Protein AF-A0A377PQS9-F1 (afdb_monomer)

Organism: Hafnia alvei (NC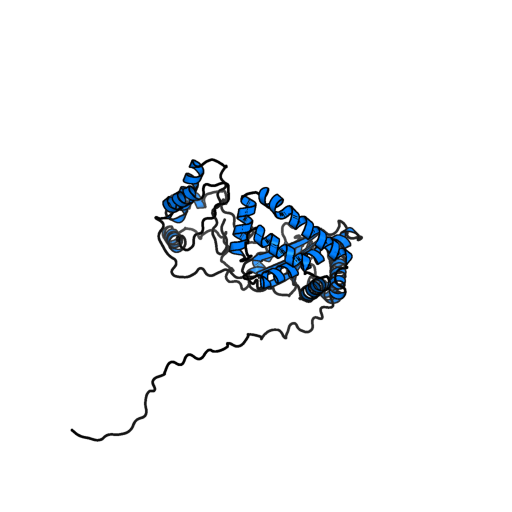BI:txid569)

Nearest PDB structures (foldseek):
  3go9-assembly1_A  TM=9.938E-01  e=5.647E-41  Yersinia pestis
  6ofs-assembly1_A  TM=7.465E-01  e=2.361E-14  Escherichia coli K-12
  6oft-assembly2_B  TM=7.554E-01  e=3.819E-14  Escherichia coli K-12
  6brs-assembly1_A  TM=7.142E-01  e=8.397E-11  Pectobacterium atrosepticum SCRI1043
  6b05-assembly1_A  TM=6.974E-01  e=4.643E-10  Pectobacterium atrosepticum SCRI1043

InterPro domains:
  IPR007863 Peptidase M16, C-terminal [PF05193] (87-265)
  IPR011249 Metalloenzyme, LuxS/M16 peptidase-like [SSF63411] (2-137)
  IPR011249 Metalloenzyme, LuxS/M16 peptidase-like [SSF63411] (155-354)
  IPR0506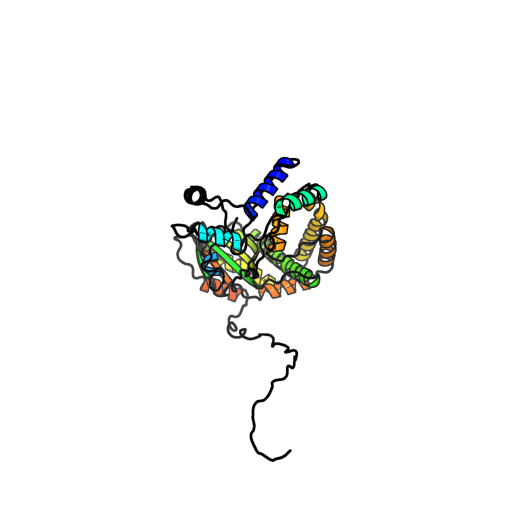26 Peptidase M16 [PTHR43690] (5-271)

pLDDT: mean 87.97, std 19.03, range [23.17, 98.69]

Sequence (398 aa):
MSSYDYTAYNLSLPNNRPELLKEALQWLANTAGKLNIDSNTVISALQSPENLVATLPSDANDPLWRLRLKGSTMLGHEPGQGPNRPVDTQQLKAFYQQWYTPDAMTLYVVGNVDSRSLSEQINKAFADLKGKRETPATLPTLAPLPTTPINLIAENAQQDTLSITWDVPWQPIRDSQVLQRYWKSDFAREALFSHLQQVLANSDLKGSVNLMFDCQVQYQRSQCAIHLSTTQANLNKALSFIATEMSAVHDDGVTQQEFDTMIAQKKDQLTKLFATYARTDTDVLMSQHLRSQQSGVVDISPETYQKLRQSFLATLSLDDLNQELHNQLSREPTLILRQPRGEPEENVKALRDVYNNTMGLNMEDASAATDAVPEDVSSSATAPQADPAAKEEPTSAQ

Secondary structure (DSSP, 8-state):
-B-SS-B-------TT-HHHHHHHHHHHHHHHH-----HHHHHHHHH-SS----BSSS-TT-HHHHHHTTTSTTTT--TTPPPPSS--HHHHHHHHHHH--GGG------SS--HHHHHHHHHHHHTT-----SSPPPPP-PPPPPSS-EEEEETT-SSEEEEEEEEEE-----SHHHHHHHHHHHHHHHHHHHHHHHHHHTSTTTTT-EEEEEEEEETTEEEEEEEEEE-HHHHHHHHHHHHHHHHHHHHH---HHHHHHHHHHHHHHHHTHHHHHTT--HHHHHHHHHHHHHHTPPP--HHHHHHHHHHHHHH--HHHHHHHHHHHHTSPPEEEEEEETTSPPP-HHHHHHHHHHHHT--TT-TTS-S--PPPP-------PPPP-----------

Mean predicted aligned error: 8.46 Å

Solvent-accessible surface area (backbone atoms only — not comparable to full-atom values): 24034 Å² total; per-residue (Å²): 65,29,31,81,80,52,73,51,87,85,84,89,75,74,82,97,42,71,68,58,53,53,51,49,46,46,51,51,33,34,62,49,69,59,62,82,80,45,74,66,56,51,51,53,61,75,64,49,89,65,85,86,67,52,37,55,67,79,57,77,79,38,64,67,56,54,56,50,33,56,86,22,85,51,58,93,52,62,60,74,65,77,78,69,82,83,73,56,60,66,60,52,48,52,51,45,63,65,67,46,17,60,80,79,58,85,91,85,86,69,72,99,67,62,66,69,64,48,52,54,50,50,49,69,49,49,65,81,56,59,64,67,72,92,64,82,82,78,78,63,43,56,44,80,70,67,58,66,58,40,81,42,75,30,87,84,45,93,42,29,34,42,27,51,29,42,67,43,82,50,75,63,47,83,49,72,67,53,46,52,51,52,50,50,55,49,49,29,54,50,50,52,49,52,49,54,52,54,55,42,68,74,40,98,53,49,88,57,50,49,79,46,74,52,72,49,63,56,48,63,29,34,38,38,33,44,32,44,33,26,50,73,92,46,41,66,62,52,48,54,51,54,30,45,56,51,29,48,33,39,76,72,28,76,52,71,67,59,50,54,51,51,53,51,50,52,51,54,54,57,74,41,44,66,68,49,58,77,67,54,52,52,67,58,55,46,52,53,51,51,47,20,69,75,50,37,43,70,84,69,57,70,70,58,45,48,56,52,50,53,51,49,71,72,66,66,48,69,66,62,40,30,52,47,34,24,64,56,63,74,48,85,48,21,44,38,37,34,34,29,68,88,60,82,86,74,64,48,62,61,54,47,52,53,44,29,65,53,53,66,56,74,86,83,65,90,80,74,85,76,85,81,76,81,78,79,84,79,75,87,74,92,74,88,83,85,85,84,88,84,87,89,84,91,84,82,89,132

Structure (mmCIF, N/CA/C/O backbone):
data_AF-A0A377PQS9-F1
#
_entry.id   AF-A0A377PQS9-F1
#
loop_
_atom_site.group_PDB
_atom_site.id
_atom_site.type_symbol
_atom_site.label_atom_id
_atom_site.label_alt_id
_atom_site.label_comp_id
_atom_site.label_asym_id
_atom_site.label_entity_id
_atom_site.label_seq_id
_atom_site.pdbx_PDB_ins_code
_atom_site.Cartn_x
_atom_site.Cartn_y
_atom_site.Cartn_z
_atom_site.occupancy
_atom_site.B_iso_or_equiv
_atom_site.auth_seq_id
_atom_site.auth_comp_id
_atom_site.auth_asym_id
_atom_site.auth_atom_id
_atom_site.pdbx_PDB_model_num
ATOM 1 N N . MET A 1 1 ? 15.637 4.193 -9.258 1.00 90.00 1 MET A N 1
ATOM 2 C CA . MET A 1 1 ? 15.221 3.852 -7.883 1.00 90.00 1 MET A CA 1
ATOM 3 C C . MET A 1 1 ? 15.712 2.454 -7.569 1.00 90.00 1 MET A C 1
ATOM 5 O O . MET A 1 1 ? 15.573 1.598 -8.434 1.00 90.00 1 MET A O 1
ATOM 9 N N . SER A 1 2 ? 16.244 2.224 -6.373 1.00 91.38 2 SER A N 1
ATOM 10 C CA . SER A 1 2 ? 16.735 0.907 -5.941 1.00 91.38 2 SER A CA 1
ATOM 11 C C . SER A 1 2 ? 15.997 0.422 -4.695 1.00 91.38 2 SER A C 1
ATOM 13 O O . SER A 1 2 ? 15.696 1.210 -3.801 1.00 91.38 2 SER A O 1
ATOM 15 N N . SER A 1 3 ? 15.696 -0.869 -4.636 1.00 92.75 3 SER A N 1
ATOM 16 C CA . SER A 1 3 ? 15.124 -1.535 -3.463 1.00 92.75 3 SER A CA 1
ATOM 17 C C . SER A 1 3 ? 15.880 -2.837 -3.183 1.00 92.75 3 SER A C 1
ATOM 19 O O . SER A 1 3 ? 16.943 -3.066 -3.758 1.00 92.75 3 SER A O 1
ATOM 21 N N . TYR A 1 4 ? 15.367 -3.668 -2.279 1.00 92.06 4 TYR A N 1
ATOM 22 C CA . TYR A 1 4 ? 16.033 -4.896 -1.842 1.00 92.06 4 TYR A CA 1
ATOM 23 C C . TYR A 1 4 ? 16.135 -5.957 -2.948 1.00 92.06 4 TYR A C 1
ATOM 25 O O . TYR A 1 4 ? 17.067 -6.754 -2.943 1.00 92.06 4 TYR A O 1
ATOM 33 N N . ASP A 1 5 ? 15.208 -5.964 -3.907 1.00 90.69 5 ASP A N 1
ATOM 34 C CA . ASP A 1 5 ? 15.093 -6.995 -4.948 1.00 90.69 5 ASP A CA 1
ATOM 35 C C . ASP A 1 5 ? 14.982 -6.472 -6.375 1.00 90.69 5 ASP A C 1
ATOM 37 O O . ASP A 1 5 ? 15.001 -7.259 -7.325 1.00 90.69 5 ASP A O 1
ATOM 41 N N . TYR A 1 6 ? 14.905 -5.157 -6.557 1.00 91.75 6 TYR A N 1
ATOM 42 C CA . TYR A 1 6 ? 14.836 -4.566 -7.884 1.00 91.75 6 TYR A CA 1
ATOM 43 C C . TYR A 1 6 ? 15.589 -3.240 -7.981 1.00 91.75 6 TYR A C 1
ATOM 45 O O . TYR A 1 6 ? 15.769 -2.493 -7.019 1.00 91.75 6 TYR A O 1
ATOM 53 N N . THR A 1 7 ? 15.984 -2.915 -9.209 1.00 93.94 7 THR A N 1
ATOM 54 C CA . THR A 1 7 ? 16.372 -1.565 -9.621 1.00 93.94 7 THR A CA 1
ATOM 55 C C . THR A 1 7 ? 15.452 -1.147 -10.759 1.00 93.94 7 THR A C 1
ATOM 57 O O . THR A 1 7 ? 15.335 -1.853 -11.757 1.00 93.94 7 THR A O 1
ATOM 60 N N . ALA A 1 8 ? 14.774 -0.014 -10.598 1.00 94.31 8 ALA A N 1
ATOM 61 C CA . ALA A 1 8 ? 13.846 0.534 -11.578 1.00 94.31 8 ALA A CA 1
ATOM 62 C C . ALA A 1 8 ? 14.425 1.798 -12.223 1.00 94.31 8 ALA A C 1
ATOM 64 O O . ALA A 1 8 ? 14.781 2.764 -11.530 1.00 94.31 8 ALA A O 1
ATOM 65 N N . TYR A 1 9 ? 14.474 1.792 -13.554 1.00 95.81 9 TYR A N 1
ATOM 66 C CA . TYR A 1 9 ? 14.823 2.935 -14.392 1.00 95.81 9 TYR A CA 1
ATOM 67 C C . TYR A 1 9 ? 13.546 3.485 -15.019 1.00 95.81 9 TYR A C 1
ATOM 69 O O . TYR A 1 9 ? 12.896 2.797 -15.801 1.00 95.81 9 TYR A O 1
ATOM 77 N N . ASN A 1 10 ? 13.192 4.721 -14.671 1.00 94.56 10 ASN A N 1
ATOM 78 C CA . ASN A 1 10 ? 11.938 5.339 -15.088 1.00 94.56 10 ASN A CA 1
ATOM 79 C C . ASN A 1 10 ? 12.232 6.525 -16.007 1.00 94.56 10 ASN A C 1
ATOM 81 O O . ASN A 1 10 ? 12.981 7.425 -15.629 1.00 94.56 10 ASN A O 1
ATOM 85 N N . LEU A 1 11 ? 11.624 6.532 -17.192 1.00 96.38 11 LEU A N 1
ATOM 86 C CA . LEU A 1 11 ? 11.684 7.636 -18.147 1.00 96.38 11 LEU A CA 1
ATOM 87 C C . LEU A 1 11 ? 10.255 8.071 -18.479 1.00 96.38 11 LEU A C 1
ATOM 89 O O . LEU A 1 11 ? 9.424 7.235 -18.826 1.00 96.38 11 LEU A O 1
ATOM 93 N N . SER A 1 12 ? 9.984 9.372 -18.385 1.00 96.44 12 SER A N 1
ATOM 94 C CA . SER A 1 12 ? 8.733 9.978 -18.848 1.00 96.44 12 SER A CA 1
ATOM 95 C C . SER A 1 12 ? 9.036 10.838 -20.065 1.00 96.44 12 SER A C 1
ATOM 97 O O . SER A 1 12 ? 9.885 11.729 -20.004 1.00 96.44 12 SER A O 1
ATOM 99 N N . LEU A 1 13 ? 8.389 10.524 -21.186 1.00 96.25 13 LEU A N 1
ATOM 100 C CA . LEU A 1 13 ? 8.644 11.161 -22.472 1.00 96.25 13 LEU A CA 1
ATOM 101 C C . LEU A 1 13 ? 7.409 11.952 -22.919 1.00 96.25 13 LEU A C 1
ATOM 103 O O . LEU A 1 13 ? 6.285 11.475 -22.750 1.00 96.25 13 LEU A O 1
ATOM 107 N N . PRO A 1 14 ? 7.587 13.131 -23.538 1.00 94.81 14 PRO A N 1
ATOM 108 C CA . PRO A 1 14 ? 6.485 13.830 -24.185 1.00 94.81 14 PRO A CA 1
ATOM 109 C C . PRO A 1 14 ? 5.889 12.990 -25.324 1.00 94.81 14 PRO A C 1
ATOM 111 O O . PRO A 1 14 ? 6.597 12.286 -26.048 1.00 94.81 14 PRO A O 1
ATOM 114 N N . ASN A 1 15 ? 4.575 13.108 -25.510 1.00 89.88 15 ASN A N 1
ATOM 115 C CA . ASN A 1 15 ? 3.860 12.402 -26.568 1.00 89.88 15 ASN A CA 1
ATOM 116 C C . ASN A 1 15 ? 4.321 12.854 -27.971 1.00 89.88 15 ASN A C 1
ATOM 118 O O . ASN A 1 15 ? 4.724 14.002 -28.162 1.00 89.88 15 ASN A O 1
ATOM 122 N N . ASN A 1 16 ? 4.204 11.966 -28.961 1.00 89.19 16 ASN A N 1
ATOM 123 C CA . ASN A 1 16 ? 4.520 12.222 -30.371 1.00 89.19 16 ASN A CA 1
ATOM 124 C C . ASN A 1 16 ? 5.975 12.675 -30.639 1.00 89.19 16 ASN A C 1
ATOM 126 O O . ASN A 1 16 ? 6.227 13.544 -31.474 1.00 89.19 16 ASN A O 1
ATOM 130 N N . ARG A 1 17 ? 6.942 12.091 -29.919 1.00 93.56 17 ARG A N 1
ATOM 131 C CA . ARG A 1 17 ? 8.388 12.330 -30.085 1.00 93.56 17 ARG A CA 1
ATOM 132 C C . ARG A 1 17 ? 9.132 11.006 -30.340 1.00 93.56 17 ARG A C 1
ATOM 134 O O . ARG A 1 17 ? 9.785 10.481 -29.434 1.00 93.56 17 ARG A O 1
ATOM 141 N N . PRO A 1 18 ? 8.988 10.402 -31.536 1.00 91.38 18 PRO A N 1
ATOM 142 C CA . PRO A 1 18 ? 9.543 9.077 -31.838 1.00 91.38 18 PRO A CA 1
ATOM 143 C C . PRO A 1 18 ? 11.075 9.013 -31.733 1.00 91.38 18 PRO A C 1
ATOM 145 O O . PRO A 1 18 ? 11.635 7.965 -31.418 1.00 91.38 18 PRO A O 1
ATOM 148 N N . GLU A 1 19 ? 11.768 10.125 -31.958 1.00 94.50 19 GLU A N 1
ATOM 149 C CA . GLU A 1 19 ? 13.213 10.234 -31.778 1.00 94.50 19 GLU A CA 1
ATOM 150 C C . GLU A 1 19 ? 13.626 10.108 -30.305 1.00 94.50 19 GLU A C 1
ATOM 152 O O . GLU A 1 19 ? 14.561 9.368 -30.008 1.00 94.50 19 GLU A O 1
ATOM 157 N N . LEU A 1 20 ? 12.872 10.717 -29.380 1.00 96.44 20 LEU A N 1
ATOM 158 C CA . LEU A 1 20 ? 13.128 10.590 -27.942 1.00 96.44 20 LEU A CA 1
ATOM 159 C C . LEU A 1 20 ? 12.840 9.175 -27.444 1.00 96.44 20 LEU A C 1
ATOM 161 O O . LEU A 1 20 ? 13.564 8.671 -26.593 1.00 96.44 20 LEU A O 1
ATOM 165 N N . LEU A 1 21 ? 11.821 8.507 -27.995 1.00 95.75 21 LEU A N 1
ATOM 166 C CA . LEU A 1 21 ? 11.562 7.096 -27.704 1.00 95.75 21 LEU A CA 1
ATOM 167 C C . LEU A 1 21 ? 12.750 6.222 -28.124 1.00 95.75 21 LEU A C 1
ATOM 169 O O . LEU A 1 21 ? 13.217 5.395 -27.344 1.00 95.75 21 LEU A O 1
ATOM 173 N N . LYS A 1 22 ? 13.281 6.432 -29.331 1.00 95.38 22 LYS A N 1
ATOM 174 C CA . LYS A 1 22 ? 14.462 5.708 -29.812 1.00 95.38 22 LYS A CA 1
ATOM 175 C C . LYS A 1 22 ? 15.688 5.964 -28.928 1.00 95.38 22 LYS A C 1
ATOM 177 O O . LYS A 1 22 ? 16.398 5.019 -28.590 1.00 95.38 22 LYS A O 1
ATOM 182 N N . GLU A 1 23 ? 15.939 7.217 -28.554 1.00 97.19 23 GLU A N 1
ATOM 183 C CA . GLU A 1 23 ? 17.041 7.588 -27.657 1.00 97.19 23 GLU A CA 1
ATOM 184 C C . GLU A 1 23 ? 16.876 6.975 -26.262 1.00 97.19 23 GLU A C 1
ATOM 186 O O . GLU A 1 23 ? 17.836 6.431 -25.719 1.00 97.19 23 GLU A O 1
ATOM 191 N N . ALA A 1 24 ? 15.658 6.975 -25.719 1.00 97.62 24 ALA A N 1
ATOM 192 C CA . ALA A 1 24 ? 15.333 6.351 -24.442 1.00 97.62 24 ALA A CA 1
ATOM 193 C C . ALA A 1 24 ? 15.576 4.836 -24.462 1.00 97.62 24 ALA A C 1
ATOM 195 O O . ALA A 1 24 ? 16.237 4.311 -23.566 1.00 97.62 24 ALA A O 1
ATOM 196 N N . LEU A 1 25 ? 15.110 4.133 -25.502 1.00 97.75 25 LEU A N 1
ATOM 197 C CA . LEU A 1 25 ? 15.365 2.697 -25.669 1.00 97.75 25 LEU A CA 1
ATOM 198 C C . LEU A 1 25 ? 16.867 2.411 -25.781 1.00 97.75 25 LEU A C 1
ATOM 200 O O . LEU A 1 25 ? 17.358 1.468 -25.164 1.00 97.75 25 LEU A O 1
ATOM 204 N N . GLN A 1 26 ? 17.616 3.245 -26.508 1.00 97.00 26 GLN A N 1
ATOM 205 C CA . GLN A 1 26 ? 19.066 3.099 -26.619 1.00 97.00 26 GLN A CA 1
ATOM 206 C C . GLN A 1 26 ? 19.778 3.350 -25.283 1.00 97.00 26 GLN A C 1
ATOM 208 O O . GLN A 1 26 ? 20.712 2.624 -24.944 1.00 97.00 26 GLN A O 1
ATOM 213 N N . TRP A 1 27 ? 19.350 4.357 -24.520 1.00 97.75 27 TRP A N 1
ATOM 214 C CA . TRP A 1 27 ? 19.896 4.656 -23.199 1.00 97.75 27 TRP A CA 1
ATOM 215 C C . TRP A 1 27 ? 19.627 3.522 -22.204 1.00 97.75 27 TRP A C 1
ATOM 217 O O . TRP A 1 27 ? 20.543 3.100 -21.495 1.00 97.75 27 TRP A O 1
ATOM 227 N N . LEU A 1 28 ? 18.409 2.967 -22.204 1.00 98.06 28 LEU A N 1
ATOM 228 C CA . LEU A 1 28 ? 18.044 1.807 -21.388 1.00 98.06 28 LEU A CA 1
ATOM 229 C C . LEU A 1 28 ? 18.849 0.565 -21.790 1.00 98.06 28 LEU A C 1
ATOM 231 O O . LEU A 1 28 ? 19.405 -0.100 -20.922 1.00 98.06 28 LEU A O 1
ATOM 235 N N . ALA A 1 29 ? 18.990 0.281 -23.088 1.00 97.25 29 ALA A N 1
ATOM 236 C CA . ALA A 1 29 ? 19.789 -0.845 -23.579 1.00 97.25 29 ALA A CA 1
ATOM 237 C C . ALA A 1 29 ? 21.285 -0.700 -23.245 1.00 97.25 29 ALA A C 1
ATOM 239 O O . ALA A 1 29 ? 21.942 -1.669 -22.859 1.00 97.25 29 ALA A O 1
ATOM 240 N N . ASN A 1 30 ? 21.829 0.518 -23.342 1.00 96.50 30 ASN A N 1
ATOM 241 C CA . ASN A 1 30 ? 23.207 0.800 -22.940 1.00 96.50 30 ASN A CA 1
ATOM 242 C C . ASN A 1 30 ? 23.393 0.628 -21.431 1.00 96.50 30 ASN A C 1
ATOM 244 O O . ASN A 1 30 ? 24.371 0.022 -21.007 1.00 96.50 30 ASN A O 1
ATOM 248 N N . THR A 1 31 ? 22.442 1.097 -20.625 1.00 96.56 31 THR A N 1
ATOM 249 C CA . THR A 1 31 ? 22.440 0.869 -19.173 1.00 96.56 31 THR A CA 1
ATOM 250 C C . THR A 1 31 ? 22.367 -0.628 -18.851 1.00 96.56 31 THR A C 1
ATOM 252 O O . THR A 1 31 ? 23.087 -1.108 -17.978 1.00 96.56 31 THR A O 1
ATOM 255 N N . ALA A 1 32 ? 21.568 -1.388 -19.603 1.00 96.31 32 ALA A N 1
ATOM 256 C CA . ALA A 1 32 ? 21.356 -2.816 -19.395 1.00 96.31 32 ALA A CA 1
ATOM 257 C C . ALA A 1 32 ? 22.571 -3.699 -19.721 1.00 96.31 32 ALA A C 1
ATOM 259 O O . ALA A 1 32 ? 22.782 -4.675 -19.014 1.00 96.31 32 ALA A O 1
ATOM 260 N N . GLY A 1 33 ? 23.372 -3.390 -20.751 1.00 95.06 33 GLY A N 1
ATOM 261 C CA . GLY A 1 33 ? 24.483 -4.280 -21.148 1.00 95.06 33 GLY A CA 1
ATOM 262 C C . GLY A 1 33 ? 25.805 -3.624 -21.541 1.00 95.06 33 GLY A C 1
ATOM 263 O O . GLY A 1 33 ? 26.743 -4.331 -21.907 1.00 95.06 33 GLY A O 1
ATOM 264 N N . LYS A 1 34 ? 25.898 -2.292 -21.533 1.00 94.81 34 LYS A N 1
ATOM 265 C CA . LYS A 1 34 ? 27.073 -1.535 -22.003 1.00 94.81 34 LYS A CA 1
ATOM 266 C C . LYS A 1 34 ? 27.441 -0.393 -21.049 1.00 94.81 34 LYS A C 1
ATOM 268 O O . LYS A 1 34 ? 27.964 0.630 -21.492 1.00 94.81 34 LYS A O 1
ATOM 273 N N . LEU A 1 35 ? 27.155 -0.543 -19.754 1.00 94.25 35 LEU A N 1
ATOM 274 C CA . LEU A 1 35 ? 27.469 0.482 -18.764 1.00 94.25 35 LEU A CA 1
ATOM 275 C C . LEU A 1 35 ? 28.988 0.692 -18.694 1.00 94.25 35 LEU A C 1
ATOM 277 O O . LEU A 1 35 ? 29.749 -0.251 -18.462 1.00 94.25 35 LEU A O 1
ATOM 281 N N . ASN A 1 36 ? 29.435 1.933 -18.892 1.00 92.75 36 ASN A N 1
ATOM 282 C CA . ASN A 1 36 ? 30.847 2.261 -18.753 1.00 92.75 36 ASN A CA 1
ATOM 283 C C . ASN A 1 36 ? 31.203 2.379 -17.268 1.00 92.75 36 ASN A C 1
ATOM 285 O O . ASN A 1 36 ? 30.863 3.367 -16.622 1.00 92.75 36 ASN A O 1
ATOM 289 N N . ILE A 1 37 ? 31.874 1.356 -16.742 1.00 94.88 37 ILE A N 1
ATOM 290 C CA . ILE A 1 37 ? 32.381 1.326 -15.370 1.00 94.88 37 ILE A CA 1
ATOM 291 C C . ILE A 1 37 ? 33.899 1.498 -15.448 1.00 94.88 37 ILE A C 1
ATOM 293 O O . ILE A 1 37 ? 34.616 0.611 -15.905 1.00 94.88 37 ILE A O 1
ATOM 297 N N . ASP A 1 38 ? 34.422 2.632 -15.015 1.00 94.19 38 ASP A N 1
ATOM 298 C CA . ASP A 1 38 ? 35.859 2.898 -14.939 1.00 94.19 38 ASP A CA 1
ATOM 299 C C . ASP A 1 38 ? 36.175 3.785 -13.728 1.00 94.19 38 ASP A C 1
ATOM 301 O O . ASP A 1 38 ? 35.279 4.262 -13.032 1.00 94.19 38 ASP A O 1
ATOM 305 N N . SER A 1 39 ? 37.459 3.997 -13.439 1.00 92.62 39 SER A N 1
ATOM 306 C CA . SER A 1 39 ? 37.853 4.785 -12.269 1.00 92.62 39 SER A CA 1
ATOM 307 C C . SER A 1 39 ? 37.322 6.220 -12.319 1.00 92.62 39 SER A C 1
ATOM 309 O O . SER A 1 39 ? 36.933 6.749 -11.284 1.00 92.62 39 SER A O 1
ATOM 311 N N . ASN A 1 40 ? 37.263 6.844 -13.500 1.00 93.19 40 ASN A N 1
ATOM 312 C CA . ASN A 1 40 ? 36.828 8.235 -13.638 1.00 93.19 40 ASN A CA 1
ATOM 313 C C . ASN A 1 40 ? 35.327 8.369 -13.373 1.00 93.19 40 ASN A C 1
ATOM 315 O O . ASN A 1 40 ? 34.920 9.193 -12.562 1.00 93.19 40 ASN A O 1
ATOM 319 N N . THR A 1 41 ? 34.514 7.521 -14.002 1.00 93.19 41 THR A N 1
ATOM 320 C CA . THR A 1 41 ? 33.056 7.472 -13.814 1.00 93.19 41 THR A CA 1
ATOM 321 C C . THR A 1 41 ? 32.679 7.158 -12.368 1.00 93.19 41 THR A C 1
ATOM 323 O O . THR A 1 41 ? 31.799 7.817 -11.817 1.00 93.19 41 THR A O 1
ATOM 326 N N . VAL A 1 42 ? 33.383 6.226 -11.714 1.00 92.81 42 VAL A N 1
ATOM 327 C CA . VAL A 1 42 ? 33.167 5.908 -10.293 1.00 92.81 42 VAL A CA 1
ATOM 328 C C . VAL A 1 42 ? 33.553 7.081 -9.392 1.00 92.81 42 VAL A C 1
ATOM 330 O O . VAL A 1 42 ? 32.788 7.428 -8.495 1.00 92.81 42 VAL A O 1
ATOM 333 N N . ILE A 1 43 ? 34.696 7.734 -9.629 1.00 91.69 43 ILE A N 1
ATOM 334 C CA . ILE A 1 43 ? 35.102 8.921 -8.859 1.00 91.69 43 ILE A CA 1
ATOM 335 C C . ILE A 1 43 ? 34.074 10.043 -9.026 1.00 91.69 43 ILE A C 1
ATOM 337 O O . ILE A 1 43 ? 33.628 10.600 -8.024 1.00 91.69 43 ILE A O 1
ATOM 341 N N . SER A 1 44 ? 33.652 10.337 -10.258 1.00 91.12 44 SER A N 1
ATOM 342 C CA . SER A 1 44 ? 32.628 11.348 -10.530 1.00 91.12 44 SER A CA 1
ATOM 343 C C . SER A 1 44 ? 31.299 11.019 -9.845 1.00 91.12 44 SER A C 1
ATOM 345 O O . SER A 1 44 ? 30.699 11.905 -9.244 1.00 91.12 44 SER A O 1
ATOM 347 N N . ALA A 1 45 ? 30.866 9.755 -9.858 1.00 90.06 45 ALA A N 1
ATOM 348 C CA . ALA A 1 45 ? 29.650 9.328 -9.167 1.00 90.06 45 ALA A CA 1
ATOM 349 C C . ALA A 1 45 ? 29.757 9.495 -7.640 1.00 90.06 45 ALA A C 1
ATOM 351 O O . ALA A 1 45 ? 28.828 9.987 -7.008 1.00 90.06 45 ALA A O 1
ATOM 352 N N . LEU A 1 46 ? 30.903 9.149 -7.041 1.00 89.06 46 LEU A N 1
ATOM 353 C CA . LEU A 1 46 ? 31.147 9.280 -5.595 1.00 89.06 46 LEU A CA 1
ATOM 354 C C . LEU A 1 46 ? 31.304 10.730 -5.116 1.00 89.06 46 LEU A C 1
ATOM 356 O O . LEU A 1 46 ? 31.210 10.977 -3.909 1.00 89.06 46 LEU A O 1
ATOM 360 N N . GLN A 1 47 ? 31.611 11.649 -6.033 1.00 88.44 47 GLN A N 1
ATOM 361 C CA . GLN A 1 47 ? 31.758 13.085 -5.784 1.00 88.44 47 GLN A CA 1
ATOM 362 C C . GLN A 1 47 ? 30.489 13.881 -6.105 1.00 88.44 47 GLN A C 1
ATOM 364 O O . GLN A 1 47 ? 30.438 15.067 -5.784 1.00 88.44 47 GLN A O 1
ATOM 369 N N . SER A 1 48 ? 29.481 13.256 -6.724 1.00 84.88 48 SER A N 1
ATOM 370 C CA . SER A 1 48 ? 28.210 13.914 -7.016 1.00 84.88 48 SER A CA 1
ATOM 371 C C . SER A 1 48 ? 27.567 14.402 -5.711 1.00 84.88 48 SER A C 1
ATOM 373 O O . SER A 1 48 ? 27.321 13.585 -4.820 1.00 84.88 48 SER A O 1
ATOM 375 N N . PRO A 1 49 ? 27.287 15.711 -5.569 1.00 74.19 49 PRO A N 1
ATOM 376 C CA . PRO A 1 49 ? 26.645 16.253 -4.373 1.00 74.19 49 PRO A CA 1
ATOM 377 C C . PRO A 1 49 ? 25.160 15.873 -4.293 1.00 74.19 49 PRO A C 1
ATOM 379 O O . PRO A 1 49 ? 24.556 15.959 -3.227 1.00 74.19 49 PRO A O 1
ATOM 382 N N . GLU A 1 50 ? 24.570 15.450 -5.412 1.00 73.75 50 GLU A N 1
ATOM 383 C CA . GLU A 1 50 ? 23.174 15.046 -5.499 1.00 73.75 50 GLU A CA 1
ATOM 384 C C . GLU A 1 50 ? 23.054 13.526 -5.402 1.00 73.75 50 GLU A C 1
ATOM 386 O O . GLU A 1 50 ? 23.650 12.787 -6.195 1.00 73.75 50 GLU A O 1
ATOM 391 N N . ASN A 1 51 ? 22.234 13.057 -4.457 1.00 71.94 51 ASN A N 1
ATOM 392 C CA . ASN A 1 51 ? 21.759 11.683 -4.481 1.00 71.94 51 ASN A CA 1
ATOM 393 C C . ASN A 1 51 ? 20.627 11.566 -5.511 1.00 71.94 51 ASN A C 1
ATOM 395 O O . ASN A 1 51 ? 19.454 11.759 -5.201 1.00 71.94 51 ASN A O 1
ATOM 399 N N . LEU A 1 52 ? 21.007 11.264 -6.751 1.00 82.19 52 LEU A N 1
ATOM 400 C CA . LEU A 1 52 ? 20.086 11.117 -7.881 1.00 82.19 52 LEU A CA 1
ATOM 401 C C . LEU A 1 52 ? 19.305 9.790 -7.860 1.00 82.19 52 LEU A C 1
ATOM 403 O O . LEU A 1 52 ? 18.419 9.580 -8.690 1.00 82.19 52 LEU A O 1
ATOM 407 N N . VAL A 1 53 ? 19.628 8.873 -6.940 1.00 89.06 53 VAL A N 1
ATOM 408 C CA . VAL A 1 53 ? 19.022 7.541 -6.869 1.00 89.06 53 VAL A CA 1
ATOM 409 C C . VAL A 1 53 ? 18.146 7.434 -5.626 1.00 89.06 53 VAL A C 1
ATOM 411 O O . VAL A 1 53 ? 18.622 7.231 -4.515 1.00 89.06 53 VAL A O 1
ATOM 414 N N . ALA A 1 54 ? 16.832 7.518 -5.830 1.00 91.38 54 ALA A N 1
ATOM 415 C CA . ALA A 1 54 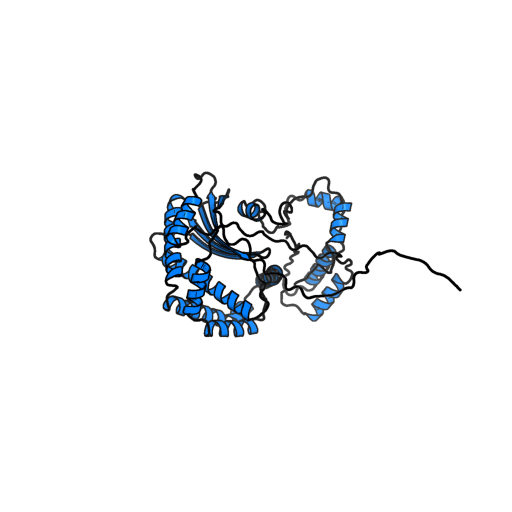? 15.862 7.234 -4.777 1.00 91.38 54 ALA A CA 1
ATOM 416 C C . ALA A 1 54 ? 15.910 5.758 -4.346 1.00 91.38 54 ALA A C 1
ATOM 418 O O . ALA A 1 54 ? 16.156 4.871 -5.173 1.00 91.38 54 ALA A O 1
ATOM 419 N N . THR A 1 55 ? 15.590 5.490 -3.082 1.00 92.12 55 THR A N 1
ATOM 420 C CA . THR A 1 55 ? 15.449 4.135 -2.540 1.00 92.12 55 THR A CA 1
ATOM 421 C C . THR A 1 55 ? 14.012 3.831 -2.150 1.00 92.12 55 THR A C 1
ATOM 423 O O . THR A 1 55 ? 13.237 4.739 -1.850 1.00 92.12 55 THR A O 1
ATOM 426 N N . LEU A 1 56 ? 13.662 2.545 -2.132 1.00 89.44 56 LEU A N 1
ATOM 427 C CA . LEU A 1 56 ? 12.462 2.059 -1.459 1.00 89.44 56 LEU A CA 1
ATOM 428 C C . LEU A 1 56 ? 12.867 1.046 -0.369 1.00 89.44 56 LEU A C 1
ATOM 430 O O . LEU A 1 56 ? 13.478 0.031 -0.717 1.00 89.44 56 LEU A O 1
ATOM 434 N N . PRO A 1 57 ? 12.539 1.289 0.916 1.00 89.38 57 PRO A N 1
ATOM 435 C CA . PRO A 1 57 ? 11.877 2.489 1.440 1.00 89.38 57 PRO A CA 1
ATOM 436 C C . PRO A 1 57 ? 12.731 3.757 1.272 1.00 89.38 57 PRO A C 1
ATOM 438 O O . PRO A 1 57 ? 13.951 3.691 1.105 1.00 89.38 57 PRO A O 1
ATOM 441 N N . SER A 1 58 ? 12.074 4.918 1.298 1.00 88.00 58 SER A N 1
ATOM 442 C CA . SER A 1 58 ? 12.731 6.221 1.129 1.00 88.00 58 SER A CA 1
ATOM 443 C C . SER A 1 58 ? 13.601 6.609 2.323 1.00 88.00 58 SER A C 1
ATOM 445 O O . SER A 1 58 ? 14.608 7.286 2.146 1.00 88.00 58 SER A O 1
ATOM 447 N N . ASP A 1 59 ? 13.227 6.169 3.527 1.00 87.38 59 ASP A N 1
ATOM 448 C CA . ASP A 1 59 ? 14.014 6.340 4.746 1.00 87.38 59 ASP A CA 1
ATOM 449 C C . ASP A 1 59 ? 14.342 4.972 5.354 1.00 87.38 59 ASP A C 1
ATOM 451 O O . ASP A 1 59 ? 13.540 4.370 6.067 1.00 87.38 59 ASP A O 1
ATOM 455 N N . ALA A 1 60 ? 15.544 4.470 5.070 1.00 84.75 60 ALA A N 1
ATOM 456 C CA . ALA A 1 60 ? 16.037 3.223 5.653 1.00 84.75 60 ALA A CA 1
ATOM 457 C C . ALA A 1 60 ? 16.339 3.341 7.164 1.00 84.75 60 ALA A C 1
ATOM 459 O O . ALA A 1 60 ? 16.543 2.327 7.835 1.00 84.75 60 ALA A O 1
ATOM 460 N N . ASN A 1 61 ? 16.381 4.562 7.710 1.00 86.19 61 ASN A N 1
ATOM 461 C CA . ASN A 1 61 ? 16.603 4.814 9.130 1.00 86.19 61 ASN A CA 1
ATOM 462 C C . ASN A 1 61 ? 15.306 4.960 9.925 1.00 86.19 61 ASN A C 1
ATOM 464 O O . ASN A 1 61 ? 15.390 5.075 11.151 1.00 86.19 61 ASN A O 1
ATOM 468 N N . ASP A 1 62 ? 14.141 4.909 9.269 1.00 89.31 62 ASP A N 1
ATOM 469 C CA . ASP A 1 62 ? 12.856 4.948 9.953 1.00 89.31 62 ASP A CA 1
ATOM 470 C C . ASP A 1 62 ? 12.815 3.849 11.043 1.00 89.31 62 ASP A C 1
ATOM 472 O O . ASP A 1 62 ? 13.090 2.672 10.762 1.00 89.31 62 ASP A O 1
ATOM 476 N N . PRO A 1 63 ? 12.523 4.204 12.311 1.00 89.88 63 PRO A N 1
ATOM 477 C CA . PRO A 1 63 ? 12.567 3.252 13.417 1.00 89.88 63 PRO A CA 1
ATOM 478 C C . PRO A 1 63 ? 11.621 2.063 13.238 1.00 89.88 63 PRO A C 1
ATOM 480 O O . PRO A 1 63 ? 11.961 0.947 13.644 1.00 89.88 63 PRO A O 1
ATOM 483 N N . LEU A 1 64 ? 10.458 2.279 12.611 1.00 90.88 64 LEU A N 1
ATOM 484 C CA . LEU A 1 64 ? 9.511 1.208 12.324 1.00 90.88 64 LEU A CA 1
ATOM 485 C C . LEU A 1 64 ? 10.073 0.291 11.236 1.00 90.88 64 LEU A C 1
ATOM 487 O O . LEU A 1 64 ? 10.032 -0.927 11.404 1.00 90.88 64 LEU A O 1
ATOM 491 N N . TRP A 1 65 ? 10.668 0.841 10.175 1.00 92.50 65 TRP A N 1
ATOM 492 C CA . TRP A 1 65 ? 11.327 0.031 9.150 1.00 92.50 65 TRP A CA 1
ATOM 493 C C . TRP A 1 65 ? 12.449 -0.837 9.733 1.00 92.50 65 TRP A C 1
ATOM 495 O O . TRP A 1 65 ? 12.452 -2.056 9.549 1.00 92.50 65 TRP A O 1
ATOM 505 N N . ARG A 1 66 ? 13.351 -0.252 10.531 1.00 91.88 66 ARG A N 1
ATOM 506 C CA . ARG A 1 66 ? 14.431 -0.999 11.204 1.00 91.88 66 ARG A CA 1
ATOM 507 C C . ARG A 1 66 ? 13.907 -2.099 12.121 1.00 91.88 66 ARG A C 1
ATOM 509 O O . ARG A 1 66 ? 14.511 -3.167 12.212 1.00 91.88 66 ARG A O 1
ATOM 516 N N . LEU A 1 67 ? 12.790 -1.854 12.804 1.00 91.50 67 LEU A N 1
ATOM 517 C CA . LEU A 1 67 ? 12.125 -2.876 13.599 1.00 91.50 67 LEU A CA 1
ATOM 518 C C . LEU A 1 67 ? 11.569 -3.998 12.715 1.00 91.50 67 LEU A C 1
ATOM 520 O O . LEU A 1 67 ? 11.781 -5.167 13.034 1.00 91.50 67 LEU A O 1
ATOM 524 N 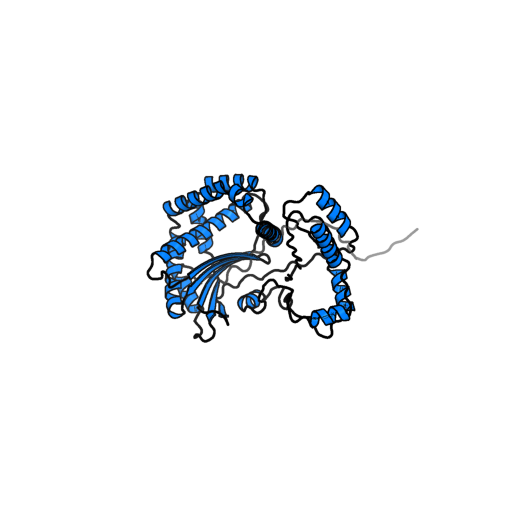N . ARG A 1 68 ? 10.899 -3.662 11.603 1.00 92.44 68 ARG A N 1
ATOM 525 C CA . ARG A 1 68 ? 10.328 -4.646 10.671 1.00 92.44 68 ARG A CA 1
ATOM 526 C C . ARG A 1 68 ? 11.387 -5.538 10.032 1.00 92.44 68 ARG A C 1
ATOM 528 O O . ARG A 1 68 ? 11.088 -6.703 9.789 1.00 92.44 68 ARG A O 1
ATOM 535 N N . LEU A 1 69 ? 12.601 -5.030 9.818 1.00 93.81 69 LEU A N 1
ATOM 536 C CA . LEU A 1 69 ? 13.721 -5.804 9.280 1.00 93.81 69 LEU A CA 1
ATOM 537 C C . LEU A 1 69 ? 14.238 -6.897 10.227 1.00 93.81 69 LEU A C 1
ATOM 539 O O . LEU A 1 69 ? 14.915 -7.819 9.764 1.00 93.81 69 LEU A O 1
ATOM 543 N N . LYS A 1 70 ? 13.959 -6.832 11.535 1.00 92.06 70 LYS A N 1
ATOM 544 C CA . LYS A 1 70 ? 14.447 -7.845 12.483 1.00 92.06 70 LYS A CA 1
ATOM 545 C C . LYS A 1 70 ? 13.914 -9.230 12.109 1.00 92.06 70 LYS A C 1
ATOM 547 O O . LYS A 1 70 ? 12.714 -9.418 11.941 1.00 92.06 70 LYS A O 1
ATOM 552 N N . GLY A 1 71 ? 14.822 -10.197 11.981 1.00 89.81 71 GLY A N 1
ATOM 553 C CA . GLY A 1 71 ? 14.491 -11.568 11.576 1.00 89.81 71 GLY A CA 1
ATOM 554 C C . GLY A 1 71 ? 14.191 -11.746 10.082 1.00 89.81 71 GLY A C 1
ATOM 555 O O . GLY A 1 71 ? 13.852 -12.850 9.673 1.00 89.81 71 GLY A O 1
ATOM 556 N N . SER A 1 72 ? 14.314 -10.693 9.266 1.00 92.38 72 SER A N 1
ATOM 557 C CA . SER A 1 72 ? 14.175 -10.778 7.807 1.00 92.38 72 SER A CA 1
ATOM 558 C C . SER A 1 72 ? 15.507 -11.086 7.117 1.00 92.38 72 SER A C 1
ATOM 560 O O . SER A 1 72 ? 16.581 -10.838 7.668 1.00 92.38 72 SER A O 1
ATOM 562 N N . THR A 1 73 ? 15.441 -11.530 5.861 1.00 89.69 73 THR A N 1
ATOM 563 C CA . THR A 1 73 ? 16.616 -11.698 4.983 1.00 89.69 73 THR A CA 1
ATOM 564 C C . THR A 1 73 ? 17.190 -10.373 4.469 1.00 89.69 73 THR A C 1
ATOM 566 O O . THR A 1 73 ? 18.180 -10.370 3.748 1.00 89.69 73 THR A O 1
ATOM 569 N N . MET A 1 74 ? 16.553 -9.247 4.799 1.00 92.69 74 MET A N 1
ATOM 570 C CA . MET A 1 74 ? 16.908 -7.909 4.321 1.00 92.69 74 MET A CA 1
ATOM 571 C C . MET A 1 74 ? 17.769 -7.120 5.316 1.00 92.69 74 MET A C 1
ATOM 573 O O . MET A 1 74 ? 18.271 -6.045 4.984 1.00 92.69 74 MET A O 1
ATOM 577 N N . LEU A 1 75 ? 17.923 -7.614 6.547 1.00 91.81 75 LEU A N 1
ATOM 578 C CA . LEU A 1 75 ? 18.708 -6.941 7.578 1.00 91.81 75 LEU A CA 1
ATOM 579 C C . LEU A 1 75 ? 20.183 -6.839 7.150 1.00 91.81 75 LEU A C 1
ATOM 581 O O . LEU A 1 75 ? 20.811 -7.860 6.881 1.00 91.81 75 LEU A O 1
ATOM 585 N N . GLY A 1 76 ? 20.734 -5.619 7.111 1.00 89.56 76 GLY A N 1
ATOM 586 C CA . GLY A 1 76 ? 22.109 -5.361 6.659 1.00 89.56 76 GLY A CA 1
ATOM 587 C C . GLY A 1 76 ? 22.284 -5.274 5.138 1.00 89.56 76 GLY A C 1
ATOM 588 O O . GLY A 1 76 ? 23.414 -5.290 4.653 1.00 89.56 76 GLY A O 1
ATOM 589 N N . HIS A 1 77 ? 21.181 -5.207 4.386 1.00 91.88 77 HIS A N 1
ATOM 590 C CA . HIS A 1 77 ? 21.165 -5.069 2.929 1.00 91.88 77 HIS A CA 1
ATOM 591 C C . HIS A 1 77 ? 20.451 -3.782 2.481 1.00 91.88 77 HIS A C 1
ATOM 593 O O . HIS A 1 77 ? 19.695 -3.790 1.512 1.00 91.88 77 HIS A O 1
ATOM 599 N N . GLU A 1 78 ? 20.631 -2.671 3.202 1.00 91.56 78 GLU A N 1
ATOM 600 C CA . GLU A 1 78 ? 19.943 -1.408 2.921 1.00 91.56 78 GLU A CA 1
ATOM 601 C C . GLU A 1 78 ? 20.247 -0.888 1.490 1.00 91.56 78 GLU A C 1
ATOM 603 O O . GLU A 1 78 ? 21.402 -0.587 1.182 1.00 91.56 78 GLU A O 1
ATOM 608 N N . PRO A 1 79 ? 19.237 -0.685 0.613 1.00 90.69 79 PRO A N 1
ATOM 609 C CA . PRO A 1 79 ? 19.456 -0.370 -0.809 1.00 90.69 79 PRO A CA 1
ATOM 610 C C . PRO A 1 79 ? 20.175 0.957 -1.092 1.00 90.69 79 PRO A C 1
ATOM 612 O O . PRO A 1 79 ? 20.666 1.174 -2.197 1.00 90.69 79 PRO A O 1
ATOM 615 N N . GLY A 1 80 ? 20.197 1.867 -0.114 1.00 86.88 80 GLY A N 1
ATOM 616 C CA . GLY A 1 80 ? 20.850 3.177 -0.200 1.00 86.88 80 GLY A CA 1
ATOM 617 C C . GLY A 1 80 ? 22.232 3.236 0.433 1.00 86.88 80 GLY A C 1
ATOM 618 O O . GLY A 1 80 ? 22.810 4.321 0.518 1.00 86.88 80 GLY A O 1
ATOM 619 N N . GLN A 1 81 ? 22.752 2.112 0.931 1.00 87.81 81 GLN A N 1
ATOM 620 C CA . GLN A 1 81 ? 24.060 2.093 1.564 1.00 87.81 81 GLN A CA 1
ATOM 621 C C . GLN A 1 81 ? 25.152 2.383 0.528 1.00 87.81 81 GLN A C 1
ATOM 623 O O . GLN A 1 81 ? 25.271 1.710 -0.496 1.00 87.81 81 GLN A O 1
ATOM 628 N N . GLY A 1 82 ? 25.966 3.405 0.799 1.00 85.69 82 GLY A N 1
ATOM 629 C CA . GLY A 1 82 ? 27.115 3.728 -0.042 1.00 85.69 82 GLY A CA 1
ATOM 630 C C . GLY A 1 82 ? 28.163 2.606 -0.022 1.00 85.69 82 GLY A C 1
ATOM 631 O O . GLY A 1 82 ? 28.308 1.920 0.992 1.00 85.69 82 GLY A O 1
ATOM 632 N N . PRO A 1 83 ? 28.933 2.423 -1.108 1.00 88.50 83 PRO A N 1
ATOM 633 C CA . PRO A 1 83 ? 29.945 1.379 -1.159 1.00 88.50 83 PRO A CA 1
ATOM 634 C C . PRO A 1 83 ? 31.116 1.689 -0.218 1.00 88.50 83 PRO A C 1
ATOM 636 O O . PRO A 1 83 ? 31.467 2.853 0.009 1.00 88.50 83 PRO A O 1
ATOM 639 N N . ASN A 1 84 ? 31.779 0.636 0.267 1.00 89.00 84 ASN A N 1
ATOM 640 C CA . ASN A 1 84 ? 33.053 0.767 0.971 1.00 89.00 84 ASN A CA 1
ATOM 641 C C . ASN A 1 84 ? 34.093 1.446 0.068 1.00 89.00 84 ASN A C 1
ATOM 643 O O . ASN A 1 84 ? 34.146 1.202 -1.139 1.00 89.00 84 ASN A O 1
ATOM 647 N N . ARG A 1 85 ? 34.924 2.313 0.659 1.00 88.56 85 ARG A N 1
ATOM 648 C CA . ARG A 1 85 ? 35.976 3.045 -0.059 1.00 88.56 85 ARG A CA 1
ATOM 649 C C . ARG A 1 85 ? 37.361 2.489 0.308 1.00 88.56 85 ARG A C 1
ATOM 651 O O . ARG A 1 85 ? 37.603 2.272 1.495 1.00 88.56 85 ARG A O 1
ATOM 658 N N . PRO A 1 86 ? 38.281 2.328 -0.664 1.00 90.94 86 PRO A N 1
ATOM 659 C CA . PRO A 1 86 ? 38.116 2.591 -2.100 1.00 90.94 86 PRO A CA 1
ATOM 660 C C . PRO A 1 86 ? 37.220 1.552 -2.800 1.00 90.94 86 PRO A C 1
ATOM 662 O O . PRO A 1 86 ? 37.190 0.392 -2.403 1.00 90.94 86 PRO A O 1
ATOM 665 N N . VAL A 1 87 ? 36.505 1.973 -3.849 1.00 94.00 87 VAL A N 1
ATOM 666 C CA . VAL A 1 87 ? 35.655 1.075 -4.652 1.00 94.00 87 VAL A CA 1
ATOM 667 C C . VAL A 1 87 ? 36.522 0.290 -5.632 1.00 94.00 87 VAL A C 1
ATOM 669 O O . VAL A 1 87 ? 37.218 0.885 -6.458 1.00 94.00 87 VAL A O 1
ATOM 672 N N . ASP A 1 88 ? 36.446 -1.038 -5.582 1.00 94.44 88 ASP A N 1
ATOM 673 C CA . ASP A 1 88 ? 37.070 -1.905 -6.579 1.00 94.44 88 ASP A CA 1
ATOM 674 C C . ASP A 1 88 ? 36.229 -1.925 -7.867 1.00 94.44 88 ASP A C 1
ATOM 676 O O . ASP A 1 88 ? 35.132 -2.486 -7.935 1.00 94.44 88 ASP A O 1
ATOM 680 N N . THR A 1 89 ? 36.757 -1.297 -8.920 1.00 94.75 89 THR A N 1
ATOM 681 C CA . THR A 1 89 ? 36.084 -1.221 -10.225 1.00 94.75 89 THR A CA 1
ATOM 682 C C . THR A 1 89 ? 35.942 -2.582 -10.907 1.00 94.75 89 THR A C 1
ATOM 684 O O . THR A 1 89 ? 35.001 -2.766 -11.680 1.00 94.75 89 THR A O 1
ATOM 687 N N . GLN A 1 90 ? 36.830 -3.544 -10.636 1.00 95.50 90 GLN A N 1
ATOM 688 C CA . GLN A 1 90 ? 36.709 -4.900 -11.170 1.00 95.50 90 GLN A CA 1
ATOM 689 C C . GLN A 1 90 ? 35.576 -5.647 -10.469 1.00 95.50 90 GLN A C 1
ATOM 691 O O . GLN A 1 90 ? 34.752 -6.262 -11.145 1.00 95.50 90 GLN A O 1
ATOM 696 N N . GLN A 1 91 ? 35.472 -5.521 -9.144 1.00 95.50 91 GLN A N 1
ATOM 697 C CA . GLN A 1 91 ? 34.366 -6.103 -8.382 1.00 95.50 91 GLN A CA 1
ATOM 698 C C . GLN A 1 91 ? 33.013 -5.515 -8.811 1.00 95.50 91 GLN A C 1
ATOM 700 O O . GLN A 1 91 ? 32.057 -6.260 -9.021 1.00 95.50 91 GLN A O 1
ATOM 705 N N . LEU A 1 92 ? 32.935 -4.194 -9.014 1.00 95.62 92 LEU A N 1
ATOM 706 C CA . LEU A 1 92 ? 31.716 -3.535 -9.491 1.00 95.62 92 LEU A CA 1
ATOM 707 C C . LEU A 1 92 ? 31.317 -4.004 -10.902 1.00 95.62 92 LEU A C 1
ATOM 709 O O . LEU A 1 92 ? 30.138 -4.244 -11.162 1.00 95.62 92 LEU A O 1
ATOM 713 N N . LYS A 1 93 ? 32.290 -4.189 -11.805 1.00 95.88 93 LYS A N 1
ATOM 714 C CA . LYS A 1 93 ? 32.052 -4.776 -13.137 1.00 95.88 93 LYS A CA 1
ATOM 715 C C . LYS A 1 93 ? 31.538 -6.205 -13.054 1.00 95.88 93 LYS A C 1
ATOM 717 O O . LYS A 1 93 ? 30.597 -6.538 -13.767 1.00 95.88 93 LYS A O 1
ATOM 722 N N . ALA A 1 94 ? 32.145 -7.029 -12.203 1.00 94.81 94 ALA A N 1
ATOM 723 C CA . ALA A 1 94 ? 31.727 -8.412 -12.011 1.00 94.81 94 ALA A CA 1
ATOM 724 C C . ALA A 1 94 ? 30.287 -8.480 -11.482 1.00 94.81 94 ALA A C 1
ATOM 726 O O . ALA A 1 94 ? 29.472 -9.217 -12.029 1.00 94.81 94 ALA A O 1
ATOM 727 N N . PHE A 1 95 ? 29.945 -7.639 -10.499 1.00 93.69 95 PHE A N 1
ATOM 728 C CA . PHE A 1 95 ? 28.575 -7.509 -10.001 1.00 93.69 95 PHE A CA 1
ATOM 729 C C . PHE A 1 95 ? 27.599 -7.112 -11.119 1.00 93.69 95 PHE A C 1
ATOM 731 O O . PHE A 1 95 ? 26.571 -7.762 -11.302 1.00 93.69 95 PHE A O 1
ATOM 738 N N . TYR A 1 96 ? 27.929 -6.081 -11.902 1.00 95.44 96 TYR A N 1
ATOM 739 C CA . TYR A 1 96 ? 27.100 -5.647 -13.028 1.00 95.44 96 TYR A CA 1
ATOM 740 C C . TYR A 1 96 ? 26.857 -6.788 -14.027 1.00 95.44 96 TYR A C 1
ATOM 742 O O . TYR A 1 96 ? 25.711 -7.096 -14.334 1.00 95.44 96 TYR A O 1
ATOM 750 N N . GLN A 1 97 ? 27.914 -7.474 -14.466 1.00 93.88 97 GLN A N 1
ATOM 751 C CA . GLN A 1 97 ? 27.818 -8.583 -15.424 1.00 93.88 97 GLN A CA 1
ATOM 752 C C . GLN A 1 97 ? 27.034 -9.786 -14.882 1.00 93.88 97 GLN A C 1
ATOM 754 O O . GLN A 1 97 ? 26.360 -10.467 -15.651 1.00 93.88 97 GLN A O 1
ATOM 759 N N . GLN A 1 98 ? 27.111 -10.044 -13.575 1.00 92.62 98 GLN A N 1
ATOM 760 C CA . GLN A 1 98 ? 26.392 -11.137 -12.925 1.00 92.62 98 GLN A CA 1
ATOM 761 C C . GLN A 1 98 ? 24.883 -10.866 -12.822 1.00 92.62 98 GLN A C 1
ATOM 763 O O . GLN A 1 98 ? 24.085 -11.786 -12.998 1.00 92.62 98 GLN A O 1
ATOM 768 N N . TRP A 1 99 ? 24.482 -9.627 -12.514 1.00 92.62 99 TRP A N 1
ATOM 769 C CA . TRP A 1 99 ? 23.095 -9.316 -12.147 1.00 92.62 99 TRP A CA 1
ATOM 770 C C . TRP A 1 99 ? 22.279 -8.624 -13.245 1.00 92.62 99 TRP A C 1
ATOM 772 O O . TRP A 1 99 ? 21.052 -8.778 -13.251 1.00 92.62 99 TRP A O 1
ATOM 782 N N . TYR A 1 100 ? 22.924 -7.904 -14.172 1.00 95.00 100 TYR A N 1
ATOM 783 C CA . TYR A 1 100 ? 22.278 -7.214 -15.297 1.00 95.00 100 TYR A CA 1
ATOM 784 C C . TYR A 1 100 ? 22.189 -8.133 -16.521 1.00 95.00 100 TYR A C 1
ATOM 786 O O . TYR A 1 100 ? 22.818 -7.912 -17.554 1.00 95.00 100 TYR A O 1
ATOM 794 N N . THR A 1 101 ? 21.370 -9.174 -16.397 1.00 94.94 101 THR A N 1
ATOM 795 C CA . THR A 1 101 ? 21.107 -10.152 -17.460 1.00 94.94 101 THR A CA 1
ATOM 796 C C . THR A 1 101 ? 19.676 -10.007 -18.010 1.00 94.94 101 THR A C 1
ATOM 798 O O . THR A 1 101 ? 18.756 -9.694 -17.249 1.00 94.94 101 THR A O 1
ATOM 801 N N . PRO A 1 102 ? 19.445 -10.216 -19.323 1.00 95.62 102 PRO A N 1
ATOM 802 C CA . PRO A 1 102 ? 18.149 -9.958 -19.963 1.00 95.62 102 PRO A CA 1
ATOM 803 C C . PRO A 1 102 ? 16.999 -10.833 -19.441 1.00 95.62 102 PRO A C 1
ATOM 805 O O . PRO A 1 102 ? 15.850 -10.407 -19.479 1.00 95.62 102 PRO A O 1
ATOM 808 N N . ASP A 1 103 ? 17.282 -12.029 -18.921 1.00 93.62 103 ASP A N 1
ATOM 809 C CA . ASP A 1 103 ? 16.288 -12.923 -18.307 1.00 93.62 103 ASP A CA 1
ATOM 810 C C . ASP A 1 103 ? 15.712 -12.396 -16.982 1.00 93.62 103 ASP A C 1
ATOM 812 O O . ASP A 1 103 ? 14.676 -12.878 -16.531 1.00 93.62 103 ASP A O 1
ATOM 816 N N . ALA A 1 104 ? 16.357 -11.398 -16.375 1.00 93.00 104 ALA A N 1
ATOM 817 C CA . ALA A 1 104 ? 15.910 -10.740 -15.153 1.00 93.00 104 ALA A CA 1
ATOM 818 C C . ALA A 1 104 ? 15.485 -9.277 -15.370 1.00 93.00 104 ALA A C 1
ATOM 820 O O . ALA A 1 104 ? 15.387 -8.510 -14.411 1.00 93.00 104 ALA A O 1
ATOM 821 N N . MET A 1 105 ? 15.255 -8.874 -16.622 1.00 94.88 105 MET A N 1
ATOM 822 C CA . MET A 1 105 ? 14.805 -7.532 -16.981 1.00 94.88 105 MET A CA 1
ATOM 823 C C . MET A 1 105 ? 13.388 -7.578 -17.543 1.00 94.88 105 MET A C 1
ATOM 825 O O . MET A 1 105 ? 13.022 -8.472 -18.303 1.00 94.88 105 MET A O 1
ATOM 829 N N . THR A 1 106 ? 12.581 -6.574 -17.210 1.00 95.50 106 THR A N 1
ATOM 830 C CA . THR A 1 106 ? 11.261 -6.389 -17.817 1.00 95.50 106 THR A CA 1
ATOM 831 C C . THR A 1 106 ? 11.075 -4.923 -18.166 1.00 95.50 106 THR A C 1
ATOM 833 O O . THR A 1 106 ? 11.250 -4.049 -17.318 1.00 95.50 106 THR A O 1
ATOM 836 N N . LEU A 1 107 ? 10.750 -4.658 -19.431 1.00 96.56 107 LEU A N 1
ATOM 837 C CA . LEU A 1 107 ? 10.464 -3.320 -19.931 1.00 96.56 107 LEU A CA 1
ATOM 838 C C . LEU A 1 107 ? 8.950 -3.127 -20.009 1.00 96.56 107 LEU A C 1
ATOM 840 O O . LEU A 1 107 ? 8.272 -3.842 -20.744 1.00 96.56 107 LEU A O 1
ATOM 844 N N . TYR A 1 108 ? 8.447 -2.124 -19.296 1.00 95.88 108 TYR A N 1
ATOM 845 C CA . TYR A 1 108 ? 7.054 -1.697 -19.365 1.00 95.88 108 TYR A CA 1
ATOM 846 C C . TYR A 1 108 ? 6.963 -0.377 -20.130 1.00 95.88 108 TYR A C 1
ATOM 848 O O . TYR A 1 108 ? 7.741 0.544 -19.885 1.00 95.88 108 TYR A O 1
ATOM 856 N N . VAL A 1 109 ? 5.998 -0.273 -21.044 1.00 96.00 109 VAL A N 1
ATOM 857 C CA . VAL A 1 109 ? 5.714 0.956 -21.796 1.00 96.00 109 VAL A CA 1
ATOM 858 C C . VAL A 1 109 ? 4.216 1.226 -21.727 1.00 96.00 109 VAL A C 1
ATOM 860 O O . VAL A 1 109 ? 3.420 0.387 -22.138 1.00 96.00 109 VAL A O 1
ATOM 863 N N . VAL A 1 110 ? 3.837 2.397 -21.211 1.00 95.38 110 VAL A N 1
ATOM 864 C CA . VAL A 1 110 ? 2.441 2.843 -21.107 1.00 95.38 110 VAL A CA 1
ATOM 865 C C . VAL A 1 110 ? 2.310 4.192 -21.800 1.00 95.38 110 VAL A C 1
ATOM 867 O O . VAL A 1 110 ? 3.030 5.134 -21.479 1.00 95.38 110 VAL A O 1
ATOM 870 N N . GLY A 1 111 ? 1.396 4.281 -22.762 1.00 93.94 111 GLY A N 1
ATOM 871 C CA . GLY A 1 111 ? 1.133 5.500 -23.516 1.00 93.94 111 GLY A CA 1
ATOM 872 C C . GLY A 1 111 ? 0.472 5.218 -24.860 1.00 93.94 111 GLY A C 1
ATOM 873 O O . GLY A 1 111 ? 0.203 4.071 -25.214 1.00 93.94 111 GLY A O 1
ATOM 874 N N . ASN A 1 112 ? 0.223 6.280 -25.624 1.00 93.38 112 ASN A N 1
ATOM 875 C CA . ASN A 1 112 ? -0.267 6.167 -26.993 1.00 93.38 112 ASN A CA 1
ATOM 876 C C . ASN A 1 112 ? 0.900 5.841 -27.939 1.00 93.38 112 ASN A C 1
ATOM 878 O O . ASN A 1 112 ? 1.603 6.741 -28.396 1.00 93.38 112 ASN A O 1
ATOM 882 N N . VAL A 1 113 ? 1.132 4.553 -28.188 1.00 92.06 113 VAL A N 1
ATOM 883 C CA . VAL A 1 113 ? 2.265 4.051 -28.980 1.00 92.06 113 VAL A CA 1
ATOM 884 C C . VAL A 1 113 ? 1.792 3.123 -30.097 1.00 92.06 113 VAL A C 1
ATOM 886 O O . VAL A 1 113 ? 0.846 2.357 -29.924 1.00 92.06 113 VAL A O 1
ATOM 889 N N . ASP A 1 114 ? 2.483 3.149 -31.239 1.00 93.50 114 ASP A N 1
ATOM 890 C CA . ASP A 1 114 ? 2.306 2.130 -32.277 1.00 93.50 114 ASP A CA 1
ATOM 891 C C . ASP A 1 114 ? 2.979 0.831 -31.820 1.00 93.50 114 ASP A C 1
ATOM 893 O O . ASP A 1 114 ? 4.208 0.729 -31.787 1.00 93.50 114 ASP A O 1
ATOM 897 N N . SER A 1 115 ? 2.173 -0.154 -31.420 1.00 92.88 115 SER A N 1
ATOM 898 C CA . SER A 1 115 ? 2.671 -1.385 -30.798 1.00 92.88 115 SER A CA 1
ATOM 899 C C . SER A 1 115 ? 3.604 -2.175 -31.716 1.00 92.88 115 SER A C 1
ATOM 901 O O . SER A 1 115 ? 4.612 -2.701 -31.249 1.00 92.88 115 SER A O 1
ATOM 903 N N . ARG A 1 116 ? 3.322 -2.211 -33.025 1.00 93.19 116 ARG A N 1
ATOM 904 C CA . ARG A 1 116 ? 4.131 -2.945 -34.006 1.00 93.19 116 ARG A CA 1
ATOM 905 C C . ARG A 1 116 ? 5.531 -2.343 -34.135 1.00 93.19 116 ARG A C 1
ATOM 907 O O . ARG A 1 116 ? 6.518 -3.050 -33.946 1.00 93.19 116 ARG A O 1
ATOM 914 N N . SER A 1 117 ? 5.614 -1.043 -34.409 1.00 93.81 117 SER A N 1
ATOM 915 C CA . SER A 1 117 ? 6.877 -0.310 -34.520 1.00 93.81 117 SER A CA 1
ATOM 916 C C . SER A 1 117 ? 7.655 -0.328 -33.206 1.00 93.81 117 SER A C 1
ATOM 918 O O . SER A 1 117 ? 8.874 -0.505 -33.208 1.00 93.81 117 SER A O 1
ATOM 920 N N . LEU A 1 118 ? 6.969 -0.192 -32.066 1.00 95.56 118 LEU A N 1
ATOM 921 C CA . LEU A 1 118 ? 7.608 -0.262 -30.755 1.00 95.56 118 LEU A CA 1
ATOM 922 C C . LEU A 1 118 ? 8.242 -1.638 -30.510 1.00 95.56 118 LEU A C 1
ATOM 924 O O . LEU A 1 118 ? 9.391 -1.699 -30.079 1.00 95.56 118 LEU A O 1
ATOM 928 N N . SER A 1 119 ? 7.548 -2.739 -30.821 1.00 96.00 119 SER A N 1
ATOM 929 C CA . SER A 1 119 ? 8.113 -4.088 -30.681 1.00 96.00 119 SER A CA 1
ATOM 930 C C . SER A 1 119 ? 9.367 -4.289 -31.537 1.00 96.00 119 SER A C 1
ATOM 932 O O . SER A 1 119 ? 10.352 -4.848 -31.057 1.00 96.00 119 SER A O 1
ATOM 934 N N . GLU A 1 120 ? 9.377 -3.802 -32.780 1.00 96.44 120 GLU A N 1
ATOM 935 C CA . GLU A 1 120 ? 10.565 -3.859 -33.644 1.00 96.44 120 GLU A CA 1
ATOM 936 C C . GLU A 1 120 ? 11.737 -3.051 -33.069 1.00 96.44 120 GLU A C 1
ATOM 938 O O . GLU A 1 120 ? 12.877 -3.523 -33.059 1.00 96.44 120 GLU A O 1
ATOM 943 N N . GLN A 1 121 ? 11.467 -1.852 -32.545 1.00 96.56 121 GLN A N 1
ATOM 944 C CA . GLN A 1 121 ? 12.480 -1.003 -31.917 1.00 96.56 121 GLN A CA 1
ATOM 945 C C . GLN A 1 121 ? 13.046 -1.620 -30.634 1.00 96.56 121 GLN A C 1
ATOM 947 O O . GLN A 1 121 ? 14.262 -1.594 -30.443 1.00 96.56 121 GLN A O 1
ATOM 952 N N . ILE A 1 122 ? 12.196 -2.217 -29.790 1.00 97.50 122 ILE A N 1
ATOM 953 C CA . ILE A 1 122 ? 12.621 -2.953 -28.591 1.00 97.50 122 ILE A CA 1
ATOM 954 C C . ILE A 1 122 ? 13.518 -4.125 -28.996 1.00 97.50 122 ILE A C 1
ATOM 956 O O . ILE A 1 122 ? 14.639 -4.235 -28.504 1.00 97.50 122 ILE A O 1
ATOM 960 N N . ASN A 1 123 ? 13.084 -4.954 -29.949 1.00 96.56 123 ASN A N 1
ATOM 961 C CA . ASN A 1 123 ? 13.891 -6.078 -30.425 1.00 96.56 123 ASN A CA 1
ATOM 962 C C . ASN A 1 123 ? 15.260 -5.602 -30.920 1.00 96.56 123 ASN A C 1
ATOM 964 O O . ASN A 1 123 ? 16.285 -6.147 -30.526 1.00 96.56 123 ASN A O 1
ATOM 968 N N . LYS A 1 124 ? 15.301 -4.534 -31.719 1.00 96.69 124 LYS A N 1
ATOM 969 C CA . LYS A 1 124 ? 16.561 -3.983 -32.224 1.00 96.69 124 LYS A CA 1
ATOM 970 C C . LYS A 1 124 ? 17.471 -3.439 -31.118 1.00 96.69 124 LYS A C 1
ATOM 972 O O . LYS A 1 124 ? 18.683 -3.591 -31.219 1.00 96.69 124 LYS A O 1
ATOM 977 N N . ALA A 1 125 ? 16.913 -2.783 -30.102 1.00 97.25 125 ALA A N 1
ATOM 978 C CA . ALA A 1 125 ? 17.696 -2.170 -29.032 1.00 97.25 125 ALA A CA 1
ATOM 979 C C . ALA A 1 125 ? 18.280 -3.210 -28.059 1.00 97.25 125 ALA A C 1
ATOM 981 O O . ALA A 1 125 ? 19.423 -3.064 -27.629 1.00 97.25 125 ALA A O 1
ATOM 982 N N . PHE A 1 126 ? 17.519 -4.260 -27.732 1.00 97.81 126 PHE A N 1
ATOM 983 C CA . PHE A 1 126 ? 17.852 -5.190 -26.648 1.00 97.81 126 PHE A CA 1
ATOM 984 C C . PHE A 1 126 ? 18.329 -6.582 -27.113 1.00 97.81 126 PHE A C 1
ATOM 986 O O . PHE A 1 126 ? 18.857 -7.328 -26.291 1.00 97.81 126 PHE A O 1
ATOM 993 N N . ALA A 1 127 ? 18.213 -6.949 -28.400 1.00 96.25 127 ALA A N 1
ATOM 994 C CA . ALA A 1 127 ? 18.568 -8.297 -28.891 1.00 96.25 127 ALA A CA 1
ATOM 995 C C . ALA A 1 127 ? 20.036 -8.703 -28.665 1.00 96.25 127 ALA A C 1
ATOM 997 O O . ALA A 1 127 ? 20.346 -9.891 -28.549 1.00 96.25 127 ALA A O 1
ATOM 998 N N . ASP A 1 128 ? 20.946 -7.732 -28.594 1.00 95.88 128 ASP A N 1
ATOM 999 C CA . ASP A 1 128 ? 22.372 -7.999 -28.398 1.00 95.88 128 ASP A CA 1
ATOM 1000 C C . ASP A 1 128 ? 22.752 -8.254 -26.932 1.00 95.88 128 ASP A C 1
ATOM 1002 O O . ASP A 1 128 ? 23.896 -8.638 -26.674 1.00 95.88 128 ASP A O 1
ATOM 1006 N N . LEU A 1 129 ? 21.829 -8.072 -25.977 1.00 96.38 129 LEU A N 1
ATOM 1007 C CA . LEU A 1 129 ? 22.090 -8.352 -24.564 1.00 96.38 129 LEU A CA 1
ATOM 1008 C C . LEU A 1 129 ? 22.460 -9.826 -24.345 1.00 96.38 129 LEU A C 1
ATOM 1010 O O . LEU A 1 129 ? 21.973 -10.729 -25.029 1.00 96.38 129 LEU A O 1
ATOM 1014 N N . LYS A 1 130 ? 23.361 -10.064 -23.388 1.00 94.62 130 LYS A N 1
ATOM 1015 C CA . LYS A 1 130 ? 23.927 -11.381 -23.065 1.00 94.62 130 LYS A CA 1
ATOM 1016 C C . LYS A 1 130 ? 23.818 -11.658 -21.570 1.00 94.62 130 LYS A C 1
ATOM 1018 O O . LYS A 1 130 ? 23.605 -10.749 -20.777 1.00 94.62 130 LYS A O 1
ATOM 1023 N N . GLY A 1 131 ? 24.026 -12.921 -21.213 1.00 92.81 131 GLY A N 1
ATOM 1024 C CA . GLY A 1 131 ? 23.959 -13.401 -19.839 1.00 92.81 131 GLY A CA 1
ATOM 1025 C C . GLY A 1 131 ? 22.622 -14.060 -19.522 1.00 92.81 131 GLY A C 1
ATOM 1026 O O . GLY A 1 131 ? 21.620 -13.855 -20.208 1.00 92.81 131 GLY A O 1
ATOM 1027 N N . LYS A 1 132 ? 22.652 -14.907 -18.502 1.00 92.94 132 LYS A N 1
ATOM 1028 C CA . LYS A 1 132 ? 21.499 -15.601 -17.940 1.00 92.94 132 LYS A CA 1
ATOM 1029 C C . LYS A 1 132 ? 21.822 -15.918 -16.487 1.00 92.94 132 LYS A C 1
ATOM 1031 O O . LYS A 1 132 ? 22.957 -16.306 -16.209 1.00 92.94 132 LYS A O 1
ATOM 1036 N N . ARG A 1 133 ? 20.861 -15.782 -15.578 1.00 86.94 133 ARG A N 1
ATOM 1037 C CA . ARG A 1 133 ? 21.073 -16.170 -14.185 1.00 86.94 133 ARG A CA 1
ATOM 1038 C C . ARG A 1 133 ? 21.087 -17.687 -14.048 1.00 86.94 133 ARG A C 1
ATOM 1040 O O . ARG A 1 133 ? 20.212 -18.384 -14.558 1.00 86.94 133 ARG A O 1
ATOM 1047 N N . GLU A 1 134 ? 22.085 -18.191 -13.333 1.00 81.56 134 GLU A N 1
ATOM 1048 C CA . GLU A 1 134 ? 22.154 -19.606 -12.952 1.00 81.56 134 GLU A CA 1
ATOM 1049 C C . GLU A 1 134 ? 21.258 -19.900 -11.745 1.00 81.56 134 GLU A C 1
ATOM 1051 O O . GLU A 1 134 ? 20.660 -20.970 -11.656 1.00 81.56 134 GLU A O 1
ATOM 1056 N N . THR A 1 135 ? 21.119 -18.926 -10.843 1.00 76.50 135 THR A N 1
ATOM 1057 C CA . THR A 1 135 ? 20.285 -19.014 -9.646 1.00 76.50 135 THR A CA 1
ATOM 1058 C C . THR A 1 135 ? 19.118 -18.025 -9.718 1.00 76.50 135 THR A C 1
ATOM 1060 O O . THR A 1 135 ? 19.312 -16.856 -10.069 1.00 76.50 135 THR A O 1
ATOM 1063 N N . PRO A 1 136 ? 17.887 -18.457 -9.384 1.00 77.06 136 PRO A N 1
ATOM 1064 C CA . PRO A 1 136 ? 16.771 -17.537 -9.206 1.00 77.06 136 PRO A CA 1
ATOM 1065 C C . PRO A 1 136 ? 17.100 -16.473 -8.156 1.00 77.06 136 PRO A C 1
ATOM 1067 O O . PRO A 1 136 ? 17.794 -16.752 -7.176 1.00 77.06 136 PRO A O 1
ATOM 1070 N N . ALA A 1 137 ? 16.577 -15.259 -8.338 1.00 74.88 137 ALA A N 1
ATOM 1071 C CA . ALA A 1 137 ? 16.688 -14.230 -7.311 1.00 74.88 137 ALA A CA 1
ATOM 1072 C C . ALA A 1 137 ? 15.970 -14.692 -6.038 1.00 74.88 137 ALA A C 1
ATOM 1074 O O . ALA A 1 137 ? 14.820 -15.132 -6.087 1.00 74.88 137 ALA A O 1
ATOM 1075 N N . THR A 1 138 ? 16.640 -14.573 -4.896 1.00 76.69 138 THR A N 1
ATOM 1076 C CA . THR A 1 138 ? 15.995 -14.738 -3.595 1.00 76.69 138 THR A CA 1
ATOM 1077 C C . THR A 1 138 ? 15.001 -13.604 -3.400 1.00 76.69 138 THR A C 1
ATOM 1079 O O . THR A 1 138 ? 15.391 -12.436 -3.421 1.00 76.69 138 THR A O 1
ATOM 1082 N N . LEU A 1 139 ? 13.725 -13.940 -3.215 1.00 84.56 139 LEU A N 1
ATOM 1083 C CA . LEU A 1 139 ? 12.703 -12.937 -2.947 1.00 84.56 139 LEU A CA 1
ATOM 1084 C C . LEU A 1 139 ? 12.840 -12.424 -1.505 1.00 84.56 139 LEU A C 1
ATOM 1086 O O . LEU A 1 139 ? 12.938 -13.235 -0.580 1.00 84.56 139 LEU A O 1
ATOM 1090 N N . PRO A 1 140 ? 12.832 -11.102 -1.290 1.00 89.50 140 PRO A N 1
ATOM 1091 C CA . PRO A 1 140 ? 12.867 -10.523 0.038 1.00 89.50 140 PRO A CA 1
ATOM 1092 C C . PRO A 1 140 ? 11.555 -10.810 0.761 1.00 89.50 140 PRO A C 1
ATOM 1094 O O . PRO A 1 140 ? 10.463 -10.671 0.205 1.00 89.50 140 PRO A O 1
ATOM 1097 N N . THR A 1 141 ? 11.667 -11.192 2.028 1.00 91.62 141 THR A N 1
ATOM 1098 C CA . THR A 1 141 ? 10.513 -11.496 2.875 1.00 91.62 141 THR A CA 1
ATOM 1099 C C . THR A 1 141 ? 10.648 -10.789 4.210 1.00 91.62 141 THR A C 1
ATOM 1101 O O . THR A 1 141 ? 11.744 -10.686 4.765 1.00 91.62 141 THR A O 1
ATOM 1104 N N . LEU A 1 142 ? 9.531 -10.280 4.726 1.00 93.81 142 LEU A N 1
ATOM 1105 C CA . LEU A 1 142 ? 9.455 -9.780 6.094 1.00 93.81 142 LEU A CA 1
ATOM 1106 C C . LEU A 1 142 ? 8.989 -10.895 7.028 1.00 93.81 142 LEU A C 1
ATOM 1108 O O . LEU A 1 142 ? 8.054 -11.634 6.715 1.00 93.81 142 LEU A O 1
ATOM 1112 N N . ALA A 1 143 ? 9.588 -10.953 8.217 1.00 93.38 143 ALA A N 1
ATOM 1113 C CA . ALA A 1 143 ? 9.050 -11.754 9.306 1.00 93.38 143 ALA A CA 1
ATOM 1114 C C . ALA A 1 143 ? 7.663 -11.216 9.732 1.00 93.38 143 ALA A C 1
ATOM 1116 O O . ALA A 1 143 ? 7.389 -10.016 9.550 1.00 93.38 143 ALA A O 1
ATOM 1117 N N . PRO A 1 144 ? 6.788 -12.061 10.311 1.00 94.56 144 PRO A N 1
ATOM 1118 C CA . PRO A 1 144 ? 5.535 -11.603 10.904 1.00 94.56 144 PRO A CA 1
ATOM 1119 C C . PRO A 1 144 ? 5.764 -10.453 11.887 1.00 94.56 144 PRO A C 1
ATOM 1121 O O . PRO A 1 144 ? 6.742 -10.457 12.638 1.00 94.56 144 PRO A O 1
ATOM 1124 N N . LEU A 1 145 ? 4.879 -9.457 11.874 1.00 94.81 145 LEU A N 1
ATOM 1125 C CA . LEU A 1 145 ? 4.888 -8.415 12.896 1.00 94.81 145 LEU A CA 1
ATOM 1126 C C . LEU A 1 145 ? 4.553 -9.050 14.262 1.00 94.81 145 LEU A C 1
ATOM 1128 O O . LEU A 1 145 ? 3.528 -9.723 14.368 1.00 94.81 145 LEU A O 1
ATOM 1132 N N . PRO A 1 146 ? 5.377 -8.855 15.309 1.00 92.44 146 PRO A N 1
ATOM 1133 C CA . PRO A 1 146 ? 5.050 -9.341 16.645 1.00 92.44 146 PRO A CA 1
ATOM 1134 C C . PRO A 1 146 ? 3.781 -8.673 17.172 1.00 92.44 146 PRO A C 1
ATOM 1136 O O . PRO A 1 146 ? 3.603 -7.471 16.975 1.00 92.44 146 PRO A O 1
ATOM 1139 N N . THR A 1 147 ? 2.940 -9.403 17.907 1.00 90.31 147 THR A N 1
ATOM 1140 C CA . THR A 1 147 ? 1.730 -8.805 18.494 1.00 90.31 147 THR A CA 1
ATOM 1141 C C . THR A 1 147 ? 2.045 -7.906 19.686 1.00 90.31 147 THR A C 1
ATOM 1143 O O . THR A 1 147 ? 1.220 -7.074 20.037 1.00 90.31 147 THR A O 1
ATOM 1146 N N . THR A 1 148 ? 3.226 -8.009 20.314 1.00 93.25 148 THR A N 1
ATOM 1147 C CA . THR A 1 148 ? 3.665 -7.158 21.445 1.00 93.25 148 THR A CA 1
ATOM 1148 C C . THR A 1 148 ? 3.570 -5.662 21.121 1.00 93.25 148 THR A C 1
ATOM 1150 O O . THR A 1 148 ? 3.984 -5.282 20.025 1.00 93.25 148 THR A O 1
ATOM 1153 N N . PRO A 1 149 ? 3.104 -4.799 22.050 1.00 95.69 149 PRO A N 1
ATOM 1154 C CA . PRO A 1 149 ? 3.009 -3.371 21.776 1.00 95.69 149 PRO A CA 1
ATOM 1155 C C . PRO A 1 149 ? 4.403 -2.764 21.594 1.00 95.69 149 PRO A C 1
ATOM 1157 O O . PRO A 1 149 ? 5.362 -3.165 22.259 1.00 95.69 149 PRO A O 1
ATOM 1160 N N . ILE A 1 150 ? 4.506 -1.786 20.702 1.00 96.12 150 ILE A N 1
ATOM 1161 C CA . ILE A 1 150 ? 5.764 -1.161 20.295 1.00 96.12 150 ILE A CA 1
ATOM 1162 C C . ILE A 1 150 ? 5.672 0.344 20.552 1.00 96.12 150 ILE A C 1
ATOM 1164 O O . ILE A 1 150 ? 4.706 0.976 20.133 1.00 96.12 150 ILE A O 1
ATOM 1168 N N . ASN A 1 151 ? 6.703 0.914 21.182 1.00 95.50 151 ASN A N 1
ATOM 1169 C CA . ASN A 1 151 ? 6.903 2.360 21.258 1.00 95.50 151 ASN A CA 1
ATOM 1170 C C . ASN A 1 151 ? 8.125 2.773 20.431 1.00 95.50 151 ASN A C 1
ATOM 1172 O O . ASN A 1 151 ? 9.172 2.125 20.509 1.00 95.50 151 ASN A O 1
ATOM 1176 N N . LEU A 1 152 ? 7.995 3.833 19.638 1.00 94.81 152 LEU A N 1
ATOM 1177 C CA . LEU A 1 152 ? 9.045 4.380 18.784 1.00 94.81 152 LEU A CA 1
ATOM 1178 C C . LEU A 1 152 ? 9.102 5.899 18.939 1.00 94.81 152 LEU A C 1
ATOM 1180 O O . LEU A 1 152 ? 8.084 6.579 18.867 1.00 94.81 152 LEU A O 1
ATOM 1184 N N . ILE A 1 153 ? 10.312 6.443 19.047 1.00 93.00 153 ILE A N 1
ATOM 1185 C CA . ILE A 1 153 ? 10.532 7.891 18.987 1.00 93.00 153 ILE A CA 1
ATOM 1186 C C . ILE A 1 153 ? 10.661 8.302 17.519 1.00 93.00 153 ILE A C 1
ATOM 1188 O O . ILE A 1 153 ? 11.462 7.736 16.775 1.00 93.00 153 ILE A O 1
ATOM 1192 N N . ALA A 1 154 ? 9.885 9.297 17.101 1.00 87.69 154 ALA A N 1
ATOM 1193 C CA . ALA A 1 154 ? 9.906 9.880 15.769 1.00 87.69 154 ALA A CA 1
ATOM 1194 C C . ALA A 1 154 ? 10.485 11.304 15.824 1.00 87.69 154 ALA A C 1
ATOM 1196 O O . ALA A 1 154 ? 9.876 12.220 16.369 1.00 87.69 154 ALA A O 1
ATOM 1197 N N . GLU A 1 155 ? 11.658 11.497 15.215 1.00 85.38 155 GLU A N 1
ATOM 1198 C CA . GLU A 1 155 ? 12.420 12.759 15.275 1.00 85.38 155 GLU A CA 1
ATOM 1199 C C . GLU A 1 155 ? 11.660 13.971 14.704 1.00 85.38 155 GLU A C 1
ATOM 1201 O O . GLU A 1 155 ? 11.807 15.078 15.209 1.00 85.38 155 GLU A O 1
ATOM 1206 N N . ASN A 1 156 ? 10.826 13.764 13.678 1.00 83.75 156 ASN A N 1
ATOM 1207 C CA . ASN A 1 156 ? 10.131 14.839 12.954 1.00 83.75 156 ASN A CA 1
ATOM 1208 C C . ASN A 1 156 ? 8.605 14.843 13.164 1.00 83.75 156 ASN A C 1
ATOM 1210 O O . ASN A 1 156 ? 7.888 15.542 12.444 1.00 83.75 156 ASN A O 1
ATOM 1214 N N . ALA A 1 157 ? 8.088 14.043 14.100 1.00 87.69 157 ALA A N 1
ATOM 1215 C CA . ALA A 1 157 ? 6.657 14.012 14.382 1.00 87.69 157 ALA A CA 1
ATOM 1216 C C . ALA A 1 157 ? 6.235 15.242 15.200 1.00 87.69 157 ALA A C 1
ATOM 1218 O O . ALA A 1 157 ? 6.951 15.671 16.098 1.00 87.69 157 ALA A O 1
ATOM 1219 N N . GLN A 1 158 ? 5.068 15.804 14.883 1.00 90.06 158 GLN A N 1
ATOM 1220 C CA . GLN A 1 158 ? 4.476 16.930 15.625 1.00 90.06 158 GLN A CA 1
ATOM 1221 C C . GLN A 1 158 ? 3.478 16.475 16.695 1.00 90.06 158 GLN A C 1
ATOM 1223 O O . GLN A 1 158 ? 3.116 17.247 17.576 1.00 90.06 158 GLN A O 1
ATOM 1228 N N . GLN A 1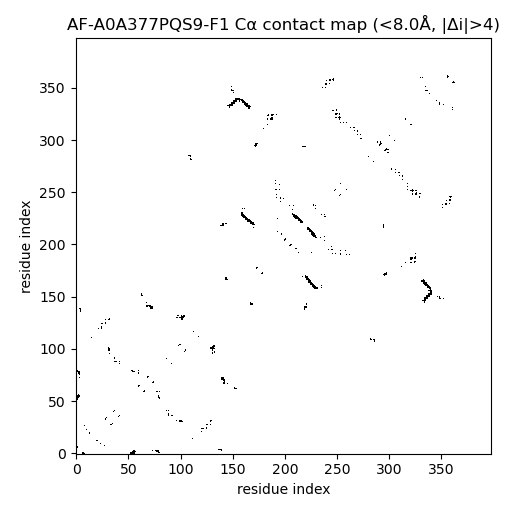 159 ? 2.981 15.249 16.564 1.00 94.00 159 GLN A N 1
ATOM 1229 C CA . GLN A 1 159 ? 1.938 14.652 17.387 1.00 94.00 159 GLN A CA 1
ATOM 1230 C C . GLN A 1 159 ? 2.197 13.153 17.501 1.00 94.00 159 GLN A C 1
ATOM 1232 O O . GLN A 1 159 ? 2.856 12.570 16.629 1.00 94.00 159 GLN A O 1
ATOM 1237 N N . ASP A 1 160 ? 1.628 12.537 18.532 1.00 96.75 160 ASP A N 1
ATOM 1238 C CA . ASP A 1 160 ? 1.591 11.088 18.651 1.00 96.75 160 ASP A CA 1
ATOM 1239 C C . ASP A 1 160 ? 0.811 10.487 17.489 1.00 96.75 160 ASP A C 1
ATOM 1241 O O . ASP A 1 160 ? -0.180 11.045 17.016 1.00 96.75 160 ASP A O 1
ATOM 1245 N N . THR A 1 161 ? 1.253 9.320 17.031 1.00 97.62 161 THR A N 1
ATOM 1246 C CA . THR A 1 161 ? 0.483 8.473 16.121 1.00 97.62 161 THR A CA 1
ATOM 1247 C C . THR A 1 161 ? 0.433 7.061 16.673 1.00 97.62 161 THR A C 1
ATOM 1249 O O . THR A 1 161 ? 1.437 6.346 16.666 1.00 97.62 161 THR A O 1
ATOM 1252 N N . LEU A 1 162 ? -0.746 6.656 17.139 1.00 98.25 162 LEU A N 1
ATOM 1253 C CA . LEU A 1 162 ? -1.023 5.284 17.543 1.00 98.25 162 LEU A CA 1
ATOM 1254 C C . LEU A 1 162 ? -1.626 4.521 16.372 1.00 98.25 162 LEU A C 1
ATOM 1256 O O . LEU A 1 162 ? -2.632 4.936 15.804 1.00 98.25 162 LEU A O 1
ATOM 1260 N N . SER A 1 163 ? -1.008 3.401 16.021 1.00 98.19 163 SER A N 1
ATOM 1261 C CA . SER A 1 163 ? -1.423 2.556 14.905 1.00 98.19 163 SER A CA 1
ATOM 1262 C C . SER A 1 163 ? -1.918 1.216 15.428 1.00 98.19 163 SER A C 1
ATOM 1264 O O . SER A 1 163 ? -1.158 0.494 16.076 1.00 98.19 163 SER A O 1
ATOM 1266 N N . ILE A 1 164 ? -3.166 0.874 15.124 1.00 98.31 164 ILE A N 1
ATOM 1267 C CA . ILE A 1 164 ? -3.747 -0.451 15.360 1.00 98.31 164 ILE A CA 1
ATOM 1268 C C . ILE A 1 164 ? -3.499 -1.261 14.088 1.00 98.31 164 ILE A C 1
ATOM 1270 O O . ILE A 1 164 ? -4.116 -0.983 13.062 1.00 98.31 164 ILE A O 1
ATOM 1274 N N . THR A 1 165 ? -2.537 -2.185 14.129 1.00 98.25 165 THR A N 1
ATOM 1275 C CA . THR A 1 165 ? -1.961 -2.802 12.925 1.00 98.25 165 THR A CA 1
ATOM 1276 C C . THR A 1 165 ? -2.226 -4.301 12.877 1.00 98.25 165 THR A C 1
ATOM 1278 O O . THR A 1 165 ? -1.843 -5.024 13.793 1.00 98.25 165 THR A O 1
ATOM 1281 N N . TRP A 1 166 ? -2.787 -4.786 11.771 1.00 97.25 166 TRP A N 1
ATOM 1282 C CA . TRP A 1 166 ? -2.902 -6.214 11.472 1.00 97.25 166 TRP A CA 1
ATOM 1283 C C . TRP A 1 166 ? -1.935 -6.589 10.356 1.00 97.25 166 TRP A C 1
ATOM 1285 O O . TRP A 1 166 ? -1.899 -5.935 9.315 1.00 97.25 166 TRP A O 1
ATOM 1295 N N . ASP A 1 167 ? -1.171 -7.659 10.558 1.00 96.12 167 ASP A N 1
ATOM 1296 C CA . ASP A 1 167 ? -0.144 -8.138 9.632 1.00 96.12 167 ASP A CA 1
ATOM 1297 C C . ASP A 1 167 ? -0.352 -9.635 9.381 1.00 96.12 167 ASP A C 1
ATOM 1299 O O . ASP A 1 167 ? -0.217 -10.460 10.284 1.00 96.12 167 ASP A O 1
ATOM 1303 N N . VAL A 1 168 ? -0.683 -9.999 8.144 1.00 94.75 168 VAL A N 1
ATOM 1304 C CA . VAL A 1 168 ? -0.970 -11.388 7.754 1.00 94.75 168 VAL A CA 1
ATOM 1305 C C . VAL A 1 168 ? -0.137 -11.808 6.541 1.00 94.75 168 VAL A C 1
ATOM 1307 O O . VAL A 1 168 ? 0.282 -10.950 5.759 1.00 94.75 168 VAL A O 1
ATOM 1310 N N . PRO A 1 169 ? 0.127 -13.115 6.345 1.00 94.44 169 PRO A N 1
ATOM 1311 C CA . PRO A 1 169 ? 0.737 -13.593 5.109 1.00 94.44 169 PRO A CA 1
ATOM 1312 C C . PRO A 1 169 ? -0.114 -13.196 3.898 1.00 94.44 169 PRO A C 1
ATOM 1314 O O . PRO A 1 169 ? -1.334 -13.367 3.909 1.00 94.44 169 PRO A O 1
ATOM 1317 N N . TRP A 1 170 ? 0.520 -12.680 2.848 1.00 93.62 170 TRP A N 1
ATOM 1318 C CA . TRP A 1 170 ? -0.164 -12.368 1.600 1.00 93.62 170 TRP A CA 1
ATOM 1319 C C . TRP A 1 170 ? -0.200 -13.584 0.676 1.00 93.62 170 TRP A C 1
ATOM 1321 O O . TRP A 1 170 ? 0.823 -14.221 0.422 1.00 93.62 170 TRP A O 1
ATOM 1331 N N . GLN A 1 171 ? -1.380 -13.869 0.129 1.00 88.75 171 GLN A N 1
ATOM 1332 C CA . GLN A 1 171 ? -1.570 -14.880 -0.903 1.00 88.75 171 GLN A CA 1
ATOM 1333 C C . GLN A 1 171 ? -1.956 -14.189 -2.216 1.00 88.75 171 GLN A C 1
ATOM 1335 O O . GLN A 1 171 ? -2.984 -13.510 -2.253 1.00 88.75 171 GLN A O 1
ATOM 1340 N N . PRO A 1 172 ? -1.171 -14.356 -3.298 1.00 89.81 172 PRO A N 1
ATOM 1341 C CA . PRO A 1 172 ? -1.507 -13.788 -4.597 1.00 89.81 172 PRO A CA 1
ATOM 1342 C C . PRO A 1 172 ? -2.883 -14.237 -5.091 1.00 89.81 172 PRO A C 1
ATOM 1344 O O . PRO A 1 172 ? -3.266 -15.402 -4.948 1.00 89.81 172 PRO A O 1
ATOM 1347 N N . ILE A 1 173 ? -3.605 -13.325 -5.737 1.00 91.62 173 ILE A N 1
ATOM 1348 C CA . ILE A 1 173 ? -4.944 -13.598 -6.260 1.00 91.62 173 ILE A CA 1
ATOM 1349 C C . ILE A 1 173 ? -4.805 -14.357 -7.582 1.00 91.62 173 ILE A C 1
ATOM 1351 O O . ILE A 1 173 ? -4.395 -13.786 -8.589 1.00 91.62 173 ILE A O 1
ATOM 1355 N N . ARG A 1 174 ? -5.130 -15.653 -7.581 1.00 88.44 174 ARG A N 1
ATOM 1356 C CA . ARG A 1 174 ? -4.955 -16.537 -8.753 1.00 88.44 174 ARG A CA 1
ATOM 1357 C C . ARG A 1 174 ? -6.258 -16.995 -9.398 1.00 88.44 174 ARG A C 1
ATOM 1359 O O . ARG A 1 174 ? -6.234 -17.509 -10.511 1.00 88.44 174 ARG A O 1
ATOM 1366 N N . ASP A 1 175 ? -7.384 -16.800 -8.722 1.00 90.75 175 ASP A N 1
ATOM 1367 C CA . ASP A 1 175 ? -8.697 -17.206 -9.208 1.00 90.75 175 ASP A CA 1
ATOM 1368 C C . ASP A 1 175 ? -9.815 -16.290 -8.685 1.00 90.75 175 ASP A C 1
ATOM 1370 O O . ASP A 1 175 ? -9.615 -15.413 -7.838 1.00 90.75 175 ASP A O 1
ATOM 1374 N N . SER A 1 176 ? -11.019 -16.500 -9.221 1.00 90.44 176 SER A N 1
ATOM 1375 C CA . SER A 1 176 ? -12.201 -15.703 -8.883 1.00 90.44 176 SER A CA 1
ATOM 1376 C C . SER A 1 176 ? -12.684 -15.873 -7.437 1.00 90.44 176 SER A C 1
ATOM 1378 O O . SER A 1 176 ? -13.241 -14.926 -6.886 1.00 90.44 176 SER A O 1
ATOM 1380 N N . GLN A 1 177 ? -12.462 -17.028 -6.801 1.00 92.19 177 GLN A N 1
ATOM 1381 C CA . GLN A 1 177 ? -12.880 -17.257 -5.416 1.00 92.19 177 GLN A CA 1
ATOM 1382 C C . GLN A 1 177 ? -11.983 -16.475 -4.455 1.00 92.19 177 GLN A C 1
ATOM 1384 O O . GLN A 1 177 ? -12.478 -15.813 -3.542 1.00 92.19 177 GLN A O 1
ATOM 1389 N N . VAL A 1 178 ? -10.667 -16.492 -4.689 1.00 93.00 178 VAL A N 1
ATOM 1390 C CA . VAL A 1 178 ? -9.703 -15.686 -3.928 1.00 93.00 178 VAL A CA 1
ATOM 1391 C C . VAL A 1 178 ? -9.978 -14.194 -4.129 1.00 93.00 178 VAL A C 1
ATOM 1393 O O . VAL A 1 178 ? -9.972 -13.444 -3.154 1.00 93.00 178 VAL A O 1
ATOM 1396 N N . LEU A 1 179 ? -10.309 -13.765 -5.353 1.00 93.88 179 LEU A N 1
ATOM 1397 C CA . LEU A 1 179 ? -10.677 -12.372 -5.634 1.00 93.88 179 LEU A CA 1
ATOM 1398 C C . LEU A 1 179 ? -11.931 -11.934 -4.862 1.00 93.88 179 LEU A C 1
ATOM 1400 O O . LEU A 1 179 ? -11.947 -10.849 -4.285 1.00 93.88 179 LEU A O 1
ATOM 1404 N N . GLN A 1 180 ? -12.968 -12.774 -4.811 1.00 94.56 180 GLN A N 1
ATOM 1405 C CA . GLN A 1 180 ? -14.187 -12.481 -4.050 1.00 94.56 180 GLN A CA 1
ATOM 1406 C C . GLN A 1 180 ? -13.918 -12.378 -2.545 1.00 94.56 180 GLN A C 1
ATOM 1408 O O . GLN A 1 180 ? -14.422 -11.456 -1.906 1.00 94.56 180 GLN A O 1
ATOM 1413 N N . ARG A 1 181 ? -13.093 -13.273 -1.981 1.00 94.56 181 ARG A N 1
ATOM 1414 C CA . ARG A 1 181 ? -12.675 -13.189 -0.570 1.00 94.56 181 ARG A CA 1
ATOM 1415 C C . ARG A 1 181 ? -11.899 -11.905 -0.299 1.00 94.56 181 ARG A C 1
ATOM 1417 O O . ARG A 1 181 ? -12.233 -11.194 0.640 1.00 94.56 181 ARG A O 1
ATOM 1424 N N . TYR A 1 182 ? -10.931 -11.574 -1.156 1.00 94.81 182 TYR A N 1
ATOM 1425 C CA . TYR A 1 182 ? -10.172 -10.328 -1.060 1.00 94.81 182 TYR A CA 1
ATOM 1426 C C . TYR A 1 182 ? -11.093 -9.103 -1.071 1.00 94.81 182 TYR A C 1
ATOM 1428 O O . TYR A 1 182 ? -10.980 -8.249 -0.196 1.00 94.81 182 TYR A O 1
ATOM 1436 N N . TRP A 1 183 ? -12.045 -9.041 -2.006 1.00 96.44 183 TRP A N 1
ATOM 1437 C CA . TRP A 1 183 ? -13.021 -7.954 -2.083 1.00 96.44 183 TRP A CA 1
ATOM 1438 C C . TRP A 1 183 ? -13.964 -7.883 -0.892 1.00 96.44 183 TRP A C 1
ATOM 1440 O O . TRP A 1 183 ? -14.317 -6.775 -0.498 1.00 96.44 183 TRP A O 1
ATOM 1450 N N . LYS A 1 184 ? -14.369 -9.022 -0.324 1.00 97.94 184 LYS A N 1
ATOM 1451 C CA . LYS A 1 184 ? -15.168 -9.047 0.903 1.00 97.94 184 LYS A CA 1
ATOM 1452 C C . LYS A 1 184 ? -14.371 -8.467 2.067 1.00 97.94 184 LYS A C 1
ATOM 1454 O O . LYS A 1 184 ? -14.854 -7.559 2.736 1.00 97.94 184 LYS A O 1
ATOM 1459 N N . SER A 1 185 ? -13.129 -8.919 2.247 1.00 97.00 185 SER A N 1
ATOM 1460 C CA . SER A 1 185 ? -12.261 -8.401 3.300 1.00 97.00 185 SER A CA 1
ATOM 1461 C C . SER A 1 185 ? -11.953 -6.913 3.123 1.00 97.00 185 SER A C 1
ATOM 1463 O O . SER A 1 185 ? -11.896 -6.182 4.104 1.00 97.00 185 SER A O 1
ATOM 1465 N N . ASP A 1 186 ? -11.766 -6.459 1.884 1.00 96.75 186 ASP A N 1
ATOM 1466 C CA . ASP A 1 186 ? -11.559 -5.049 1.548 1.00 96.75 186 ASP A CA 1
ATOM 1467 C C . ASP A 1 186 ? -12.782 -4.181 1.835 1.00 96.75 186 ASP A C 1
ATOM 1469 O O . ASP A 1 186 ? -12.666 -3.151 2.495 1.00 96.75 186 ASP A O 1
ATOM 1473 N N . PHE A 1 187 ? -13.965 -4.649 1.434 1.00 98.19 187 PHE A N 1
ATOM 1474 C CA . PHE A 1 187 ? -15.223 -3.970 1.717 1.00 98.19 187 PHE A CA 1
ATOM 1475 C C . PHE A 1 187 ? -15.487 -3.873 3.227 1.00 98.19 187 PHE A C 1
ATOM 1477 O O . PHE A 1 187 ? -15.924 -2.827 3.687 1.00 98.19 187 PHE A O 1
ATOM 1484 N N . ALA A 1 188 ? -15.153 -4.907 4.010 1.00 98.62 188 ALA A N 1
ATOM 1485 C CA . ALA A 1 188 ? -15.253 -4.869 5.471 1.00 98.62 188 ALA A CA 1
ATOM 1486 C C . ALA A 1 188 ? -14.333 -3.817 6.106 1.00 98.62 188 ALA A C 1
ATOM 1488 O O . ALA A 1 188 ? -14.785 -3.028 6.931 1.00 98.62 188 ALA A O 1
ATOM 1489 N N . ARG A 1 189 ? -13.065 -3.734 5.681 1.00 98.44 189 ARG A N 1
ATOM 1490 C CA . ARG A 1 189 ? -12.142 -2.708 6.196 1.00 98.44 189 ARG A CA 1
ATOM 1491 C C . ARG A 1 189 ? -12.607 -1.294 5.870 1.00 98.44 189 ARG A C 1
ATOM 1493 O O . ARG A 1 189 ? -12.535 -0.411 6.719 1.00 98.44 189 ARG A O 1
ATOM 1500 N N . GLU A 1 190 ? -13.095 -1.080 4.651 1.00 98.19 190 GLU A N 1
ATOM 1501 C CA . GLU A 1 190 ? -13.627 0.219 4.248 1.00 98.19 190 GLU A CA 1
ATOM 1502 C C . GLU A 1 190 ? -14.923 0.563 5.001 1.00 98.19 190 GLU A C 1
ATOM 1504 O O . GLU A 1 190 ? -15.090 1.712 5.402 1.00 98.19 190 GLU A O 1
ATOM 1509 N N . ALA A 1 191 ? -15.798 -0.416 5.259 1.00 98.50 191 ALA A N 1
ATOM 1510 C CA . ALA A 1 191 ? -17.017 -0.221 6.043 1.00 98.50 191 ALA A CA 1
ATOM 1511 C C . ALA A 1 191 ? -16.687 0.194 7.481 1.00 98.50 191 ALA A C 1
ATOM 1513 O O . ALA A 1 191 ? -17.202 1.204 7.960 1.00 98.50 191 ALA A O 1
ATOM 1514 N N . LEU A 1 192 ? -15.763 -0.527 8.128 1.00 98.69 192 LEU A N 1
ATOM 1515 C CA . LEU A 1 192 ? -15.259 -0.188 9.457 1.00 98.69 192 LEU A CA 1
ATOM 1516 C C . LEU A 1 192 ? -14.685 1.230 9.481 1.00 98.69 192 LEU A C 1
ATOM 1518 O O . LEU A 1 192 ? -15.054 2.037 10.328 1.00 98.69 192 LEU A O 1
ATOM 1522 N N . PHE A 1 193 ? -13.798 1.559 8.541 1.00 98.50 193 PHE A N 1
ATOM 1523 C CA . PHE A 1 193 ? -13.171 2.876 8.517 1.00 98.50 193 PHE A CA 1
ATOM 1524 C C . PHE A 1 193 ? -14.183 4.000 8.257 1.00 98.50 193 PHE A C 1
ATOM 1526 O O . PHE A 1 193 ? -14.138 5.024 8.936 1.00 98.50 193 PHE A O 1
ATOM 1533 N N . SER A 1 194 ? -15.131 3.799 7.336 1.00 98.12 194 SER A N 1
ATOM 1534 C CA . SER A 1 194 ? -16.214 4.753 7.072 1.00 98.12 194 SER A CA 1
ATOM 1535 C C . SER A 1 194 ? -17.074 4.987 8.315 1.00 98.12 194 SER A C 1
ATOM 1537 O O . SER A 1 194 ? -17.383 6.136 8.635 1.00 98.12 194 SER A O 1
ATOM 1539 N N . HIS A 1 195 ? -17.427 3.917 9.036 1.00 98.44 195 HIS A N 1
ATOM 1540 C CA . HIS A 1 195 ? -18.163 4.001 10.295 1.00 98.44 195 HIS A CA 1
ATOM 1541 C C . HIS A 1 195 ? -17.387 4.828 11.330 1.00 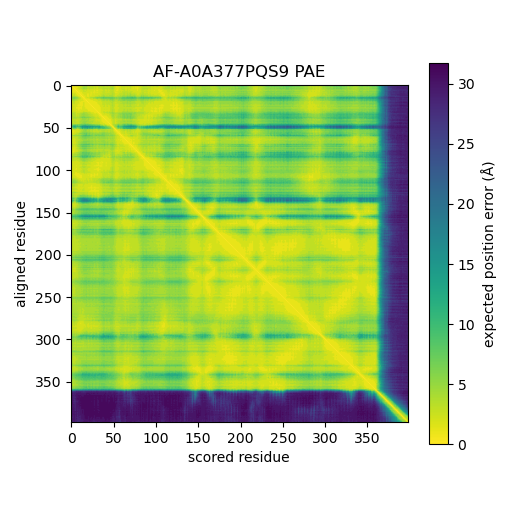98.44 195 HIS A C 1
ATOM 1543 O O . HIS A 1 195 ? -17.895 5.838 11.820 1.00 98.44 195 HIS A O 1
ATOM 1549 N N . LEU A 1 196 ? -16.114 4.486 11.577 1.00 98.44 196 LEU A N 1
ATOM 1550 C CA . LEU A 1 196 ? -15.246 5.194 12.526 1.00 98.44 196 LEU A CA 1
ATOM 1551 C C . LEU A 1 196 ? -15.081 6.682 12.183 1.00 98.44 196 LEU A C 1
ATOM 1553 O O . LEU A 1 196 ? -15.110 7.536 13.070 1.00 98.44 196 LEU A O 1
ATOM 1557 N N . GLN A 1 197 ? -14.943 7.018 10.898 1.00 97.81 197 GLN A N 1
ATOM 1558 C CA . GLN A 1 197 ? -14.891 8.410 10.452 1.00 97.81 197 GLN A CA 1
ATOM 1559 C C . GLN A 1 197 ? -16.202 9.152 10.738 1.00 97.81 197 GLN A C 1
ATOM 1561 O O . GLN A 1 197 ? -16.172 10.300 11.188 1.00 97.81 197 GLN A O 1
ATOM 1566 N N . GLN A 1 198 ? -17.349 8.514 10.498 1.00 97.38 198 GLN A N 1
ATOM 1567 C CA . GLN A 1 198 ? -18.660 9.120 10.709 1.00 97.38 198 GLN A CA 1
ATOM 1568 C C . GLN A 1 198 ? -18.953 9.363 12.193 1.00 97.38 198 GLN A C 1
ATOM 1570 O O . GLN A 1 198 ? -19.395 10.459 12.550 1.00 97.38 198 GLN A O 1
ATOM 1575 N N . VAL A 1 199 ? -18.688 8.391 13.068 1.00 97.94 199 VAL A N 1
ATOM 1576 C CA . VAL A 1 199 ? -18.898 8.552 14.518 1.00 97.94 199 VAL A CA 1
ATOM 1577 C C . VAL A 1 199 ? -17.919 9.567 15.114 1.00 97.94 199 VAL A C 1
ATOM 1579 O O . VAL A 1 199 ? -18.330 10.427 15.893 1.00 97.94 199 VAL A O 1
ATOM 1582 N N . LEU A 1 200 ? -16.654 9.584 14.669 1.00 98.00 200 LEU A N 1
ATOM 1583 C CA . LEU A 1 200 ? -15.669 10.588 15.088 1.00 98.00 200 LEU A CA 1
ATOM 1584 C C . LEU A 1 200 ? -16.063 12.009 14.656 1.00 98.00 200 LEU A C 1
ATOM 1586 O O . LEU A 1 200 ? -15.907 12.962 15.419 1.00 98.00 200 LEU A O 1
ATOM 1590 N N . ALA A 1 201 ? -16.601 12.175 13.445 1.00 97.50 201 ALA A N 1
ATOM 1591 C CA . ALA A 1 201 ? -17.044 13.477 12.941 1.0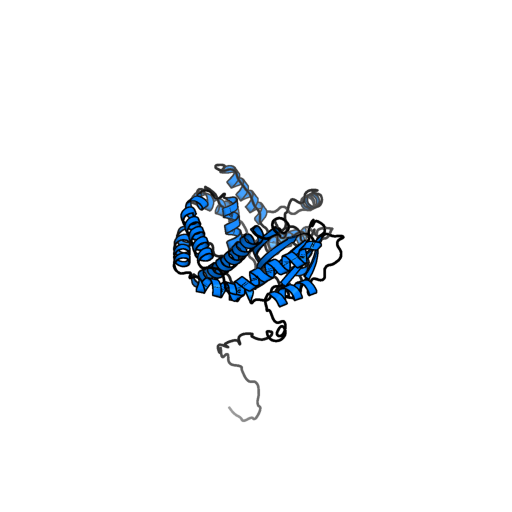0 97.50 201 ALA A CA 1
ATOM 1592 C C . ALA A 1 201 ? -18.237 14.068 13.718 1.00 97.50 201 ALA A C 1
ATOM 1594 O O . ALA A 1 201 ? -18.493 15.276 13.605 1.00 97.50 201 ALA A O 1
ATOM 1595 N N . ASN A 1 202 ? -18.939 13.229 14.485 1.00 97.25 202 ASN A N 1
ATOM 1596 C CA . ASN A 1 202 ? -20.109 13.566 15.293 1.00 97.25 202 ASN A CA 1
ATOM 1597 C C . ASN A 1 202 ? -19.841 13.512 16.809 1.00 97.25 202 ASN A C 1
ATOM 1599 O O . ASN A 1 202 ? -20.783 13.645 17.587 1.00 97.25 202 ASN A O 1
ATOM 1603 N N . SER A 1 203 ? -18.586 13.345 17.238 1.00 96.94 203 SER A N 1
ATOM 1604 C CA . SER A 1 203 ? -18.213 13.294 18.654 1.00 96.94 203 SER A CA 1
ATOM 1605 C C . SER A 1 203 ? -17.469 14.550 19.118 1.00 96.94 203 SER A C 1
ATOM 1607 O O . SER A 1 203 ? -17.005 15.368 18.319 1.00 96.94 203 SER A O 1
ATOM 1609 N N . ASP A 1 204 ? -17.278 14.668 20.433 1.00 95.81 204 ASP A N 1
ATOM 1610 C CA . ASP A 1 204 ? -16.478 15.735 21.055 1.00 95.81 204 ASP A CA 1
ATOM 1611 C C . ASP A 1 204 ? -14.975 15.653 20.719 1.00 95.81 204 ASP A C 1
ATOM 1613 O O . ASP A 1 204 ? -14.200 16.530 21.100 1.00 95.81 204 ASP A O 1
ATOM 1617 N N . LEU A 1 205 ? -14.533 14.591 20.034 1.00 95.56 205 LEU A N 1
ATOM 1618 C CA . LEU A 1 205 ? -13.154 14.424 19.563 1.00 95.56 205 LEU A CA 1
ATOM 1619 C C . LEU A 1 205 ? -12.936 14.966 18.146 1.00 95.56 205 LEU A C 1
ATOM 1621 O O . LEU A 1 205 ? -11.802 14.964 17.655 1.00 95.56 205 LEU A O 1
ATOM 1625 N N . LYS A 1 206 ? -13.992 15.459 17.490 1.00 95.81 206 LYS A N 1
ATOM 1626 C CA . LYS A 1 206 ? -13.913 16.057 16.159 1.00 95.81 206 LYS A CA 1
ATOM 1627 C C . LYS A 1 206 ? -12.811 17.118 16.092 1.00 95.81 206 LYS A C 1
ATOM 1629 O O . LYS A 1 206 ? -12.783 18.066 16.871 1.00 95.81 206 LYS A O 1
ATOM 1634 N N . GLY A 1 207 ? -11.904 16.962 15.129 1.00 94.44 207 GLY A N 1
ATOM 1635 C CA . GLY A 1 207 ? -10.787 17.884 14.903 1.00 94.44 207 GLY A CA 1
ATOM 1636 C C . GLY A 1 207 ? -9.631 17.762 15.903 1.00 94.44 207 GLY A C 1
ATOM 1637 O O . GLY A 1 207 ? -8.588 18.363 15.670 1.00 94.44 207 GLY A O 1
ATOM 1638 N N . SER A 1 208 ? -9.782 16.977 16.976 1.00 95.00 208 SER A N 1
ATOM 1639 C CA . SER A 1 208 ? -8.698 16.670 17.924 1.00 95.00 208 SER A CA 1
ATOM 1640 C C . SER A 1 208 ? -7.928 15.404 17.549 1.00 95.00 208 SER A C 1
ATOM 1642 O O . SER A 1 208 ? -6.785 15.243 17.964 1.00 95.00 208 SER A O 1
ATOM 1644 N N . VAL A 1 209 ? -8.554 14.521 16.767 1.00 96.62 209 VAL A N 1
ATOM 1645 C CA . VAL A 1 209 ? -7.968 13.276 16.265 1.00 96.62 209 VAL A CA 1
ATOM 1646 C C . VAL A 1 209 ? -8.027 13.294 14.744 1.00 96.62 209 VAL A C 1
ATOM 1648 O O . VAL A 1 209 ? -9.091 13.521 14.164 1.00 96.62 209 VAL A O 1
ATOM 1651 N N . ASN A 1 210 ? -6.892 13.039 14.101 1.00 97.00 210 ASN A N 1
ATOM 1652 C CA . ASN A 1 210 ? -6.840 12.725 12.681 1.00 97.00 210 ASN A CA 1
ATOM 1653 C C . ASN A 1 210 ? -6.804 11.202 12.519 1.00 97.00 210 ASN A C 1
ATOM 1655 O O . ASN A 1 210 ? -5.880 10.549 13.006 1.00 97.00 210 ASN A O 1
ATOM 1659 N N . LEU A 1 211 ? -7.828 10.658 11.863 1.00 97.56 211 LEU A N 1
ATOM 1660 C CA . LEU A 1 211 ? -7.957 9.232 11.607 1.00 97.56 211 LEU A CA 1
ATOM 1661 C C . LEU A 1 211 ? -7.533 8.933 10.167 1.00 97.56 211 LEU A C 1
ATOM 1663 O O . LEU A 1 211 ? -8.123 9.454 9.218 1.00 97.56 211 LEU A O 1
ATOM 1667 N N . MET A 1 212 ? -6.540 8.065 10.008 1.00 97.94 212 MET A N 1
ATOM 1668 C CA . MET A 1 212 ? -6.096 7.570 8.706 1.00 97.94 212 MET A CA 1
ATOM 1669 C C . MET A 1 212 ? -6.173 6.049 8.667 1.00 97.94 212 MET A C 1
ATOM 1671 O O . MET A 1 212 ? -6.091 5.383 9.696 1.00 97.94 212 MET A O 1
ATOM 1675 N N . PHE A 1 213 ? -6.333 5.503 7.470 1.00 97.88 213 PHE A N 1
ATOM 1676 C CA . PHE A 1 213 ? -6.322 4.071 7.236 1.00 97.88 213 PHE A CA 1
ATOM 1677 C C . PHE A 1 213 ? -5.581 3.782 5.945 1.00 97.88 213 PHE A C 1
ATOM 1679 O O . PHE A 1 213 ? -5.820 4.435 4.925 1.00 97.88 213 PHE A O 1
ATOM 1686 N N . ASP A 1 214 ? -4.716 2.780 5.989 1.00 96.75 214 ASP A N 1
ATOM 1687 C CA . ASP A 1 214 ? -4.092 2.241 4.799 1.00 96.75 214 ASP A CA 1
ATOM 1688 C C . ASP A 1 214 ? -3.884 0.733 4.903 1.00 96.75 214 ASP A C 1
ATOM 1690 O O . ASP A 1 214 ? -3.884 0.129 5.978 1.00 96.75 214 ASP A O 1
ATOM 1694 N N . CYS A 1 215 ? -3.747 0.130 3.726 1.00 95.06 215 CYS A N 1
ATOM 1695 C CA . CYS A 1 215 ? -3.315 -1.240 3.552 1.00 95.06 215 CYS A CA 1
ATOM 1696 C C . CYS A 1 215 ? -2.187 -1.276 2.528 1.00 95.06 215 CYS A C 1
ATOM 1698 O O . CYS A 1 215 ? -2.266 -0.650 1.466 1.00 95.06 215 CYS A O 1
ATOM 1700 N N . GLN A 1 216 ? -1.182 -2.097 2.796 1.00 92.12 216 GLN A N 1
ATOM 1701 C CA . GLN A 1 216 ? -0.064 -2.341 1.903 1.00 92.12 216 GLN A CA 1
ATOM 1702 C C . GLN A 1 216 ? 0.241 -3.831 1.797 1.00 92.12 216 GLN A C 1
ATOM 1704 O O . GLN A 1 216 ? 0.186 -4.574 2.776 1.00 92.12 216 GLN A O 1
ATOM 1709 N N . VAL A 1 217 ? 0.598 -4.257 0.586 1.00 93.00 217 VAL A N 1
ATOM 1710 C CA . VAL A 1 217 ? 1.119 -5.596 0.320 1.00 93.00 217 VAL A CA 1
ATOM 1711 C C . VAL A 1 217 ? 2.570 -5.463 -0.104 1.00 93.00 217 VAL A C 1
ATOM 1713 O O . VAL A 1 217 ? 2.855 -4.984 -1.204 1.00 93.00 217 VAL A O 1
ATOM 1716 N N . GLN A 1 218 ? 3.484 -5.873 0.767 1.00 89.75 218 GLN A N 1
ATOM 1717 C CA . GLN A 1 218 ? 4.924 -5.775 0.547 1.00 89.75 218 GLN A CA 1
ATOM 1718 C C . GLN A 1 218 ? 5.623 -6.990 1.150 1.00 89.75 218 GLN A C 1
ATOM 1720 O O . GLN A 1 218 ? 5.233 -7.467 2.214 1.00 89.75 218 GLN A O 1
ATOM 1725 N N . TYR A 1 219 ? 6.658 -7.494 0.472 1.00 91.88 219 TYR A N 1
ATOM 1726 C CA . TYR A 1 219 ? 7.519 -8.568 0.986 1.00 91.88 219 TYR A CA 1
ATOM 1727 C C . TYR A 1 219 ? 6.735 -9.789 1.507 1.00 91.88 219 TYR A C 1
ATOM 1729 O O . TYR A 1 219 ? 7.043 -10.336 2.567 1.00 91.88 219 TYR A O 1
ATOM 1737 N N . GLN A 1 220 ? 5.693 -10.182 0.758 1.00 91.19 220 GLN A N 1
ATOM 1738 C CA . GLN A 1 220 ? 4.779 -11.300 1.051 1.00 91.19 220 GLN A CA 1
ATOM 1739 C C . GLN A 1 220 ? 3.916 -11.137 2.317 1.00 91.19 220 GLN A C 1
ATOM 1741 O O . GLN A 1 220 ? 3.333 -12.105 2.811 1.00 91.19 220 GLN A O 1
ATOM 1746 N N . ARG A 1 221 ? 3.779 -9.912 2.831 1.00 94.44 221 ARG A N 1
ATOM 1747 C CA . ARG A 1 221 ? 2.878 -9.561 3.933 1.00 94.44 221 ARG A CA 1
ATOM 1748 C C . ARG A 1 221 ? 1.803 -8.603 3.440 1.00 94.44 221 ARG A C 1
ATOM 1750 O O . ARG A 1 221 ? 2.081 -7.727 2.626 1.00 94.44 221 ARG A O 1
ATOM 1757 N N . SER A 1 222 ? 0.590 -8.768 3.951 1.00 95.19 222 SER A N 1
ATOM 1758 C CA . SER A 1 222 ? -0.475 -7.775 3.864 1.00 95.19 222 SER A CA 1
ATOM 1759 C C . SER A 1 222 ? -0.610 -7.132 5.230 1.00 95.19 222 SER A C 1
ATOM 1761 O O . SER A 1 222 ? -0.940 -7.813 6.201 1.00 95.19 222 SER A O 1
ATOM 1763 N N . GLN A 1 223 ? -0.364 -5.832 5.291 1.00 95.88 223 GLN A N 1
ATOM 1764 C CA . GLN A 1 223 ? -0.495 -5.046 6.502 1.00 95.88 223 GLN A CA 1
ATOM 1765 C C . GLN A 1 223 ? -1.578 -3.999 6.300 1.00 95.88 223 GLN A C 1
ATOM 1767 O O . GLN A 1 223 ? -1.553 -3.297 5.296 1.00 95.88 223 GLN A O 1
ATOM 1772 N N . CYS A 1 224 ? -2.509 -3.905 7.239 1.00 97.75 224 CYS A N 1
ATOM 1773 C CA . CYS A 1 224 ? -3.498 -2.837 7.289 1.00 97.75 224 CYS A CA 1
ATOM 1774 C C . CYS A 1 224 ? -3.443 -2.185 8.663 1.00 97.75 224 CYS A C 1
ATOM 1776 O O . CYS A 1 224 ? -3.291 -2.893 9.663 1.00 97.75 224 CYS A O 1
ATOM 1778 N N . ALA A 1 225 ? -3.576 -0.866 8.719 1.00 98.19 225 ALA A N 1
ATOM 1779 C CA . ALA A 1 225 ? -3.519 -0.136 9.971 1.00 98.19 225 ALA A CA 1
ATOM 1780 C C . ALA A 1 225 ? -4.547 0.992 10.026 1.00 98.19 225 ALA A C 1
ATOM 1782 O O . ALA A 1 225 ? -4.808 1.669 9.033 1.00 98.19 225 ALA A O 1
ATOM 1783 N N . ILE A 1 226 ? -5.119 1.185 11.214 1.00 98.62 226 ILE A N 1
ATOM 1784 C CA . ILE A 1 226 ? -5.873 2.389 11.569 1.00 98.62 226 ILE A CA 1
ATOM 1785 C C . ILE A 1 226 ? -4.941 3.263 12.403 1.00 98.62 226 ILE A C 1
ATOM 1787 O O . ILE A 1 226 ? -4.451 2.832 13.448 1.00 98.62 226 ILE A O 1
ATOM 1791 N N . HIS A 1 227 ? -4.700 4.484 11.943 1.00 98.31 227 HIS A N 1
ATOM 1792 C CA . HIS A 1 227 ? -3.816 5.453 12.574 1.00 98.31 227 HIS A CA 1
ATOM 1793 C C . HIS A 1 227 ? -4.628 6.550 13.252 1.00 98.31 227 HIS A C 1
ATOM 1795 O O . HIS A 1 227 ? -5.463 7.197 12.619 1.00 98.31 227 HIS A O 1
ATOM 1801 N N . LEU A 1 228 ? -4.346 6.776 14.531 1.00 98.19 228 LEU A N 1
ATOM 1802 C CA . LEU A 1 228 ? -4.893 7.855 15.335 1.00 98.19 228 LEU A CA 1
ATOM 1803 C C . LEU A 1 228 ? -3.764 8.851 15.599 1.00 98.19 228 LEU A C 1
ATOM 1805 O O . LEU A 1 228 ? -2.896 8.587 16.434 1.00 98.19 228 LEU A O 1
ATOM 1809 N N . SER A 1 229 ? -3.770 9.985 14.899 1.00 97.75 229 SER A N 1
ATOM 1810 C CA . SER A 1 229 ? -2.842 11.083 15.178 1.00 97.75 229 SER A CA 1
ATOM 1811 C C . SER A 1 229 ? -3.504 12.120 16.084 1.00 97.75 229 SER A C 1
ATOM 1813 O O . SER A 1 229 ? -4.561 12.660 15.751 1.00 97.75 229 SER A O 1
ATOM 1815 N N . THR A 1 230 ? -2.911 12.372 17.250 1.00 97.44 230 THR A N 1
ATOM 1816 C CA . THR A 1 230 ? -3.472 13.240 18.298 1.00 97.44 230 THR A CA 1
ATOM 1817 C C . THR A 1 230 ? -2.374 13.711 19.257 1.00 97.44 230 THR A C 1
ATOM 1819 O O . THR A 1 230 ? -1.248 13.229 19.219 1.00 97.44 230 THR A O 1
ATOM 1822 N N . THR A 1 231 ? -2.676 14.661 20.141 1.00 96.31 231 THR A N 1
ATOM 1823 C CA . THR A 1 231 ? -1.780 15.003 21.257 1.00 96.31 231 THR A CA 1
ATOM 1824 C C . THR A 1 231 ? -1.711 13.866 22.281 1.00 96.31 231 THR A C 1
ATOM 1826 O O . THR A 1 231 ? -2.714 13.176 22.495 1.00 96.31 231 THR A O 1
ATOM 1829 N N . GLN A 1 232 ? -0.578 13.739 22.983 1.00 94.38 232 GLN A N 1
ATOM 1830 C CA . GLN A 1 232 ? -0.386 12.750 24.052 1.00 94.38 232 GLN A CA 1
ATOM 1831 C C . GLN A 1 232 ? -1.506 12.795 25.106 1.00 94.38 232 GLN A C 1
ATOM 1833 O O . GLN A 1 232 ? -2.076 11.772 25.480 1.00 94.38 232 GLN A O 1
ATOM 1838 N N . ALA A 1 233 ? -1.919 14.000 25.520 1.00 94.56 233 ALA A N 1
ATOM 1839 C CA . ALA A 1 233 ? -2.992 14.194 26.501 1.00 94.56 233 ALA A CA 1
ATOM 1840 C C . ALA A 1 233 ? -4.355 13.621 26.059 1.00 94.56 233 ALA A C 1
ATOM 1842 O O . ALA A 1 233 ? -5.165 13.229 26.898 1.00 94.56 233 ALA A O 1
ATOM 1843 N N . ASN A 1 234 ? -4.616 13.567 24.750 1.00 95.94 234 ASN A N 1
ATOM 1844 C CA . ASN A 1 234 ? -5.858 13.041 24.186 1.00 95.94 234 ASN A CA 1
ATOM 1845 C C . ASN A 1 234 ? -5.756 11.562 23.786 1.00 95.94 234 ASN A C 1
ATOM 1847 O O . ASN A 1 234 ? -6.777 10.970 23.440 1.00 95.94 234 ASN A O 1
ATOM 1851 N N . LEU A 1 235 ? -4.564 10.960 23.834 1.00 96.06 235 LEU A N 1
ATOM 1852 C CA . LEU A 1 235 ? -4.292 9.640 23.269 1.00 96.06 235 LEU A CA 1
ATOM 1853 C C . LEU A 1 235 ? -5.174 8.538 23.864 1.00 96.06 235 LEU A C 1
ATOM 1855 O O . LEU A 1 235 ? -5.854 7.829 23.126 1.00 96.06 235 LEU A O 1
ATOM 1859 N N . ASN A 1 236 ? -5.223 8.439 25.195 1.00 96.25 236 ASN A N 1
ATOM 1860 C CA . ASN A 1 236 ? -6.060 7.456 25.888 1.00 96.25 236 ASN A CA 1
ATOM 1861 C C . ASN A 1 236 ? -7.551 7.656 25.571 1.00 96.25 236 ASN A C 1
ATOM 1863 O O . ASN A 1 236 ? -8.247 6.699 25.251 1.00 96.25 236 ASN A O 1
ATOM 1867 N N . LYS A 1 237 ? -8.036 8.907 25.584 1.00 97.06 237 LYS A N 1
ATOM 1868 C CA . LYS A 1 237 ? -9.438 9.224 25.265 1.00 97.06 237 LYS A CA 1
ATOM 1869 C C . LYS A 1 237 ? -9.785 8.849 23.819 1.00 97.06 237 LYS A C 1
ATOM 1871 O O . LYS A 1 237 ? -10.858 8.302 23.576 1.00 97.06 237 LYS A O 1
ATOM 1876 N N . ALA A 1 238 ? -8.887 9.132 22.875 1.00 97.38 238 ALA A N 1
ATOM 1877 C CA . ALA A 1 238 ? -9.049 8.790 21.467 1.00 97.38 238 ALA A CA 1
ATOM 1878 C C . ALA A 1 238 ? -9.058 7.273 21.246 1.00 97.38 238 ALA A C 1
ATOM 1880 O O . ALA A 1 238 ? -9.944 6.767 20.560 1.00 97.38 238 ALA A O 1
ATOM 1881 N N . LEU A 1 239 ? -8.122 6.552 21.871 1.00 98.25 239 LEU A N 1
ATOM 1882 C CA . LEU A 1 239 ? -8.068 5.095 21.816 1.00 98.25 239 LEU A CA 1
ATOM 1883 C C . LEU A 1 239 ? -9.333 4.463 22.399 1.00 98.25 239 LEU A C 1
ATOM 1885 O O . LEU A 1 239 ? -9.931 3.625 21.739 1.00 98.25 239 LEU A O 1
ATOM 1889 N N . SER A 1 240 ? -9.768 4.875 23.593 1.00 97.81 240 SER A N 1
ATOM 1890 C CA . SER A 1 240 ? -10.982 4.329 24.212 1.00 97.81 240 SER A CA 1
ATOM 1891 C C . SER A 1 240 ? -12.224 4.579 23.361 1.00 97.81 240 SER A C 1
ATOM 1893 O O . SER A 1 240 ? -13.050 3.680 23.229 1.00 97.81 240 SER A O 1
ATOM 1895 N N . PHE A 1 241 ? -12.350 5.766 22.755 1.00 98.19 241 PHE A N 1
ATOM 1896 C CA . PHE A 1 241 ? -13.449 6.064 21.836 1.00 98.19 241 PHE A CA 1
ATOM 1897 C C . PHE A 1 241 ? -13.426 5.121 20.628 1.00 98.19 241 PHE A C 1
ATOM 1899 O O . PHE A 1 241 ? -14.386 4.393 20.410 1.00 98.19 241 PHE A O 1
ATOM 1906 N N . ILE A 1 242 ? -12.310 5.058 19.895 1.00 98.25 242 ILE A N 1
ATOM 1907 C CA . ILE A 1 242 ? -12.204 4.213 18.696 1.00 98.25 242 ILE A CA 1
ATOM 1908 C C . ILE A 1 242 ? -12.357 2.724 19.029 1.00 98.25 242 ILE A C 1
ATOM 1910 O O . ILE A 1 242 ? -13.055 2.021 18.309 1.00 98.25 242 ILE A O 1
ATOM 1914 N N . ALA A 1 243 ? -11.768 2.242 20.125 1.00 98.25 243 ALA A N 1
ATOM 1915 C CA . ALA A 1 243 ? -11.914 0.854 20.556 1.00 98.25 243 ALA A CA 1
ATOM 1916 C C . ALA A 1 243 ? -13.368 0.513 20.917 1.00 98.25 243 ALA A C 1
ATOM 1918 O O . ALA A 1 243 ? -13.815 -0.590 20.629 1.00 98.25 243 ALA A O 1
ATOM 1919 N N . THR A 1 244 ? -14.121 1.450 21.502 1.00 98.31 244 THR A N 1
ATOM 1920 C CA . THR A 1 244 ? -15.544 1.237 21.823 1.00 98.31 244 THR A CA 1
ATOM 1921 C C . THR A 1 244 ? -16.372 1.087 20.551 1.00 98.31 244 THR A C 1
ATOM 1923 O O . THR A 1 244 ? -17.153 0.148 20.441 1.00 98.31 244 THR A O 1
ATOM 1926 N N . GLU A 1 245 ? -16.158 1.958 19.564 1.00 98.31 245 GLU A N 1
ATOM 1927 C CA . GLU A 1 245 ? -16.860 1.887 18.276 1.00 98.31 245 GLU A CA 1
ATOM 1928 C C . GLU A 1 245 ? -16.458 0.629 17.486 1.00 98.31 245 GLU A C 1
ATOM 1930 O O . GLU A 1 245 ? -17.301 -0.046 16.903 1.00 98.31 245 GLU A O 1
ATOM 1935 N N . MET A 1 246 ? -15.177 0.243 17.519 1.00 98.50 246 MET A N 1
ATOM 1936 C CA . MET A 1 246 ? -14.724 -1.028 16.943 1.00 98.50 246 MET A CA 1
ATOM 1937 C C . MET A 1 246 ? -15.361 -2.239 17.635 1.00 98.50 246 MET A C 1
ATOM 1939 O O . MET A 1 246 ? -15.711 -3.197 16.955 1.00 98.50 246 MET A O 1
ATOM 1943 N N . SER A 1 247 ? -15.515 -2.203 18.959 1.00 98.25 247 SER A N 1
ATOM 1944 C CA . SER A 1 247 ? -16.154 -3.267 19.740 1.00 98.25 247 SER A CA 1
ATOM 1945 C C . SER A 1 247 ? -17.643 -3.392 19.393 1.00 98.25 247 SER A C 1
ATOM 1947 O O . SER A 1 247 ? -18.120 -4.485 19.100 1.00 98.25 247 SER A O 1
ATOM 1949 N N . ALA A 1 248 ? -18.354 -2.267 19.261 1.00 98.06 248 ALA A N 1
ATOM 1950 C CA . ALA A 1 248 ? -19.740 -2.258 18.790 1.00 98.06 248 ALA A CA 1
ATOM 1951 C C . ALA A 1 248 ? -19.880 -2.858 17.378 1.00 98.06 248 ALA A C 1
ATOM 1953 O O . ALA A 1 248 ? -20.743 -3.700 17.146 1.00 98.06 248 ALA A O 1
ATOM 1954 N N . VAL A 1 249 ? -18.992 -2.502 16.440 1.00 98.50 249 VAL A N 1
ATOM 1955 C CA . VAL A 1 249 ? -18.983 -3.101 15.091 1.00 98.50 249 VAL A CA 1
ATOM 1956 C C . VAL A 1 249 ? -18.601 -4.587 15.122 1.00 98.50 249 VAL A C 1
ATOM 1958 O O . VAL A 1 249 ? -19.074 -5.356 14.287 1.00 98.50 249 VAL A O 1
ATOM 1961 N N . HIS A 1 250 ? -17.752 -5.016 16.056 1.00 97.75 250 HIS A N 1
ATOM 1962 C CA . HIS A 1 250 ? -17.411 -6.429 16.236 1.00 97.75 250 HIS A CA 1
ATOM 1963 C C . HIS A 1 250 ? -18.615 -7.258 16.710 1.00 97.75 250 HIS A C 1
ATOM 1965 O O . HIS A 1 250 ? -18.804 -8.373 16.216 1.00 97.75 250 HIS A O 1
ATOM 1971 N N . ASP A 1 251 ? -19.411 -6.724 17.638 1.00 96.69 251 ASP A N 1
ATOM 1972 C CA . ASP A 1 251 ? -20.520 -7.442 18.272 1.00 96.69 251 ASP A CA 1
ATOM 1973 C C . ASP A 1 251 ? -21.817 -7.368 17.452 1.00 96.69 251 ASP A C 1
ATOM 1975 O O . ASP A 1 251 ? -22.457 -8.392 17.207 1.00 96.69 251 ASP A O 1
ATOM 1979 N N . ASP A 1 252 ? -22.180 -6.170 16.990 1.00 96.81 252 ASP A N 1
ATOM 1980 C CA . ASP A 1 252 ? -23.465 -5.897 16.334 1.00 96.81 252 ASP A CA 1
ATOM 1981 C C . ASP A 1 252 ? -23.346 -5.752 14.805 1.00 96.81 252 ASP A C 1
ATOM 1983 O O . ASP A 1 252 ? -24.343 -5.841 14.080 1.00 96.81 252 ASP A O 1
ATOM 1987 N N . GLY A 1 253 ? -22.128 -5.555 14.289 1.00 97.88 253 GLY A N 1
ATOM 1988 C CA . GLY A 1 253 ? -21.891 -5.247 12.880 1.00 97.88 253 GLY A CA 1
ATOM 1989 C C . GLY A 1 253 ? -22.284 -3.818 12.494 1.00 97.88 253 GLY A C 1
ATOM 1990 O O . GLY A 1 253 ? -22.543 -2.962 13.338 1.00 97.88 253 GLY A O 1
ATOM 1991 N N . VAL A 1 254 ? -22.322 -3.542 11.187 1.00 98.44 254 VAL A N 1
ATOM 1992 C CA . VAL A 1 254 ? -22.875 -2.280 10.666 1.00 98.44 254 VAL A CA 1
ATOM 1993 C C . VAL A 1 254 ? -24.382 -2.394 10.449 1.00 98.44 254 VAL A C 1
ATOM 1995 O O . VAL A 1 254 ? -24.941 -3.485 10.305 1.00 98.44 254 VAL A O 1
ATOM 1998 N N . THR A 1 255 ? -25.057 -1.251 10.384 1.00 98.31 255 THR A N 1
ATOM 1999 C CA . THR A 1 255 ? -26.499 -1.195 10.133 1.00 98.31 255 THR A CA 1
ATOM 2000 C C . THR A 1 255 ? -26.843 -1.465 8.665 1.00 98.31 255 THR A C 1
ATOM 2002 O O . THR A 1 255 ? -26.051 -1.225 7.750 1.00 98.31 255 THR A O 1
ATOM 2005 N N . GLN A 1 256 ? -28.093 -1.872 8.407 1.00 98.31 256 GLN A N 1
ATOM 2006 C CA . GLN A 1 256 ? -28.620 -2.003 7.041 1.00 98.31 256 GLN A CA 1
ATOM 2007 C C . GLN A 1 256 ? -28.490 -0.695 6.243 1.00 98.31 256 GLN A C 1
ATOM 2009 O O . GLN A 1 256 ? -28.172 -0.721 5.058 1.00 98.31 256 GLN A O 1
ATOM 2014 N N . GLN A 1 257 ? -28.696 0.457 6.890 1.00 98.12 257 GLN A N 1
ATOM 2015 C CA . GLN A 1 257 ? -28.598 1.760 6.234 1.00 98.12 257 GLN A CA 1
ATOM 2016 C C . GLN A 1 257 ? -27.162 2.079 5.791 1.00 98.12 257 GLN A C 1
ATOM 2018 O O . GLN A 1 257 ? -26.963 2.584 4.681 1.00 98.12 257 GLN A O 1
ATOM 2023 N N . GLU A 1 258 ? -26.166 1.801 6.635 1.00 98.00 258 GLU A N 1
ATOM 2024 C CA . GLU A 1 258 ? -24.748 1.967 6.287 1.00 98.00 258 GLU A CA 1
ATOM 2025 C C . GLU A 1 258 ? -24.362 1.044 5.132 1.00 98.00 258 GLU A C 1
ATOM 2027 O O . GLU A 1 258 ? -23.780 1.498 4.144 1.00 98.00 258 GLU A O 1
ATOM 2032 N N . PHE A 1 259 ? -24.773 -0.225 5.207 1.00 98.69 259 PHE A N 1
ATOM 2033 C CA . PHE A 1 259 ? -24.548 -1.203 4.150 1.00 98.69 259 PHE A CA 1
ATOM 2034 C C . PHE A 1 259 ? -25.155 -0.769 2.811 1.00 98.69 259 PHE A C 1
ATOM 2036 O O . PHE A 1 259 ? -24.448 -0.711 1.802 1.00 98.69 259 PHE A O 1
ATOM 2043 N N . ASP A 1 260 ? -26.436 -0.395 2.791 1.00 98.50 260 ASP A N 1
ATOM 2044 C CA . ASP A 1 260 ? -27.132 0.031 1.573 1.00 98.50 260 ASP A CA 1
ATOM 2045 C C . ASP A 1 260 ? -26.488 1.283 0.966 1.00 98.50 260 ASP A C 1
ATOM 2047 O O . ASP A 1 260 ? -26.307 1.370 -0.255 1.00 98.50 260 ASP A O 1
ATOM 2051 N N . THR A 1 261 ? -26.085 2.234 1.816 1.00 98.19 261 THR A N 1
ATOM 2052 C CA . THR A 1 261 ? -25.382 3.455 1.398 1.00 98.19 261 THR A CA 1
ATOM 2053 C C . THR A 1 261 ? -24.058 3.113 0.724 1.00 98.19 261 THR A C 1
ATOM 2055 O O . THR A 1 261 ? -23.769 3.599 -0.373 1.00 98.19 261 THR A O 1
ATOM 2058 N N . MET A 1 262 ? -23.267 2.236 1.337 1.00 97.88 262 MET A N 1
ATOM 2059 C CA . MET A 1 262 ? -21.964 1.841 0.817 1.00 97.88 262 MET A CA 1
ATOM 2060 C C . MET A 1 262 ? -22.087 1.017 -0.475 1.00 97.88 262 MET A C 1
ATOM 2062 O O . MET A 1 262 ? -21.354 1.256 -1.439 1.00 97.88 262 MET A O 1
ATOM 2066 N N . ILE A 1 263 ? -23.063 0.106 -0.564 1.00 98.44 263 ILE A N 1
ATOM 2067 C CA . ILE A 1 263 ? -23.380 -0.632 -1.797 1.00 98.44 263 ILE A CA 1
ATOM 2068 C C . ILE A 1 263 ? -23.774 0.329 -2.921 1.00 98.44 263 ILE A C 1
ATOM 2070 O O . ILE A 1 263 ? -23.288 0.184 -4.048 1.00 98.44 263 ILE A O 1
ATOM 2074 N N . ALA A 1 264 ? -24.627 1.319 -2.640 1.00 98.38 264 ALA A N 1
ATOM 2075 C CA . ALA A 1 264 ? -25.028 2.322 -3.622 1.00 98.38 264 ALA A CA 1
ATOM 2076 C C . ALA A 1 264 ? -23.824 3.139 -4.116 1.00 98.38 264 ALA A C 1
ATOM 2078 O O . ALA A 1 264 ? -23.648 3.297 -5.326 1.00 98.38 264 ALA A O 1
ATOM 2079 N N . GLN A 1 265 ? -22.947 3.576 -3.206 1.00 97.75 265 GLN A N 1
ATOM 2080 C CA . GLN A 1 265 ? -21.708 4.278 -3.551 1.00 97.75 265 GLN A CA 1
ATOM 2081 C C . GLN A 1 265 ? -20.779 3.417 -4.418 1.00 97.75 265 GLN A C 1
ATOM 2083 O O . GLN A 1 265 ? -20.279 3.892 -5.437 1.00 97.75 265 GLN A O 1
ATOM 2088 N N . LYS A 1 266 ? -20.575 2.136 -4.082 1.00 97.94 266 LYS A N 1
ATOM 2089 C CA . LYS A 1 266 ? -19.740 1.234 -4.895 1.00 97.94 266 LYS A CA 1
ATOM 2090 C C . LYS A 1 266 ? -20.332 0.942 -6.267 1.00 97.94 266 LYS A C 1
ATOM 2092 O O . LYS A 1 266 ? -19.582 0.849 -7.238 1.00 97.94 266 LYS A O 1
ATOM 2097 N N . LYS A 1 267 ? -21.657 0.816 -6.371 1.00 98.31 267 LYS A N 1
ATOM 2098 C CA . LYS A 1 267 ? -22.343 0.673 -7.663 1.00 98.31 267 LYS A CA 1
ATOM 2099 C C . LYS A 1 267 ? -22.167 1.930 -8.513 1.00 98.31 267 LYS A C 1
ATOM 2101 O O . LYS A 1 267 ? -21.800 1.808 -9.677 1.00 98.31 267 LYS A O 1
ATOM 2106 N N . ASP A 1 268 ? -22.334 3.120 -7.934 1.00 98.12 268 ASP A N 1
ATOM 2107 C CA . ASP A 1 268 ? -22.086 4.394 -8.622 1.00 98.12 268 ASP A CA 1
ATOM 2108 C C . ASP A 1 268 ? -20.628 4.516 -9.102 1.00 98.12 268 ASP A C 1
ATOM 2110 O O . ASP A 1 268 ? -20.390 4.797 -10.279 1.00 98.12 268 ASP A O 1
ATOM 2114 N N . GLN A 1 269 ? -19.648 4.199 -8.251 1.00 96.88 269 GLN A N 1
ATOM 2115 C CA . GLN A 1 269 ? -18.231 4.143 -8.637 1.00 96.88 269 GLN A CA 1
ATOM 2116 C C . GLN A 1 269 ? -17.995 3.185 -9.814 1.00 96.88 269 GLN A C 1
ATOM 2118 O O . GLN A 1 269 ? -17.289 3.530 -10.762 1.00 96.88 269 GLN A O 1
ATOM 2123 N N . LEU A 1 270 ? -18.629 2.007 -9.799 1.00 97.38 270 LEU A N 1
ATOM 2124 C CA . LEU A 1 270 ? -18.518 1.028 -10.878 1.00 97.38 270 LEU A CA 1
ATOM 2125 C C . LEU A 1 270 ? -19.104 1.541 -12.202 1.00 97.38 270 LEU A C 1
ATOM 2127 O O . LEU A 1 270 ? -18.538 1.266 -13.260 1.00 97.38 270 LEU A O 1
ATOM 2131 N N . THR A 1 271 ? -20.186 2.330 -12.169 1.00 97.25 271 THR A N 1
ATOM 2132 C CA . THR A 1 271 ? -20.734 2.957 -13.391 1.00 97.25 271 THR A CA 1
ATOM 2133 C C . THR A 1 271 ? -19.753 3.937 -14.038 1.00 97.25 271 THR A C 1
ATOM 2135 O O . THR A 1 271 ? -19.756 4.116 -15.255 1.00 97.25 271 THR A O 1
ATOM 2138 N N . LYS A 1 272 ? -18.869 4.534 -13.231 1.00 97.12 272 LYS A N 1
ATOM 2139 C CA . LYS A 1 272 ? -17.866 5.513 -13.662 1.00 97.12 272 LYS A CA 1
ATOM 2140 C C . LYS A 1 272 ? -16.547 4.870 -14.099 1.00 97.12 272 LYS A C 1
ATOM 2142 O O . LYS A 1 272 ? -15.680 5.592 -14.582 1.00 97.12 272 LYS A O 1
ATOM 2147 N N . LEU A 1 273 ? -16.401 3.542 -14.003 1.00 95.75 273 LEU A N 1
ATOM 2148 C CA . LEU A 1 273 ? -15.150 2.809 -14.244 1.00 95.75 273 LEU A CA 1
ATOM 2149 C C . LEU A 1 273 ? -14.416 3.249 -15.520 1.00 95.75 273 LEU A C 1
ATOM 2151 O O . LEU A 1 273 ? -13.273 3.692 -15.449 1.00 95.75 273 LEU A O 1
ATOM 2155 N N . PHE A 1 274 ? -15.071 3.177 -16.681 1.00 95.50 274 PHE A N 1
ATOM 2156 C CA . PHE A 1 274 ? -14.436 3.521 -17.959 1.00 95.50 274 PHE A CA 1
ATOM 2157 C C . PHE A 1 274 ? -14.152 5.018 -18.100 1.00 95.50 274 PHE A C 1
ATOM 2159 O O . PHE A 1 274 ? -13.158 5.404 -18.709 1.00 95.50 274 PHE A O 1
ATOM 2166 N N . ALA A 1 275 ? -14.997 5.870 -17.515 1.00 96.00 275 ALA A N 1
ATOM 2167 C CA . ALA A 1 275 ? -14.801 7.316 -17.523 1.00 96.00 275 ALA A CA 1
ATOM 2168 C C . ALA A 1 275 ? -13.618 7.745 -16.637 1.00 96.00 275 ALA A C 1
ATOM 2170 O O . ALA A 1 275 ? -12.957 8.736 -16.950 1.00 96.00 275 ALA A O 1
ATOM 2171 N N . THR A 1 276 ? -13.363 7.009 -15.552 1.00 94.25 276 THR A N 1
ATOM 2172 C CA . THR A 1 276 ? -12.172 7.146 -14.707 1.00 94.25 276 THR A CA 1
ATOM 2173 C C . THR A 1 276 ? -10.945 6.607 -15.434 1.00 94.25 276 THR A C 1
ATOM 2175 O O . THR A 1 276 ? -9.960 7.328 -15.563 1.00 94.25 276 THR A O 1
ATOM 2178 N N . TYR A 1 277 ? -11.022 5.395 -15.995 1.00 92.44 277 TYR A N 1
ATOM 2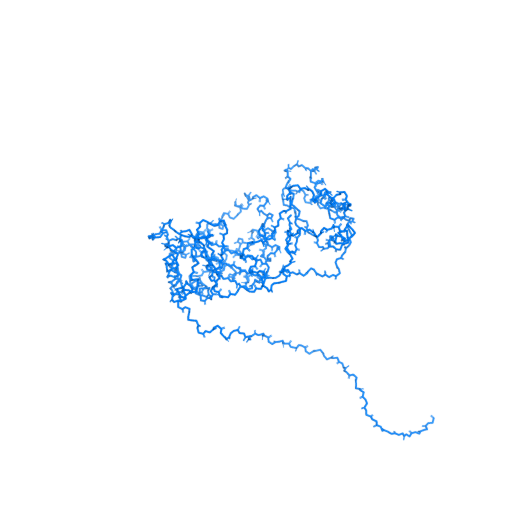179 C CA . TYR A 1 277 ? -9.922 4.773 -16.739 1.00 92.44 277 TYR A CA 1
ATOM 2180 C C . TYR A 1 277 ? -9.437 5.654 -17.899 1.00 92.44 277 TYR A C 1
ATOM 2182 O O . TYR A 1 277 ? -8.250 5.933 -18.010 1.00 92.44 277 TYR A O 1
ATOM 2190 N N . ALA A 1 278 ? -10.358 6.197 -18.702 1.00 92.31 278 ALA A N 1
ATOM 2191 C CA . ALA A 1 278 ? -10.029 7.073 -19.828 1.00 92.31 278 ALA A CA 1
ATOM 2192 C C . ALA A 1 278 ? -9.367 8.408 -19.427 1.00 92.31 278 ALA A C 1
ATOM 2194 O O . ALA A 1 278 ? -8.771 9.068 -20.274 1.00 92.31 278 ALA A O 1
ATOM 2195 N N . ARG A 1 279 ? -9.499 8.826 -18.161 1.00 94.25 279 ARG A N 1
ATOM 2196 C CA . ARG A 1 279 ? -8.885 10.043 -17.605 1.00 94.25 279 ARG A CA 1
ATOM 2197 C C . ARG A 1 279 ? -7.694 9.750 -16.695 1.00 94.25 279 ARG A C 1
ATOM 2199 O O . ARG A 1 279 ? -7.171 10.673 -16.085 1.00 94.25 279 ARG A O 1
ATOM 2206 N N . THR A 1 280 ? -7.317 8.484 -16.544 1.00 94.06 280 THR A N 1
ATOM 2207 C CA . THR A 1 280 ? -6.206 8.102 -15.676 1.00 94.06 280 THR A CA 1
ATOM 2208 C C . THR A 1 280 ? -4.896 8.390 -16.396 1.00 94.06 280 THR A C 1
ATOM 2210 O O . THR A 1 280 ? -4.690 7.926 -17.519 1.00 94.06 280 THR A O 1
ATOM 2213 N N . ASP A 1 281 ? -4.020 9.154 -15.750 1.00 95.38 281 ASP A N 1
ATOM 2214 C CA . ASP A 1 281 ? -2.715 9.485 -16.308 1.00 95.38 281 ASP A CA 1
ATOM 2215 C C . ASP A 1 281 ? -1.844 8.229 -16.485 1.00 95.38 281 ASP A C 1
ATOM 2217 O O . ASP A 1 281 ? -1.970 7.223 -15.777 1.00 95.38 281 ASP A O 1
ATOM 2221 N N . THR A 1 282 ? -0.940 8.270 -17.464 1.00 95.00 282 THR A N 1
ATOM 2222 C CA . THR A 1 282 ? -0.115 7.112 -17.841 1.00 95.00 282 THR A CA 1
ATOM 2223 C C . THR A 1 282 ? 0.840 6.666 -16.736 1.00 95.00 282 THR A C 1
ATOM 2225 O O . THR A 1 282 ? 1.155 5.481 -16.647 1.00 95.00 282 THR A O 1
ATOM 2228 N N . ASP A 1 283 ? 1.302 7.585 -15.887 1.00 94.31 283 ASP A N 1
ATOM 2229 C CA . ASP A 1 283 ? 2.137 7.274 -14.724 1.00 94.31 283 ASP A CA 1
ATOM 2230 C C . ASP A 1 283 ? 1.337 6.548 -13.634 1.00 94.31 283 ASP A C 1
ATOM 2232 O O . ASP A 1 283 ? 1.838 5.592 -13.039 1.00 94.31 283 ASP A O 1
ATOM 2236 N N . VAL A 1 284 ? 0.067 6.918 -13.439 1.00 94.19 284 VAL A N 1
ATOM 2237 C CA . VAL A 1 284 ? -0.838 6.208 -12.530 1.00 94.19 284 VAL A CA 1
ATOM 2238 C C . VAL A 1 284 ? -1.077 4.786 -13.037 1.00 94.19 284 VAL A C 1
ATOM 2240 O O . VAL A 1 284 ? -0.880 3.842 -12.271 1.00 94.19 284 VAL A O 1
ATOM 2243 N N . LEU A 1 285 ? -1.398 4.609 -14.326 1.00 93.69 285 LEU A N 1
ATOM 2244 C CA . LEU A 1 285 ? -1.549 3.283 -14.947 1.00 93.69 285 LEU A CA 1
ATOM 2245 C C . LEU A 1 285 ? -0.272 2.436 -14.814 1.00 93.69 285 LEU A C 1
ATOM 2247 O O . LEU A 1 285 ? -0.338 1.265 -14.438 1.00 93.69 285 LEU A O 1
ATOM 2251 N N . MET A 1 286 ? 0.900 3.034 -15.056 1.00 94.69 286 MET A N 1
ATOM 2252 C CA . MET A 1 286 ? 2.190 2.366 -14.866 1.00 94.69 286 MET A CA 1
ATOM 2253 C C . MET A 1 286 ? 2.388 1.932 -13.409 1.00 94.69 286 MET A C 1
ATOM 2255 O O . MET A 1 286 ? 2.747 0.788 -13.146 1.00 94.69 286 MET A O 1
ATOM 2259 N N . SER A 1 287 ? 2.124 2.817 -12.446 1.00 91.50 287 SER A N 1
ATOM 2260 C CA . SER A 1 287 ? 2.295 2.515 -11.021 1.00 91.50 287 SER A CA 1
ATOM 2261 C C . SER A 1 287 ? 1.358 1.403 -10.532 1.00 91.50 287 SER A C 1
ATOM 2263 O O . SER A 1 287 ? 1.765 0.569 -9.722 1.00 91.50 287 SER A O 1
ATOM 2265 N N . GLN A 1 288 ? 0.125 1.352 -11.050 1.00 90.25 288 GLN A N 1
ATOM 2266 C CA . GLN A 1 288 ? -0.842 0.292 -10.764 1.00 90.25 288 GLN A CA 1
ATOM 2267 C C . GLN A 1 288 ? -0.349 -1.051 -11.302 1.00 90.25 288 GLN A C 1
ATOM 2269 O O . GLN A 1 288 ? -0.338 -2.038 -10.565 1.00 90.25 288 GLN A O 1
ATOM 2274 N N . HIS A 1 289 ? 0.132 -1.070 -12.547 1.00 92.19 289 HIS A N 1
ATOM 2275 C CA . HIS A 1 289 ? 0.670 -2.278 -13.158 1.00 92.19 289 HIS A CA 1
ATOM 2276 C C . HIS A 1 289 ? 1.931 -2.776 -12.435 1.00 92.19 289 HIS A C 1
ATOM 2278 O O . HIS A 1 289 ? 2.034 -3.956 -12.109 1.00 92.19 289 HIS A O 1
ATOM 2284 N N . LEU A 1 290 ? 2.865 -1.884 -12.089 1.00 90.94 290 LEU A N 1
ATOM 2285 C CA . LEU A 1 290 ? 4.063 -2.250 -11.325 1.00 90.94 290 LEU A CA 1
ATOM 2286 C C . LEU A 1 290 ? 3.709 -2.824 -9.949 1.00 90.94 290 LEU A C 1
ATOM 2288 O O . LEU A 1 290 ? 4.262 -3.850 -9.557 1.00 90.94 290 LEU A O 1
ATOM 2292 N N . ARG A 1 291 ? 2.744 -2.223 -9.244 1.00 88.00 291 ARG A N 1
ATOM 2293 C CA . ARG A 1 291 ? 2.253 -2.748 -7.963 1.00 88.00 291 ARG A CA 1
ATOM 2294 C C . ARG A 1 291 ? 1.607 -4.122 -8.124 1.00 88.00 291 ARG A C 1
ATOM 2296 O O . ARG A 1 291 ? 1.831 -4.993 -7.290 1.00 88.00 291 ARG A O 1
ATOM 2303 N N . SER A 1 292 ? 0.839 -4.336 -9.194 1.00 88.62 292 SER A N 1
ATOM 2304 C CA . SER A 1 292 ? 0.274 -5.649 -9.520 1.00 88.62 292 SER A CA 1
ATOM 2305 C C . SER A 1 292 ? 1.367 -6.711 -9.666 1.00 88.62 292 SER A C 1
ATOM 2307 O O . SER A 1 292 ? 1.293 -7.755 -9.014 1.00 88.62 292 SER A O 1
ATOM 2309 N N . GLN A 1 293 ? 2.411 -6.417 -10.444 1.00 86.81 293 GLN A N 1
ATOM 2310 C CA . GLN A 1 293 ? 3.522 -7.340 -10.693 1.00 86.81 293 GLN A CA 1
ATOM 2311 C C . GLN A 1 293 ? 4.348 -7.617 -9.429 1.00 86.81 293 GLN A C 1
ATOM 2313 O O . GLN A 1 293 ? 4.679 -8.767 -9.149 1.00 86.81 293 GLN A O 1
ATOM 2318 N N . GLN A 1 294 ? 4.651 -6.583 -8.641 1.00 84.38 294 GLN A N 1
ATOM 2319 C CA . GLN A 1 294 ? 5.473 -6.703 -7.431 1.00 84.38 294 GLN A CA 1
ATOM 2320 C C . GLN A 1 294 ? 4.734 -7.390 -6.280 1.00 84.38 294 GLN A C 1
ATOM 2322 O O . GLN A 1 294 ? 5.290 -8.245 -5.593 1.00 84.38 294 GLN A O 1
ATOM 2327 N N . SER A 1 295 ? 3.472 -7.024 -6.062 1.00 82.69 295 SER A N 1
ATOM 2328 C CA . SER A 1 295 ? 2.685 -7.514 -4.931 1.00 82.69 295 SER A CA 1
ATOM 2329 C C . SER A 1 295 ? 1.843 -8.743 -5.284 1.00 82.69 295 SER A C 1
ATOM 2331 O O . SER A 1 295 ? 1.193 -9.295 -4.406 1.00 82.69 295 SER A O 1
ATOM 2333 N N . GLY A 1 296 ? 1.802 -9.193 -6.543 1.00 81.38 296 GLY A N 1
ATOM 2334 C CA . GLY A 1 296 ? 0.946 -10.309 -6.965 1.00 81.38 296 GLY A CA 1
ATOM 2335 C C . GLY A 1 296 ? -0.554 -10.025 -6.796 1.00 81.38 296 GLY A C 1
ATOM 2336 O O . GLY A 1 296 ? -1.344 -10.946 -6.571 1.00 81.38 296 GLY A O 1
ATOM 2337 N N . VAL A 1 297 ? -0.945 -8.748 -6.854 1.00 78.81 297 VAL A N 1
ATOM 2338 C CA . VAL A 1 297 ? -2.350 -8.324 -6.919 1.00 78.81 297 VAL A CA 1
ATOM 2339 C C . VAL A 1 297 ? -2.770 -8.430 -8.377 1.00 78.81 297 VAL A C 1
ATOM 2341 O O . VAL A 1 297 ? -2.152 -7.801 -9.226 1.00 78.81 297 VAL A O 1
ATOM 2344 N N . VAL A 1 298 ? -3.776 -9.242 -8.693 1.00 86.44 298 VAL A N 1
ATOM 2345 C CA . VAL A 1 298 ? -4.138 -9.529 -10.090 1.00 86.44 298 VAL A CA 1
ATOM 2346 C C . VAL A 1 298 ? -4.565 -8.264 -10.851 1.00 86.44 298 VAL A C 1
ATOM 2348 O O . VAL A 1 298 ? -5.423 -7.517 -10.383 1.00 86.44 298 VAL A O 1
ATOM 2351 N N . ASP A 1 299 ? -3.975 -8.044 -12.027 1.00 85.00 299 ASP A N 1
ATOM 2352 C CA . ASP A 1 299 ? -4.402 -7.031 -13.000 1.00 85.00 299 ASP A CA 1
ATOM 2353 C C . ASP A 1 299 ? -5.327 -7.701 -14.027 1.00 85.00 299 ASP A C 1
ATOM 2355 O O . ASP A 1 299 ? -4.954 -8.681 -14.677 1.00 85.00 299 ASP A O 1
ATOM 2359 N N . ILE A 1 300 ? -6.568 -7.224 -14.118 1.00 88.44 300 ILE A N 1
ATOM 2360 C CA . ILE A 1 300 ? -7.605 -7.764 -15.005 1.00 88.44 300 ILE A CA 1
ATOM 2361 C C . ILE A 1 300 ? -8.179 -6.644 -15.864 1.00 88.44 300 ILE A C 1
ATOM 2363 O O . ILE A 1 300 ? -8.277 -5.501 -15.419 1.00 88.44 300 ILE A O 1
ATOM 2367 N N . SER A 1 301 ? -8.615 -6.977 -17.084 1.00 89.12 301 SER A N 1
ATOM 2368 C CA . SER A 1 301 ? -9.187 -5.971 -17.983 1.00 89.12 301 SER A CA 1
ATOM 2369 C C . SER A 1 301 ? -10.377 -5.243 -17.339 1.00 89.12 301 SER A C 1
ATOM 2371 O O . SER A 1 301 ? -11.144 -5.876 -16.598 1.00 89.12 301 SER A O 1
ATOM 2373 N N . PRO A 1 302 ? -10.590 -3.948 -17.638 1.00 92.00 302 PRO A N 1
ATOM 2374 C CA . PRO A 1 302 ? -11.713 -3.189 -17.093 1.00 92.00 302 PRO A CA 1
ATOM 2375 C C . PRO A 1 302 ? -13.076 -3.863 -17.314 1.00 92.00 302 PRO A C 1
ATOM 2377 O O . PRO A 1 302 ? -13.919 -3.844 -16.421 1.00 92.00 302 PRO A O 1
ATOM 2380 N N . GLU A 1 303 ? -13.293 -4.530 -18.451 1.00 93.62 303 GLU A N 1
ATOM 2381 C CA . GLU A 1 303 ? -14.531 -5.265 -18.745 1.00 93.62 303 GLU A CA 1
ATOM 2382 C C . GLU A 1 303 ? -14.709 -6.478 -17.822 1.00 93.62 303 GLU A C 1
ATOM 2384 O O . GLU A 1 303 ? -15.799 -6.728 -17.296 1.00 93.62 303 GLU A O 1
ATOM 2389 N N . THR A 1 304 ? -13.628 -7.230 -17.599 1.00 94.06 304 THR A N 1
ATOM 2390 C CA . THR A 1 304 ? -13.629 -8.387 -16.696 1.00 94.06 304 THR A CA 1
ATOM 2391 C C . THR A 1 304 ? -13.849 -7.936 -15.257 1.00 94.06 304 THR A C 1
ATOM 2393 O O . THR A 1 304 ? -14.702 -8.498 -14.564 1.00 94.06 304 THR A O 1
ATOM 2396 N N . TYR A 1 305 ? -13.140 -6.885 -14.828 1.00 95.06 305 TYR A N 1
ATOM 2397 C CA . TYR A 1 305 ? -13.338 -6.255 -13.526 1.00 95.06 305 TYR A CA 1
ATOM 2398 C C . TYR A 1 305 ? -14.792 -5.830 -13.347 1.00 95.06 305 TYR A C 1
ATOM 2400 O O . TYR A 1 305 ? -15.407 -6.188 -12.345 1.00 95.06 305 TYR A O 1
ATOM 2408 N N . GLN A 1 306 ? -15.369 -5.134 -14.332 1.00 96.56 306 GLN A N 1
ATOM 2409 C CA . GLN A 1 306 ? -16.744 -4.653 -14.262 1.00 96.56 306 GLN A CA 1
ATOM 2410 C C . GLN A 1 306 ? -17.727 -5.795 -14.027 1.00 96.56 306 GLN A C 1
ATOM 2412 O O . GLN A 1 306 ? -18.537 -5.733 -13.103 1.00 96.56 306 GLN A O 1
ATOM 2417 N N . LYS A 1 307 ? -17.633 -6.861 -14.828 1.00 96.62 307 LYS A N 1
ATOM 2418 C CA . LYS A 1 307 ? -18.520 -8.022 -14.723 1.00 96.62 307 LYS A CA 1
ATOM 2419 C C . LYS A 1 307 ? -18.409 -8.704 -13.359 1.00 96.62 307 LYS A C 1
ATOM 2421 O O . LYS A 1 307 ? -19.426 -8.979 -12.721 1.00 96.62 307 LYS A O 1
ATOM 2426 N N . LEU A 1 308 ? -17.184 -8.975 -12.909 1.00 96.62 308 LEU A N 1
ATOM 2427 C CA . LEU A 1 308 ? -16.940 -9.657 -11.638 1.00 96.62 308 LEU A CA 1
ATOM 2428 C C . LEU A 1 308 ? -17.366 -8.791 -10.448 1.00 96.62 308 LEU A C 1
ATOM 2430 O O . LEU A 1 308 ? -18.033 -9.286 -9.539 1.00 96.62 308 LEU A O 1
ATOM 2434 N N . ARG A 1 309 ? -17.043 -7.494 -10.471 1.00 97.62 309 ARG A N 1
ATOM 2435 C CA . ARG A 1 309 ? -17.395 -6.555 -9.401 1.00 97.62 309 ARG A CA 1
ATOM 2436 C C . ARG A 1 309 ? -18.900 -6.316 -9.335 1.00 97.62 309 ARG A C 1
ATOM 2438 O O . ARG A 1 309 ? -19.448 -6.275 -8.240 1.00 97.62 309 ARG A O 1
ATOM 2445 N N . GLN A 1 310 ? -19.581 -6.235 -10.479 1.00 97.81 310 GLN A N 1
ATOM 2446 C CA . GLN A 1 310 ? -21.041 -6.140 -10.537 1.00 97.81 310 GLN A CA 1
ATOM 2447 C C . GLN A 1 310 ? -21.705 -7.365 -9.902 1.00 97.81 310 GLN A C 1
ATOM 2449 O O . GLN A 1 310 ? -22.649 -7.209 -9.131 1.00 97.81 310 GLN A O 1
ATOM 2454 N N . SER A 1 311 ? -21.203 -8.569 -10.204 1.00 97.38 311 SER A N 1
ATOM 2455 C CA . SER A 1 311 ? -21.693 -9.804 -9.586 1.00 97.38 311 SER A CA 1
ATOM 2456 C C . SER A 1 311 ? -21.473 -9.787 -8.076 1.00 97.38 311 SER A C 1
ATOM 2458 O O . SER A 1 311 ? -22.413 -10.038 -7.335 1.00 97.38 311 SER A O 1
ATOM 2460 N N . PHE A 1 312 ? -20.267 -9.435 -7.621 1.00 98.06 312 PHE A N 1
ATOM 2461 C CA . PHE A 1 312 ? -19.937 -9.344 -6.197 1.00 98.06 312 PHE A CA 1
ATOM 2462 C C . PHE A 1 312 ? -20.874 -8.386 -5.442 1.00 98.06 312 PHE A C 1
ATOM 2464 O O . PHE A 1 312 ? -21.461 -8.768 -4.436 1.00 98.06 312 PHE A O 1
ATOM 2471 N N . LEU A 1 313 ? -21.083 -7.168 -5.959 1.00 98.00 313 LEU A N 1
ATOM 2472 C CA . LEU A 1 313 ? -21.957 -6.160 -5.336 1.00 98.00 313 LEU A CA 1
ATOM 2473 C C . LEU A 1 313 ? -23.453 -6.514 -5.390 1.00 98.00 313 LEU A C 1
ATOM 2475 O O . LEU A 1 313 ? -24.260 -5.863 -4.727 1.00 98.00 313 LEU A O 1
ATOM 2479 N N . ALA A 1 314 ? -23.848 -7.468 -6.234 1.00 97.44 314 ALA A N 1
ATOM 2480 C CA . ALA A 1 314 ? -25.222 -7.954 -6.310 1.00 97.44 314 ALA A CA 1
ATOM 2481 C C . ALA A 1 314 ? -25.487 -9.115 -5.342 1.00 97.44 314 ALA A C 1
ATOM 2483 O O . ALA A 1 314 ? -26.637 -9.324 -4.971 1.00 97.44 314 ALA A O 1
ATOM 2484 N N . THR A 1 315 ? -24.448 -9.866 -4.965 1.00 96.56 315 THR A N 1
ATOM 2485 C CA . THR A 1 315 ? -24.569 -11.064 -4.122 1.00 96.56 315 THR A CA 1
ATOM 2486 C C . THR A 1 315 ? -24.135 -10.850 -2.680 1.00 96.56 315 THR A C 1
ATOM 2488 O O . THR A 1 315 ? -24.522 -11.647 -1.837 1.00 96.56 315 THR A O 1
ATOM 2491 N N . LEU A 1 316 ? -23.318 -9.832 -2.393 1.00 98.19 316 LEU A N 1
ATOM 2492 C CA . LEU A 1 316 ? -22.897 -9.524 -1.028 1.00 98.19 316 LEU A CA 1
ATOM 2493 C C . LEU A 1 316 ? -24.122 -9.165 -0.175 1.00 98.19 316 LEU A C 1
ATOM 2495 O O . LEU A 1 316 ? -24.899 -8.292 -0.566 1.00 98.19 316 LEU A O 1
ATOM 2499 N N . SER A 1 317 ? -24.276 -9.823 0.973 1.00 98.38 317 SER A N 1
ATOM 2500 C CA . SER A 1 317 ? -25.313 -9.520 1.963 1.00 98.38 317 SER A CA 1
ATOM 2501 C C . SER A 1 317 ? -24.754 -8.753 3.168 1.00 98.38 317 SER A C 1
ATOM 2503 O O . SER A 1 317 ? -23.538 -8.693 3.370 1.00 98.38 317 SER A O 1
ATOM 2505 N N . LEU A 1 318 ? -25.648 -8.173 3.978 1.00 98.69 318 LEU A N 1
ATOM 2506 C CA . LEU A 1 318 ? -25.273 -7.568 5.258 1.00 98.69 318 LEU A CA 1
ATOM 2507 C C . LEU A 1 318 ? -24.654 -8.613 6.200 1.00 98.69 318 LEU A C 1
ATOM 2509 O O . LEU A 1 318 ? -23.634 -8.340 6.825 1.00 98.69 318 LEU A O 1
ATOM 2513 N N . ASP A 1 319 ? -25.217 -9.821 6.240 1.00 98.56 319 ASP A N 1
ATOM 2514 C CA . ASP A 1 319 ? -24.715 -10.914 7.078 1.00 98.56 319 ASP A CA 1
ATOM 2515 C C . ASP A 1 319 ? -23.287 -11.317 6.679 1.00 98.56 319 ASP A C 1
ATOM 2517 O O . ASP A 1 319 ? -22.424 -11.475 7.542 1.00 98.56 319 ASP A O 1
ATOM 2521 N N . ASP A 1 320 ? -22.998 -11.409 5.372 1.00 98.06 320 ASP A N 1
ATOM 2522 C CA . ASP A 1 320 ? -21.645 -11.699 4.874 1.00 98.06 320 ASP A CA 1
ATOM 2523 C C . ASP A 1 320 ? -20.627 -10.638 5.311 1.00 98.06 320 ASP A C 1
ATOM 2525 O O . ASP A 1 320 ? -19.472 -10.965 5.609 1.00 98.06 320 ASP A O 1
ATOM 2529 N N . LEU A 1 321 ? -21.043 -9.366 5.294 1.00 98.62 321 LEU A N 1
ATOM 2530 C CA . LEU A 1 321 ? -20.218 -8.243 5.722 1.00 98.62 321 LEU A CA 1
ATOM 2531 C C . LEU A 1 321 ? -19.977 -8.285 7.229 1.00 98.62 321 LEU A C 1
ATOM 2533 O O . LEU A 1 321 ? -18.826 -8.220 7.652 1.00 98.62 321 LEU A O 1
ATOM 2537 N N . ASN A 1 322 ? -21.037 -8.404 8.025 1.00 98.69 322 ASN A N 1
ATOM 2538 C CA . ASN A 1 322 ? -20.945 -8.391 9.483 1.00 98.69 322 ASN A CA 1
ATOM 2539 C C . ASN A 1 322 ? -20.147 -9.594 9.998 1.00 98.69 322 ASN A C 1
ATOM 2541 O O . ASN A 1 322 ? -19.313 -9.443 10.887 1.00 98.69 322 ASN A O 1
ATOM 2545 N N . GLN A 1 323 ? -20.280 -10.762 9.362 1.00 98.56 323 GLN A N 1
ATOM 2546 C CA . GLN A 1 323 ? -19.427 -11.910 9.663 1.00 98.56 323 GLN A CA 1
ATOM 2547 C C . GLN A 1 323 ? -17.949 -11.639 9.333 1.00 98.56 323 GLN A C 1
ATOM 2549 O O . GLN A 1 323 ? -17.058 -12.050 10.076 1.00 98.56 323 GLN A O 1
ATOM 2554 N N . GLU A 1 324 ? -17.654 -10.971 8.214 1.00 98.50 324 GLU A N 1
ATOM 2555 C CA . GLU A 1 324 ? -16.277 -10.607 7.864 1.00 98.50 324 GLU A CA 1
ATOM 2556 C C . GLU A 1 324 ? -15.696 -9.555 8.820 1.00 98.50 324 GLU A C 1
ATOM 2558 O O . GLU A 1 324 ? -14.536 -9.683 9.209 1.00 98.50 324 GLU A O 1
ATOM 2563 N N . LEU A 1 325 ? -16.487 -8.557 9.226 1.00 98.62 325 LEU A N 1
ATOM 2564 C CA . LEU A 1 325 ? -16.111 -7.554 10.228 1.00 98.62 325 LEU A CA 1
ATOM 2565 C C . LEU A 1 325 ? -15.765 -8.213 11.561 1.00 98.62 325 LEU A C 1
ATOM 2567 O O . LEU A 1 325 ? -14.668 -7.988 12.071 1.00 98.62 325 LEU A O 1
ATOM 2571 N N . HIS A 1 326 ? -16.643 -9.088 12.058 1.00 98.12 326 HIS A N 1
ATOM 2572 C CA . HIS A 1 326 ? -16.402 -9.882 13.258 1.00 98.12 326 HIS A CA 1
ATOM 2573 C C . HIS A 1 326 ? -15.073 -10.643 13.144 1.00 98.12 326 HIS A C 1
ATOM 2575 O O . HIS A 1 326 ? -14.148 -10.403 13.914 1.00 98.12 326 HIS A O 1
ATOM 2581 N N . ASN A 1 327 ? -14.897 -11.444 12.084 1.00 96.94 327 ASN A N 1
ATOM 2582 C CA . ASN A 1 327 ? -13.680 -12.235 11.858 1.00 96.94 327 ASN A CA 1
ATOM 2583 C C . ASN A 1 327 ? -12.385 -11.410 11.766 1.00 96.94 327 ASN A C 1
ATOM 2585 O O . ASN A 1 327 ? -11.303 -11.933 12.050 1.00 96.94 327 ASN A O 1
ATOM 2589 N N . GLN A 1 328 ? -12.448 -10.173 11.271 1.00 96.31 328 GLN A N 1
ATOM 2590 C CA . GLN A 1 328 ? -11.281 -9.292 11.202 1.00 96.31 328 GLN A CA 1
ATOM 2591 C C . GLN A 1 328 ? -10.973 -8.664 12.559 1.00 96.31 328 GLN A C 1
ATOM 2593 O O . GLN A 1 328 ? -9.808 -8.629 12.950 1.00 96.31 328 GLN A O 1
ATOM 2598 N N . LEU A 1 329 ? -12.003 -8.211 13.273 1.00 96.50 329 LEU A N 1
ATOM 2599 C CA . LEU A 1 329 ? -11.881 -7.535 14.561 1.00 96.50 329 LEU A CA 1
ATOM 2600 C C . LEU A 1 329 ? -11.572 -8.493 15.721 1.00 96.50 329 LEU A C 1
ATOM 2602 O O . LEU A 1 329 ? -10.971 -8.059 16.698 1.00 96.50 329 LEU A O 1
ATOM 2606 N N . SER A 1 330 ? -11.866 -9.792 15.592 1.00 95.19 330 SER A N 1
ATOM 2607 C CA . SER A 1 330 ? -11.433 -10.812 16.563 1.00 95.19 330 SER A CA 1
ATOM 2608 C C . SER A 1 330 ? -9.933 -11.141 16.482 1.00 95.19 330 SER A C 1
ATOM 2610 O O . SER A 1 330 ? -9.421 -11.910 17.295 1.00 95.19 330 SER A O 1
ATOM 2612 N N . ARG A 1 331 ? -9.204 -10.622 15.483 1.00 92.94 331 ARG A N 1
ATOM 2613 C CA . ARG A 1 331 ? -7.757 -10.854 15.352 1.00 92.94 331 ARG A CA 1
ATOM 2614 C C . ARG A 1 331 ? -6.996 -9.865 16.211 1.00 92.94 331 ARG A C 1
ATOM 2616 O O . ARG A 1 331 ? -7.189 -8.658 16.075 1.00 92.94 331 ARG A O 1
ATOM 2623 N N . GLU A 1 332 ? -6.056 -10.377 16.996 1.00 92.19 332 GLU A N 1
ATOM 2624 C CA . GLU A 1 332 ? -5.185 -9.542 17.816 1.00 92.19 332 GLU A CA 1
ATOM 2625 C C . GLU A 1 332 ? -4.323 -8.610 16.937 1.00 92.19 332 GLU A C 1
ATOM 2627 O O . GLU A 1 332 ? -3.544 -9.098 16.108 1.00 92.19 332 GLU A O 1
ATOM 2632 N N . PRO A 1 333 ? -4.441 -7.277 17.092 1.00 96.19 333 PRO A N 1
ATOM 2633 C CA . PRO A 1 333 ? -3.567 -6.337 16.416 1.00 96.19 333 PRO A CA 1
ATOM 2634 C C . PRO A 1 333 ? -2.282 -6.097 17.209 1.00 96.19 333 PRO A C 1
ATOM 2636 O O . PRO A 1 333 ? -2.196 -6.298 18.421 1.00 96.19 333 PRO A O 1
ATOM 2639 N N . THR A 1 334 ? -1.296 -5.531 16.527 1.00 97.38 334 THR A N 1
ATOM 2640 C CA . THR A 1 334 ? -0.150 -4.887 17.161 1.00 97.38 334 THR A CA 1
ATOM 2641 C C . THR A 1 334 ? -0.438 -3.399 17.333 1.00 97.38 334 THR A C 1
ATOM 2643 O O . THR A 1 334 ? -0.707 -2.701 16.352 1.00 97.38 334 THR A O 1
ATOM 2646 N N . LEU A 1 335 ? -0.324 -2.890 18.562 1.00 97.94 335 LEU A N 1
ATOM 2647 C CA . LEU A 1 335 ? -0.315 -1.448 18.812 1.00 97.94 335 LEU A CA 1
ATOM 2648 C C . LEU A 1 335 ? 1.094 -0.885 18.630 1.00 97.94 335 LEU A C 1
ATOM 2650 O O . LEU A 1 335 ? 2.029 -1.303 19.316 1.00 97.94 335 LEU A O 1
ATOM 2654 N N . ILE A 1 336 ? 1.236 0.077 17.722 1.00 97.62 336 ILE A N 1
ATOM 2655 C CA . ILE A 1 336 ? 2.496 0.772 17.451 1.00 97.62 336 ILE A CA 1
ATOM 2656 C C . ILE A 1 336 ? 2.294 2.254 17.741 1.00 97.62 336 ILE A C 1
ATOM 2658 O O . ILE A 1 336 ? 1.578 2.935 17.006 1.00 97.62 336 ILE A O 1
ATOM 2662 N N . LEU A 1 337 ? 2.934 2.753 18.794 1.00 97.56 337 LEU A N 1
ATOM 2663 C CA . LEU A 1 337 ? 2.965 4.172 19.117 1.00 97.56 337 LEU A CA 1
ATOM 2664 C C . LEU A 1 337 ? 4.230 4.810 18.542 1.00 97.56 337 LEU A C 1
ATOM 2666 O O . LEU A 1 337 ? 5.339 4.317 18.751 1.00 97.56 337 LEU A O 1
ATOM 2670 N N . ARG A 1 338 ? 4.055 5.915 17.818 1.00 95.81 338 ARG A N 1
ATOM 2671 C CA . ARG A 1 338 ? 5.134 6.808 17.392 1.00 95.81 338 ARG A CA 1
ATOM 2672 C C . ARG A 1 338 ? 4.982 8.135 18.125 1.00 95.81 338 ARG A C 1
ATOM 2674 O O . ARG A 1 338 ? 3.995 8.821 17.867 1.00 95.81 338 ARG A O 1
ATOM 2681 N N . GLN A 1 339 ? 5.943 8.487 18.976 1.00 95.06 339 GLN A N 1
ATOM 2682 C CA . GLN A 1 339 ? 5.921 9.726 19.760 1.00 95.06 339 GLN A CA 1
ATOM 2683 C C . GLN A 1 339 ? 6.928 10.762 19.246 1.00 95.06 339 GLN A C 1
ATOM 2685 O O . GLN A 1 339 ? 8.042 10.381 18.863 1.00 95.06 339 GLN A O 1
ATOM 2690 N N . PRO A 1 340 ? 6.598 12.064 19.256 1.00 94.31 340 PRO A N 1
ATOM 2691 C CA . PRO A 1 340 ? 7.561 13.136 19.053 1.00 94.31 340 PRO A CA 1
ATOM 2692 C C . PRO A 1 340 ? 8.734 13.055 20.029 1.00 94.31 340 PRO A C 1
ATOM 2694 O O . PRO A 1 340 ? 8.599 12.706 21.204 1.00 94.31 340 PRO A O 1
ATOM 2697 N N . ARG A 1 341 ? 9.920 13.441 19.562 1.00 92.31 341 ARG A N 1
ATOM 2698 C CA . ARG A 1 341 ? 11.076 13.558 20.450 1.00 92.31 341 ARG A CA 1
ATOM 2699 C C . ARG A 1 341 ? 10.852 14.655 21.495 1.00 92.31 341 ARG A C 1
ATOM 2701 O O . ARG A 1 341 ? 10.586 15.801 21.152 1.00 92.31 341 ARG A O 1
ATOM 2708 N N . GLY A 1 342 ? 11.082 14.313 22.762 1.00 90.56 342 GLY A N 1
ATOM 2709 C CA . GLY A 1 342 ? 11.009 15.244 23.893 1.00 90.56 342 GLY A CA 1
ATOM 2710 C C . GLY A 1 342 ? 9.743 15.110 24.737 1.00 90.56 342 GLY A C 1
ATOM 2711 O O . GLY A 1 342 ? 9.707 15.663 25.835 1.00 90.56 342 GLY A O 1
ATOM 2712 N N . GLU A 1 343 ? 8.749 14.349 24.278 1.00 90.38 343 GLU A N 1
ATOM 2713 C CA . GLU A 1 343 ? 7.610 13.963 25.111 1.00 90.38 343 GLU A CA 1
ATOM 2714 C C . GLU A 1 343 ? 7.998 12.847 26.103 1.00 90.38 343 GLU A C 1
ATOM 2716 O O . GLU A 1 343 ? 8.898 12.047 25.813 1.00 90.38 343 GLU A O 1
ATOM 2721 N N . PRO A 1 344 ? 7.369 12.786 27.294 1.00 92.69 344 PRO A N 1
ATOM 2722 C CA . PRO A 1 344 ? 7.502 11.645 28.193 1.00 92.69 344 PRO A CA 1
ATOM 2723 C C . PRO A 1 344 ? 7.095 10.343 27.497 1.00 92.69 344 PRO A C 1
ATOM 2725 O O . PRO A 1 344 ? 6.084 10.303 26.797 1.00 92.69 344 PRO A O 1
ATOM 2728 N N . GLU A 1 345 ? 7.859 9.274 27.719 1.00 93.19 345 GLU A N 1
ATOM 2729 C CA . GLU A 1 345 ? 7.550 7.963 27.146 1.00 93.19 345 GLU A CA 1
ATOM 2730 C C . GLU A 1 345 ? 6.204 7.446 27.676 1.00 93.19 345 GLU A C 1
ATOM 2732 O O . GLU A 1 345 ? 6.010 7.302 28.886 1.00 93.19 345 GLU A O 1
ATOM 2737 N N . GLU A 1 346 ? 5.277 7.159 26.766 1.00 93.94 346 GLU A N 1
ATOM 2738 C CA . GLU A 1 346 ? 3.956 6.643 27.101 1.00 93.94 346 GLU A CA 1
ATOM 2739 C C . GLU A 1 346 ? 4.002 5.132 27.362 1.00 93.94 346 GLU A C 1
ATOM 2741 O O . GLU A 1 346 ? 4.728 4.367 26.716 1.00 93.94 346 GLU A O 1
ATOM 2746 N N . ASN A 1 347 ? 3.167 4.660 28.289 1.00 94.06 347 ASN A N 1
ATOM 2747 C CA . ASN A 1 347 ? 3.063 3.235 28.572 1.00 94.06 347 ASN A CA 1
ATOM 2748 C C . ASN A 1 347 ? 2.163 2.531 27.543 1.00 94.06 347 ASN A C 1
ATOM 2750 O O . ASN A 1 347 ? 0.973 2.311 27.770 1.00 94.06 347 ASN A O 1
ATOM 2754 N N . VAL A 1 348 ? 2.747 2.105 26.420 1.00 94.62 348 VAL A N 1
ATOM 2755 C CA . VAL A 1 348 ? 2.003 1.415 25.345 1.00 94.62 348 VAL A CA 1
ATOM 2756 C C . VAL A 1 348 ? 1.407 0.075 25.800 1.00 94.62 348 VAL A C 1
ATOM 2758 O O . VAL A 1 348 ? 0.428 -0.388 25.219 1.00 94.62 348 VAL A O 1
ATOM 2761 N N . LYS A 1 349 ? 1.931 -0.546 26.867 1.00 95.19 349 LYS A N 1
ATOM 2762 C CA . LYS A 1 349 ? 1.291 -1.733 27.459 1.00 95.19 349 LYS A CA 1
ATOM 2763 C C . LYS A 1 349 ? -0.048 -1.374 28.096 1.00 95.19 349 LYS A C 1
ATOM 2765 O O . LYS A 1 349 ? -1.024 -2.050 27.821 1.00 95.19 349 LYS A O 1
ATOM 2770 N N . ALA A 1 350 ? -0.118 -0.266 28.833 1.00 95.31 350 ALA A N 1
ATOM 2771 C CA . ALA A 1 350 ? -1.382 0.214 29.388 1.00 95.31 350 ALA A CA 1
ATOM 2772 C C . ALA A 1 350 ? -2.388 0.589 28.284 1.00 95.31 350 ALA A C 1
ATOM 2774 O O . ALA A 1 350 ? -3.565 0.264 28.399 1.00 95.31 350 ALA A O 1
ATOM 2775 N N . LEU A 1 351 ? -1.928 1.200 27.182 1.00 96.19 351 LEU A N 1
ATOM 2776 C CA . LEU A 1 351 ? -2.779 1.444 26.007 1.00 96.19 351 LEU A CA 1
ATOM 2777 C C . LEU A 1 351 ? -3.321 0.133 25.417 1.00 96.19 351 LEU A C 1
ATOM 2779 O O . LEU A 1 351 ? -4.500 0.045 25.079 1.00 96.19 351 LEU A O 1
ATOM 2783 N N . ARG A 1 352 ? -2.483 -0.906 25.328 1.00 95.75 352 ARG A N 1
ATOM 2784 C CA . ARG A 1 352 ? -2.924 -2.238 24.901 1.00 95.75 352 ARG A CA 1
ATOM 2785 C C . ARG A 1 352 ? -3.947 -2.838 25.855 1.00 95.75 352 ARG A C 1
ATOM 2787 O O . ARG A 1 352 ? -4.927 -3.393 25.377 1.00 95.75 352 ARG A O 1
ATOM 2794 N N . ASP A 1 353 ? -3.754 -2.705 27.161 1.00 94.88 353 ASP A N 1
ATOM 2795 C CA . ASP A 1 353 ? -4.704 -3.220 28.148 1.00 94.88 353 ASP A CA 1
ATOM 2796 C C . ASP A 1 353 ? -6.066 -2.523 28.006 1.00 94.88 353 ASP A C 1
ATOM 2798 O O . ASP A 1 353 ? -7.100 -3.185 28.022 1.00 94.88 353 ASP A O 1
ATOM 2802 N N . VAL A 1 354 ? -6.080 -1.200 27.789 1.00 95.38 354 VAL A N 1
ATOM 2803 C CA . VAL A 1 354 ? -7.309 -0.447 27.477 1.00 95.38 354 VAL A CA 1
ATOM 2804 C C . VAL A 1 354 ? -7.983 -1.008 26.226 1.00 95.38 354 VAL A C 1
ATOM 2806 O O . VAL A 1 354 ? -9.166 -1.332 26.274 1.00 95.38 354 VAL A O 1
ATOM 2809 N N . TYR A 1 355 ? -7.238 -1.170 25.130 1.00 96.69 355 TYR A N 1
ATOM 2810 C CA . TYR A 1 355 ? -7.775 -1.710 23.880 1.00 96.69 355 TYR A CA 1
ATOM 2811 C C . TYR A 1 355 ? -8.354 -3.122 24.056 1.00 96.69 355 TYR A C 1
ATOM 2813 O O . TYR A 1 355 ? -9.501 -3.368 23.690 1.00 96.69 355 TYR A O 1
ATOM 2821 N N . ASN A 1 356 ? -7.589 -4.034 24.662 1.00 93.94 356 ASN A N 1
ATOM 2822 C CA . ASN A 1 356 ? -7.981 -5.430 24.848 1.00 93.94 356 ASN A CA 1
ATOM 2823 C C . ASN A 1 356 ? -9.221 -5.563 25.738 1.00 93.94 356 ASN A C 1
ATOM 2825 O O . ASN A 1 356 ? -10.139 -6.306 25.394 1.00 93.94 356 ASN A O 1
ATOM 2829 N N . ASN A 1 357 ? -9.279 -4.806 26.839 1.00 93.81 357 ASN A N 1
ATOM 2830 C CA . ASN A 1 357 ? -10.435 -4.800 27.734 1.00 93.81 357 ASN A CA 1
ATOM 2831 C C . ASN A 1 357 ? -11.699 -4.285 27.035 1.00 93.81 357 ASN A C 1
ATOM 2833 O O . ASN A 1 357 ? -12.780 -4.820 27.264 1.00 93.81 357 ASN A O 1
ATOM 2837 N N . THR A 1 358 ? -11.583 -3.263 26.181 1.00 94.50 358 THR A N 1
ATOM 2838 C CA . THR A 1 358 ? -12.730 -2.721 25.436 1.00 94.50 358 THR A CA 1
ATOM 2839 C C . THR A 1 358 ? -13.195 -3.652 24.316 1.00 94.50 358 THR A C 1
ATOM 2841 O O . THR A 1 358 ? -14.396 -3.801 24.109 1.00 94.50 358 THR A O 1
ATOM 2844 N N . MET A 1 359 ? -12.265 -4.298 23.612 1.00 94.12 359 MET A N 1
ATOM 2845 C CA . MET A 1 359 ? -12.575 -5.228 22.518 1.00 94.12 359 MET A CA 1
ATOM 2846 C C . MET A 1 359 ? -12.980 -6.632 22.997 1.00 94.12 359 MET A C 1
ATOM 2848 O O . MET A 1 359 ? -13.284 -7.485 22.171 1.00 94.12 359 MET A O 1
ATOM 2852 N N . GLY A 1 360 ? -12.925 -6.917 24.304 1.00 87.50 360 GLY A N 1
ATOM 2853 C CA . GLY A 1 360 ? -13.206 -8.257 24.836 1.00 87.50 360 GLY A CA 1
ATOM 2854 C C . GLY A 1 360 ? -12.188 -9.323 24.406 1.00 87.50 360 GLY A C 1
ATOM 2855 O O . GLY A 1 360 ? -12.482 -10.518 24.444 1.00 87.50 360 GLY A O 1
ATOM 2856 N N . LEU A 1 361 ? -10.984 -8.910 23.995 1.00 78.19 361 LEU A N 1
ATOM 2857 C CA . LEU A 1 361 ? -9.905 -9.812 23.594 1.00 78.19 361 LEU A CA 1
ATOM 2858 C C . LEU A 1 361 ? -9.205 -10.330 24.860 1.00 78.19 361 LEU A C 1
ATOM 2860 O O . LEU A 1 361 ? -8.243 -9.734 25.348 1.00 78.19 361 LEU A O 1
ATOM 2864 N N . ASN A 1 362 ? -9.718 -11.425 25.431 1.00 57.97 362 ASN A N 1
ATOM 2865 C CA . ASN A 1 362 ? -9.112 -12.068 26.600 1.00 57.97 362 ASN A CA 1
ATOM 2866 C C . ASN A 1 362 ? -7.690 -12.558 26.273 1.00 57.97 362 ASN A C 1
ATOM 2868 O O . ASN A 1 362 ? -7.484 -13.351 25.357 1.00 57.97 362 ASN A O 1
ATOM 2872 N N . MET A 1 363 ? -6.706 -12.116 27.058 1.00 51.75 363 MET A N 1
ATOM 2873 C CA . MET A 1 363 ? -5.274 -12.382 26.850 1.00 51.75 363 MET A CA 1
ATOM 2874 C C . MET A 1 363 ? -4.804 -13.778 27.313 1.00 51.75 363 MET A C 1
ATOM 2876 O O . MET A 1 363 ? -3.626 -13.940 27.629 1.00 51.75 363 MET A O 1
ATOM 2880 N N . GLU A 1 364 ? -5.678 -14.785 27.391 1.00 38.03 364 GLU A N 1
ATOM 2881 C CA . GLU A 1 364 ? -5.304 -16.074 28.003 1.00 38.03 364 GLU A CA 1
ATOM 2882 C C . GLU A 1 364 ? -4.669 -17.116 27.068 1.00 38.03 364 GLU A C 1
ATOM 2884 O O . GLU A 1 364 ? -4.082 -18.058 27.583 1.00 38.03 364 GLU A O 1
ATOM 2889 N N . ASP A 1 365 ? -4.621 -16.930 25.742 1.00 34.72 365 ASP A N 1
ATOM 2890 C CA . ASP A 1 365 ? -4.099 -17.975 24.834 1.00 34.72 365 ASP A CA 1
ATOM 2891 C C . ASP A 1 365 ? -3.067 -17.499 23.794 1.00 34.72 365 ASP A C 1
ATOM 2893 O O . ASP A 1 365 ? -3.057 -17.918 22.638 1.00 34.72 365 ASP A O 1
ATOM 2897 N N . ALA A 1 366 ? -2.086 -16.694 24.210 1.00 32.53 366 ALA A N 1
ATOM 2898 C CA . ALA A 1 366 ? -0.881 -16.457 23.398 1.00 32.53 366 ALA A CA 1
ATOM 2899 C C . ALA A 1 366 ? 0.145 -17.621 23.454 1.00 32.53 366 ALA A C 1
ATOM 2901 O O . ALA A 1 366 ? 1.271 -17.477 22.979 1.00 32.53 366 ALA A O 1
ATOM 2902 N N . SER A 1 367 ? -0.222 -18.775 24.031 1.00 29.12 367 SER A N 1
ATOM 2903 C CA . SER A 1 367 ? 0.660 -19.941 24.221 1.00 29.12 367 SER A CA 1
ATOM 2904 C C . SER A 1 367 ? 0.260 -21.196 23.422 1.00 29.12 367 SER A C 1
ATOM 2906 O O . SER A 1 367 ? 0.965 -22.199 23.522 1.00 29.12 367 SER A O 1
ATOM 2908 N N . ALA A 1 368 ? -0.827 -21.190 22.641 1.00 27.95 368 ALA A N 1
ATOM 2909 C CA . ALA A 1 368 ? -1.365 -22.426 22.045 1.00 27.95 368 ALA A CA 1
ATOM 2910 C C . ALA A 1 368 ? -1.480 -22.440 20.506 1.00 27.95 368 ALA A C 1
ATOM 2912 O O . ALA A 1 368 ? -2.109 -23.335 19.951 1.00 27.95 368 ALA A O 1
ATOM 2913 N N . ALA A 1 369 ? -0.850 -21.499 19.795 1.00 29.75 369 ALA A N 1
ATOM 2914 C CA . ALA A 1 369 ? -0.786 -21.512 18.327 1.00 29.75 369 ALA A CA 1
ATOM 2915 C C . ALA A 1 369 ? 0.661 -21.515 17.798 1.00 29.75 369 ALA A C 1
ATOM 2917 O O . ALA A 1 369 ? 0.998 -20.840 16.828 1.00 29.75 369 ALA A O 1
ATOM 2918 N N . THR A 1 370 ? 1.531 -22.287 18.442 1.00 33.09 370 THR A N 1
ATOM 2919 C CA . THR A 1 370 ? 2.687 -22.902 17.782 1.00 33.09 370 THR A CA 1
ATOM 2920 C C . THR A 1 370 ? 2.357 -24.380 17.623 1.00 33.09 370 THR A C 1
ATOM 2922 O O . THR A 1 370 ? 2.014 -25.019 18.609 1.00 33.09 370 THR A O 1
ATOM 2925 N N . ASP A 1 371 ? 2.453 -24.873 16.389 1.00 37.06 371 ASP A N 1
ATOM 2926 C CA . ASP A 1 371 ? 2.196 -26.247 15.924 1.00 37.06 371 ASP A CA 1
ATOM 2927 C C . ASP A 1 371 ? 0.802 -26.525 15.345 1.00 37.06 371 ASP A C 1
ATOM 2929 O O . ASP A 1 371 ? -0.039 -27.222 15.903 1.00 37.06 371 ASP A O 1
ATOM 2933 N N . ALA A 1 372 ? 0.621 -26.059 14.109 1.00 27.25 372 ALA A N 1
ATOM 2934 C CA . ALA A 1 372 ? -0.100 -26.818 13.093 1.00 27.25 372 ALA A CA 1
ATOM 2935 C C . ALA A 1 372 ? 0.624 -26.644 11.749 1.00 27.25 372 ALA A C 1
ATOM 2937 O O . ALA A 1 372 ? 0.196 -25.902 10.866 1.00 27.25 372 ALA A O 1
ATOM 2938 N N . VAL A 1 373 ? 1.776 -27.307 11.617 1.00 28.44 373 VAL A N 1
ATOM 2939 C CA . VAL A 1 373 ? 2.309 -27.677 10.302 1.00 28.44 373 VAL A CA 1
ATOM 2940 C C . VAL A 1 373 ? 1.362 -28.749 9.753 1.00 28.44 373 VAL A C 1
ATOM 2942 O O . VAL A 1 373 ? 1.169 -29.757 10.432 1.00 28.44 373 VAL A O 1
ATOM 2945 N N . PRO A 1 374 ? 0.733 -28.576 8.578 1.00 29.62 374 PRO A N 1
ATOM 2946 C CA . PRO A 1 374 ? 0.040 -29.682 7.937 1.00 29.62 374 PRO A CA 1
ATOM 2947 C C . PRO A 1 374 ? 1.089 -30.729 7.565 1.00 29.62 374 PRO A C 1
ATOM 2949 O O . PRO A 1 374 ? 2.018 -30.424 6.816 1.00 29.62 374 PRO A O 1
ATOM 2952 N N . GLU A 1 375 ? 0.959 -31.929 8.128 1.00 25.25 375 GLU A N 1
ATOM 2953 C CA . GLU A 1 375 ? 1.782 -33.084 7.782 1.00 25.25 375 GLU A CA 1
ATOM 2954 C C . GLU A 1 375 ? 1.828 -33.286 6.263 1.00 25.25 375 GLU A C 1
ATOM 2956 O O . GLU A 1 375 ? 0.804 -33.294 5.573 1.00 25.25 375 GLU A O 1
ATOM 2961 N N . ASP A 1 376 ? 3.051 -33.470 5.768 1.00 26.12 376 ASP A N 1
ATOM 2962 C CA . ASP A 1 376 ? 3.358 -33.931 4.425 1.00 26.12 376 ASP A CA 1
ATOM 2963 C C . ASP A 1 376 ? 2.555 -35.193 4.089 1.00 26.12 376 ASP A C 1
ATOM 2965 O O . ASP A 1 376 ? 2.741 -36.264 4.676 1.00 26.12 376 ASP A O 1
ATOM 2969 N N . VAL A 1 377 ? 1.723 -35.109 3.051 1.00 27.64 377 VAL A N 1
ATOM 2970 C CA . VAL A 1 377 ? 1.249 -36.300 2.347 1.00 27.64 377 VAL A CA 1
ATOM 2971 C C . VAL A 1 377 ? 2.428 -36.831 1.538 1.00 27.64 377 VAL A C 1
ATOM 2973 O O . VAL A 1 377 ? 2.647 -36.456 0.387 1.00 27.64 377 VAL A O 1
ATOM 2976 N N . SER A 1 378 ? 3.214 -37.703 2.169 1.00 26.16 378 SER A N 1
ATOM 2977 C CA . SER A 1 378 ? 4.248 -38.485 1.499 1.00 26.16 378 SER A CA 1
ATOM 2978 C C . SER A 1 378 ? 3.626 -39.322 0.370 1.00 26.16 378 SER A C 1
ATOM 2980 O O . SER A 1 378 ? 2.929 -40.312 0.589 1.00 26.16 378 SER A O 1
ATOM 2982 N N . SER A 1 379 ? 3.867 -38.919 -0.877 1.00 27.00 379 SER A N 1
ATOM 2983 C CA . SER A 1 379 ? 3.674 -39.793 -2.029 1.00 27.00 379 SER A CA 1
ATOM 2984 C C . SER A 1 379 ? 4.889 -40.708 -2.142 1.00 27.00 379 SER A C 1
ATOM 2986 O O . SER A 1 379 ? 5.999 -40.265 -2.441 1.00 27.00 379 SER A O 1
ATOM 2988 N N . SER A 1 380 ? 4.658 -41.992 -1.899 1.00 25.27 380 SER A N 1
ATOM 2989 C CA . SER A 1 380 ? 5.581 -43.098 -2.121 1.00 25.27 380 SER A CA 1
ATOM 2990 C C . SER A 1 380 ? 6.222 -43.053 -3.514 1.00 25.27 380 SER A C 1
ATOM 2992 O O . SER A 1 380 ? 5.544 -43.268 -4.520 1.00 25.27 380 SER A O 1
ATOM 2994 N N . ALA A 1 381 ? 7.538 -42.865 -3.567 1.00 25.30 381 ALA A N 1
ATOM 2995 C CA . ALA A 1 381 ? 8.361 -43.235 -4.710 1.00 25.30 381 ALA A CA 1
ATOM 2996 C C . ALA A 1 381 ? 9.440 -44.203 -4.218 1.00 25.30 381 ALA A C 1
ATOM 2998 O O . ALA A 1 381 ? 10.439 -43.822 -3.613 1.00 25.30 381 ALA A O 1
ATOM 2999 N N . THR A 1 382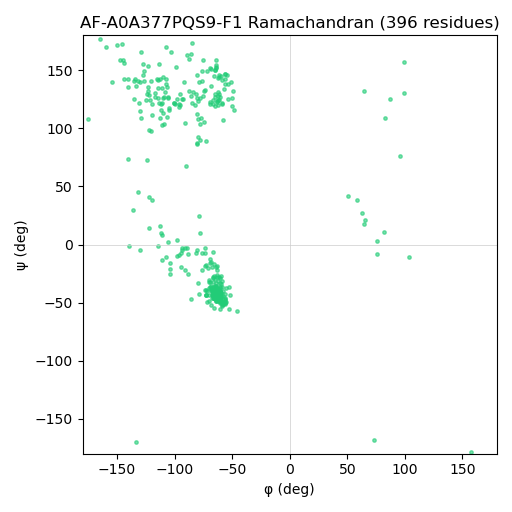 ? 9.178 -45.488 -4.425 1.00 23.83 382 THR A N 1
ATOM 3000 C CA . THR A 1 382 ? 10.084 -46.595 -4.133 1.00 23.83 382 THR A CA 1
ATOM 3001 C C . THR A 1 382 ? 11.260 -46.547 -5.113 1.00 23.83 382 THR A C 1
ATOM 3003 O O . THR A 1 382 ? 11.058 -46.644 -6.321 1.00 23.83 382 THR A O 1
ATOM 3006 N N . ALA A 1 383 ? 12.486 -46.436 -4.603 1.00 23.17 383 ALA A N 1
ATOM 3007 C CA . ALA A 1 383 ? 13.707 -46.774 -5.333 1.00 23.17 383 ALA A CA 1
ATOM 3008 C C . ALA A 1 383 ? 14.475 -47.835 -4.520 1.00 23.17 383 ALA A C 1
ATOM 3010 O O . ALA A 1 383 ? 14.549 -47.710 -3.295 1.00 23.17 383 ALA A O 1
ATOM 3011 N N . PRO A 1 384 ? 14.996 -48.901 -5.152 1.00 25.64 384 PRO A N 1
ATOM 3012 C CA . PRO A 1 384 ? 15.492 -50.071 -4.439 1.00 25.64 384 PRO A CA 1
ATOM 3013 C C . PRO A 1 384 ? 16.904 -49.831 -3.893 1.00 25.64 384 PRO A C 1
ATOM 3015 O O . PRO A 1 384 ? 17.820 -49.487 -4.641 1.00 25.64 384 PRO A O 1
ATOM 3018 N N . GLN A 1 385 ? 17.080 -50.041 -2.588 1.00 25.09 385 GLN A N 1
ATOM 3019 C CA . GLN A 1 385 ? 18.396 -50.135 -1.961 1.00 25.09 385 GLN A CA 1
ATOM 3020 C C . GLN A 1 385 ? 18.968 -51.541 -2.153 1.00 25.09 385 GLN A C 1
ATOM 3022 O O . GLN A 1 385 ? 18.309 -52.545 -1.890 1.00 25.09 385 GLN A O 1
ATOM 3027 N N . ALA A 1 386 ? 20.208 -51.573 -2.633 1.00 25.64 386 ALA A N 1
ATOM 3028 C CA . ALA A 1 386 ? 21.066 -52.741 -2.664 1.00 25.64 386 ALA A CA 1
ATOM 3029 C C . ALA A 1 386 ? 21.609 -53.026 -1.255 1.00 25.64 386 ALA A C 1
ATOM 3031 O O . ALA A 1 386 ? 22.175 -52.142 -0.612 1.00 25.64 386 ALA A O 1
ATOM 3032 N N . ASP A 1 387 ? 21.440 -54.268 -0.814 1.00 27.72 387 ASP A N 1
ATOM 3033 C CA . ASP A 1 387 ? 21.978 -54.827 0.427 1.00 27.72 387 ASP A CA 1
ATOM 3034 C C . ASP A 1 387 ? 23.464 -55.198 0.272 1.00 27.72 387 ASP A C 1
ATOM 3036 O O . ASP A 1 387 ? 23.833 -55.812 -0.738 1.00 27.72 387 ASP A O 1
ATOM 3040 N N . PRO A 1 388 ? 24.320 -54.951 1.281 1.00 30.36 388 PRO A N 1
ATOM 3041 C CA . PRO A 1 388 ? 25.572 -55.663 1.425 1.00 30.36 388 PRO A CA 1
ATOM 3042 C C . PRO A 1 388 ? 25.556 -56.631 2.622 1.00 30.36 388 PRO A C 1
ATOM 3044 O O . PRO A 1 388 ? 25.410 -56.240 3.775 1.00 30.36 388 PRO A O 1
ATOM 3047 N N . ALA A 1 389 ? 25.911 -57.874 2.290 1.00 25.42 389 ALA A N 1
ATOM 3048 C CA . ALA A 1 389 ? 26.674 -58.836 3.088 1.00 25.42 389 ALA A CA 1
ATOM 3049 C C . ALA A 1 389 ? 25.961 -59.689 4.160 1.00 25.42 389 ALA A C 1
ATOM 3051 O O . ALA A 1 389 ? 25.754 -59.279 5.298 1.00 25.42 389 ALA A O 1
ATOM 3052 N N . ALA A 1 390 ? 25.850 -60.984 3.844 1.00 27.53 390 ALA A N 1
ATOM 3053 C CA . ALA A 1 390 ? 26.096 -62.078 4.784 1.00 27.53 390 ALA A CA 1
ATOM 3054 C C . ALA A 1 390 ? 26.939 -63.173 4.093 1.00 27.53 390 ALA A C 1
ATOM 3056 O O . ALA A 1 390 ? 26.800 -63.416 2.896 1.00 27.53 390 ALA A O 1
ATOM 3057 N N . LYS A 1 391 ? 27.881 -63.740 4.854 1.00 27.94 391 LYS A N 1
ATOM 3058 C CA . LYS A 1 391 ? 28.919 -64.723 4.485 1.00 27.94 391 LYS A CA 1
ATOM 3059 C C . LYS A 1 391 ? 28.404 -66.177 4.524 1.00 27.94 391 LYS A C 1
ATOM 3061 O O . LYS A 1 391 ? 27.349 -66.413 5.093 1.00 27.94 391 LYS A O 1
ATOM 3066 N N . GLU A 1 392 ? 29.286 -67.083 4.061 1.00 28.58 392 GLU A N 1
ATOM 3067 C CA . GLU A 1 392 ? 29.315 -68.573 4.122 1.00 28.58 392 GLU A CA 1
ATOM 3068 C C . GLU A 1 392 ? 28.817 -69.252 2.831 1.00 28.58 392 GLU A C 1
ATOM 3070 O O . GLU A 1 392 ? 27.770 -68.890 2.319 1.00 28.58 392 GLU A O 1
ATOM 3075 N N . GLU A 1 393 ? 29.471 -70.228 2.187 1.00 30.22 393 GLU A N 1
ATOM 3076 C CA . GLU A 1 393 ? 30.750 -70.962 2.307 1.00 30.22 393 GLU A CA 1
ATOM 3077 C C . GLU A 1 393 ? 30.992 -71.701 0.939 1.00 30.22 393 GLU A C 1
ATOM 3079 O O . GLU A 1 393 ? 30.154 -71.579 0.041 1.00 30.22 393 GLU A O 1
ATOM 3084 N N . PRO A 1 394 ? 32.115 -72.422 0.702 1.00 43.31 394 PRO A N 1
ATOM 3085 C CA . PRO A 1 394 ? 32.627 -72.772 -0.637 1.00 43.31 394 PRO A CA 1
ATOM 3086 C C . PRO A 1 394 ? 32.286 -74.194 -1.133 1.00 43.31 394 PRO A C 1
ATOM 3088 O O . PRO A 1 394 ? 32.195 -75.122 -0.337 1.00 43.31 394 PRO A O 1
ATOM 3091 N N . THR A 1 395 ? 32.213 -74.409 -2.459 1.00 30.53 395 THR A N 1
ATOM 3092 C CA . THR A 1 395 ? 32.471 -75.703 -3.163 1.00 30.53 395 THR A CA 1
ATOM 3093 C C . THR A 1 395 ? 32.401 -75.490 -4.692 1.00 30.53 395 THR A C 1
ATOM 3095 O O . THR A 1 395 ? 31.404 -75.007 -5.204 1.00 30.53 395 THR A O 1
ATOM 3098 N N . SER A 1 396 ? 33.528 -75.530 -5.414 1.00 29.39 396 SER A N 1
ATOM 3099 C CA . SER A 1 396 ? 34.077 -76.652 -6.212 1.00 29.39 396 SER A CA 1
ATOM 3100 C C . SER A 1 396 ? 33.579 -76.746 -7.666 1.00 29.39 396 SER A C 1
ATOM 3102 O O . SER A 1 396 ? 32.390 -76.950 -7.866 1.00 29.39 396 SER A O 1
ATOM 3104 N N . ALA A 1 397 ? 34.550 -76.775 -8.601 1.00 32.19 397 ALA A N 1
ATOM 3105 C CA . ALA A 1 397 ? 34.550 -77.452 -9.916 1.00 32.19 397 ALA A CA 1
ATOM 3106 C C . ALA A 1 397 ? 33.519 -76.945 -10.962 1.00 32.19 397 ALA A C 1
ATOM 3108 O O . ALA A 1 397 ? 32.353 -76.776 -10.648 1.00 32.19 397 ALA A O 1
ATOM 3109 N N . GLN A 1 398 ? 33.830 -76.661 -12.228 1.00 32.75 398 GLN A N 1
ATOM 3110 C CA . GLN A 1 398 ? 34.834 -77.121 -13.196 1.00 32.75 398 GLN A CA 1
ATOM 3111 C C . GLN A 1 398 ? 35.153 -75.986 -14.176 1.00 32.75 398 GLN A C 1
ATOM 3113 O O . GLN A 1 398 ? 34.258 -75.134 -14.383 1.00 32.75 398 GLN A O 1
#

Foldseek 3Di:
DWELFDDDDDDDDDPPDVVVVLVVLLVVLCLLAVDDQDPVVVVCVVPPPDPPGAYVVNDCPPPVNQVQCVPWPCVPVGGPDDDDPPDDSVVVVVVSQQQSAPQPDDDDDFDPDDPVVSVVSNCVNNVPGDDDHPDDGDQTATDFDDLAAAEAEDAPDPFKKKKFKDKDFDDFDDDLVSVLVVVLLVLLVVLLLVQLVVVCCVDPCNPQWDWDWDWDQARRMIMIIIMTTHHPVCVLVSLLVSLLSLLCCLPVNDDPVSLVVSLVVLVVVLVCQVVCVVPDDRVNVVVVVVSCVRRNHDDDDNVVCSVSSVVSSVPDDSVSSSVSSNVVLLDRTHIYMYGYPPDPGDDSVVSSVSSCVSNVNDPPPPPPPDDDDPDDPDDDDDDDDDDDDDDDDDDDDD

Radius of gyration: 27.87 Å; Cα contacts (8 Å, |Δi|>4): 422; chains: 1; bounding box: 67×95×64 Å